Protein 8RDY (pdb70)

Structure (mmCIF, N/CA/C/O backbone):
data_8RDY
#
_entry.id   8RDY
#
_cell.length_a   1.00
_cell.length_b   1.00
_cell.length_c   1.00
_cell.angle_alpha   90.00
_cell.angle_beta   90.00
_cell.angle_gamma   90.00
#
_symmetry.space_group_name_H-M   'P 1'
#
loop_
_entity.id
_entity.type
_entity.pdbx_description
1 polymer 'Pre-mRNA-splicing factor ATP-dependent RNA helicase PRP43'
2 polymer 'Glutathione S-transferase class-mu 26 kDa isozyme,Protein PXR1'
3 non-polymer "ADENOSINE-5'-DIPHOSPHATE"
4 non-polymer 'MAGNESIUM ION'
#
loop_
_atom_site.group_PDB
_atom_site.id
_atom_site.type_symbol
_atom_site.label_atom_id
_atom_site.label_alt_id
_atom_site.label_comp_id
_atom_site.label_asym_id
_atom_site.label_entity_id
_atom_site.label_seq_id
_atom_site.pdbx_PDB_ins_code
_atom_site.Cartn_x
_atom_site.Cartn_y
_atom_site.Cartn_z
_atom_site.occupancy
_atom_site.B_iso_or_equiv
_atom_site.auth_seq_id
_atom_site.auth_comp_id
_atom_site.auth_asym_id
_atom_site.auth_atom_id
_atom_site.pdbx_PDB_model_num
ATOM 1 N N . GLY A 1 89 ? 113.638 84.063 150.560 1.00 132.10 52 GLY A N 1
ATOM 2 C CA . GLY A 1 89 ? 114.390 85.299 150.453 1.00 134.70 52 GLY A CA 1
ATOM 3 C C . GLY A 1 89 ? 113.894 86.186 149.328 1.00 136.60 52 GLY A C 1
ATOM 4 O O . GLY A 1 89 ? 113.009 87.019 149.527 1.00 134.11 52 GLY A O 1
ATOM 7 N N . LEU A 1 90 ? 114.472 86.009 148.142 1.00 134.23 53 LEU A N 1
ATOM 8 C CA . LEU A 1 90 ? 114.096 86.761 146.953 1.00 127.63 53 LEU A CA 1
ATOM 9 C C . LEU A 1 90 ? 113.512 85.804 145.926 1.00 119.40 53 LEU A C 1
ATOM 10 O O . LEU A 1 90 ? 114.153 84.812 145.563 1.00 116.55 53 LEU A O 1
ATOM 26 N N . GLN A 1 91 ? 112.304 86.104 145.459 1.00 116.26 54 GLN A N 1
ATOM 27 C CA . GLN A 1 91 ? 111.581 85.254 144.523 1.00 116.13 54 GLN A CA 1
ATOM 28 C C . GLN A 1 91 ? 111.413 85.986 143.200 1.00 110.10 54 GLN A C 1
ATOM 29 O O . GLN A 1 91 ? 111.025 87.159 143.179 1.00 104.01 54 GLN A O 1
ATOM 43 N N . ARG A 1 92 ? 111.708 85.294 142.104 1.00 105.04 55 ARG A N 1
ATOM 44 C CA . ARG A 1 92 ? 111.560 85.886 140.782 1.00 97.28 55 ARG A CA 1
ATOM 45 C C . ARG A 1 92 ? 110.086 85.984 140.412 1.00 97.94 55 ARG A C 1
ATOM 46 O O . ARG A 1 92 ? 109.324 85.031 140.596 1.00 103.10 55 ARG A O 1
ATOM 67 N N . HIS A 1 93 ? 109.685 87.142 139.890 1.00 97.57 56 HIS A N 1
ATOM 68 C CA . HIS A 1 93 ? 108.310 87.402 139.471 1.00 100.08 56 HIS A CA 1
ATOM 69 C C . HIS A 1 93 ? 107.327 87.333 140.633 1.00 97.02 56 HIS A C 1
ATOM 70 O O . HIS A 1 93 ? 106.114 87.254 140.418 1.00 94.07 56 HIS A O 1
ATOM 84 N N . HIS A 1 94 ? 107.827 87.365 141.871 1.00 97.64 57 HIS A N 1
ATOM 85 C CA . HIS A 1 94 ? 106.959 87.298 143.039 1.00 99.95 57 HIS A CA 1
ATOM 86 C C . HIS A 1 94 ? 107.369 88.281 144.128 1.00 98.49 57 HIS A C 1
ATOM 87 O O . HIS A 1 94 ? 106.887 88.160 145.262 1.00 96.93 57 HIS A O 1
ATOM 101 N N . THR A 1 95 ? 108.229 89.249 143.828 1.00 99.84 58 THR A N 1
ATOM 102 C CA . THR A 1 95 ? 108.620 90.233 144.822 1.00 99.55 58 THR A CA 1
ATOM 103 C C . THR A 1 95 ? 107.453 91.177 145.104 1.00 92.97 58 THR A C 1
ATOM 104 O O . THR A 1 95 ? 106.353 91.037 144.564 1.00 86.27 58 THR A O 1
ATOM 115 N N . SER A 1 96 ? 107.703 92.153 145.972 1.00 92.82 59 SER A N 1
ATOM 116 C CA . SER A 1 96 ? 106.692 93.120 146.363 1.00 91.20 59 SER A CA 1
ATOM 117 C C . SER A 1 96 ? 107.319 94.505 146.400 1.00 92.35 59 SER A C 1
ATOM 118 O O . SER A 1 96 ? 108.542 94.658 146.387 1.00 92.41 59 SER A O 1
ATOM 126 N N . ALA A 1 97 ? 106.457 95.522 146.440 1.00 92.13 60 ALA A N 1
ATOM 127 C CA . ALA A 1 97 ? 106.946 96.894 146.490 1.00 89.95 60 ALA A CA 1
ATOM 128 C C . ALA A 1 97 ? 107.754 97.143 147.757 1.00 97.06 60 ALA A C 1
ATOM 129 O O . ALA A 1 97 ? 108.791 97.815 147.719 1.00 94.78 60 ALA A O 1
ATOM 136 N N . GLU A 1 98 ? 107.292 96.613 148.892 1.00 102.95 61 GLU A N 1
ATOM 137 C CA . GLU A 1 98 ? 107.983 96.850 150.156 1.00 100.09 61 GLU A CA 1
ATOM 138 C C . GLU A 1 98 ? 109.377 96.234 150.153 1.00 98.28 61 GLU A C 1
ATOM 139 O O . GLU A 1 98 ? 110.339 96.859 150.613 1.00 98.65 61 GLU A O 1
ATOM 151 N N . GLU A 1 99 ? 109.506 95.006 149.648 1.00 96.43 62 GLU A N 1
ATOM 152 C CA . GLU A 1 99 ? 110.816 94.363 149.610 1.00 97.61 62 GLU A CA 1
ATOM 153 C C . GLU A 1 99 ? 111.782 95.140 148.727 1.00 97.33 62 GLU A C 1
ATOM 154 O O . GLU A 1 99 ? 112.948 95.337 149.090 1.00 97.08 62 GLU A O 1
ATOM 166 N N . ALA A 1 100 ? 111.317 95.587 147.559 1.00 95.68 63 ALA A N 1
ATOM 167 C CA . ALA A 1 100 ? 112.177 96.360 146.670 1.00 92.02 63 ALA A CA 1
ATOM 168 C C . ALA A 1 100 ? 112.578 97.682 147.308 1.00 93.19 63 ALA A C 1
ATOM 169 O O . ALA A 1 100 ? 113.743 98.090 147.227 1.00 93.65 63 ALA A O 1
ATOM 176 N N . GLN A 1 101 ? 111.629 98.364 147.951 1.00 96.15 64 GLN A N 1
ATOM 177 C CA . GLN A 1 101 ? 111.951 99.621 148.617 1.00 99.04 64 GLN A CA 1
ATOM 178 C C . GLN A 1 101 ? 112.984 99.408 149.715 1.00 102.25 64 GLN A C 1
ATOM 179 O O . GLN A 1 101 ? 113.922 100.201 149.860 1.00 102.69 64 GLN A O 1
ATOM 193 N N . LYS A 1 102 ? 112.828 98.341 150.502 1.00 102.33 65 LYS A N 1
ATOM 194 C CA . LYS A 1 102 ? 113.789 98.057 151.561 1.00 103.16 65 LYS A CA 1
ATOM 195 C C . LYS A 1 102 ? 115.166 97.751 150.987 1.00 101.06 65 LYS A C 1
ATOM 196 O O . LYS A 1 102 ? 116.183 98.222 151.508 1.00 98.70 65 LYS A O 1
ATOM 215 N N . LEU A 1 103 ? 115.220 96.962 149.911 1.00 101.03 66 LEU A N 1
ATOM 216 C CA . LEU A 1 103 ? 116.505 96.628 149.308 1.00 101.45 66 LEU A CA 1
ATOM 217 C C . LEU A 1 103 ? 117.167 97.847 148.680 1.00 100.72 66 LEU A C 1
ATOM 218 O O . LEU A 1 103 ? 118.398 97.904 148.591 1.00 101.72 66 LEU A O 1
ATOM 234 N N . GLU A 1 104 ? 116.375 98.824 148.236 1.00 97.65 67 GLU A N 1
ATOM 235 C CA . GLU A 1 104 ? 116.952 100.020 147.631 1.00 96.87 67 GLU A CA 1
ATOM 236 C C . GLU A 1 104 ? 117.817 100.781 148.628 1.00 103.42 67 GLU A C 1
ATOM 237 O O . GLU A 1 104 ? 118.893 101.277 148.275 1.00 99.78 67 GLU A O 1
ATOM 249 N N . ASP A 1 105 ? 117.364 100.885 149.877 1.00 107.71 68 ASP A N 1
ATOM 250 C CA . ASP A 1 105 ? 118.062 101.673 150.885 1.00 107.57 68 ASP A CA 1
ATOM 251 C C . ASP A 1 105 ? 119.265 100.956 151.485 1.00 110.44 68 ASP A C 1
ATOM 252 O O . ASP A 1 105 ? 119.999 101.569 152.267 1.00 108.26 68 ASP A O 1
ATOM 261 N N . GLY A 1 106 ? 119.487 99.689 151.144 1.00 113.73 69 GLY A N 1
ATOM 262 C CA . GLY A 1 106 ? 120.624 98.978 151.696 1.00 111.67 69 GLY A CA 1
ATOM 263 C C . GLY A 1 106 ? 121.938 99.632 151.314 1.00 114.15 69 GLY A C 1
ATOM 264 O O . GLY A 1 106 ? 122.082 100.221 150.243 1.00 115.12 69 GLY A O 1
ATOM 268 N N . LYS A 1 107 ? 122.915 99.517 152.214 1.00 119.76 70 LYS A N 1
ATOM 269 C CA . LYS A 1 107 ? 124.221 100.130 152.005 1.00 123.01 70 LYS A CA 1
ATOM 270 C C . LYS A 1 107 ? 124.984 99.521 150.835 1.00 120.88 70 LYS A C 1
ATOM 271 O O . LYS A 1 107 ? 125.972 100.115 150.390 1.00 116.82 70 LYS A O 1
ATOM 290 N N . ILE A 1 108 ? 124.556 98.370 150.324 1.00 120.55 71 ILE A N 1
ATOM 291 C CA . ILE A 1 108 ? 125.255 97.661 149.259 1.00 117.84 71 ILE A CA 1
ATOM 292 C C . ILE A 1 108 ? 124.369 97.658 148.022 1.00 110.77 71 ILE A C 1
ATOM 293 O O . ILE A 1 108 ? 123.190 97.294 148.098 1.00 106.82 71 ILE A O 1
ATOM 309 N N . ASN A 1 109 ? 124.936 98.059 146.891 1.00 107.48 72 ASN A N 1
ATOM 310 C CA . ASN A 1 109 ? 124.188 98.080 145.639 1.00 104.24 72 ASN A CA 1
ATOM 311 C C . ASN A 1 109 ? 123.974 96.653 145.151 1.00 103.28 72 ASN A C 1
ATOM 312 O O . ASN A 1 109 ? 124.957 95.952 144.877 1.00 105.79 72 ASN A O 1
ATOM 323 N N . PRO A 1 110 ? 122.732 96.181 145.019 1.00 99.72 73 PRO A N 1
ATOM 324 C CA . PRO A 1 110 ? 122.532 94.767 144.661 1.00 102.78 73 PRO A CA 1
ATOM 325 C C . PRO A 1 110 ? 123.114 94.385 143.314 1.00 100.90 73 PRO A C 1
ATOM 326 O O . PRO A 1 110 ? 123.595 93.256 143.156 1.00 101.24 73 PRO A O 1
ATOM 337 N N . PHE A 1 111 ? 123.089 95.290 142.336 1.00 99.36 74 PHE A N 1
ATOM 338 C CA . PHE A 1 111 ? 123.442 94.918 140.971 1.00 95.77 74 PHE A CA 1
ATOM 339 C C . PHE A 1 111 ? 124.942 94.736 140.783 1.00 98.81 74 PHE A C 1
ATOM 340 O O . PHE A 1 111 ? 125.359 93.972 139.907 1.00 98.22 74 PHE A O 1
ATOM 357 N N . THR A 1 112 ? 125.762 95.413 141.584 1.00 101.63 75 THR A N 1
ATOM 358 C CA . THR A 1 112 ? 127.209 95.367 141.412 1.00 101.87 75 THR A CA 1
ATOM 359 C C . THR A 1 112 ? 127.980 95.017 142.675 1.00 105.14 75 THR A C 1
ATOM 360 O O . THR A 1 112 ? 129.102 94.510 142.561 1.00 106.05 75 THR A O 1
ATOM 371 N N . GLY A 1 113 ? 127.432 95.258 143.861 1.00 106.46 76 GLY A N 1
ATOM 372 C CA . GLY A 1 113 ? 128.122 94.947 145.094 1.00 106.19 76 GLY A CA 1
ATOM 373 C C . GLY A 1 113 ? 129.071 96.012 145.590 1.00 109.05 76 GLY A C 1
ATOM 374 O O . GLY A 1 113 ? 129.836 95.746 146.525 1.00 112.54 76 GLY A O 1
ATOM 378 N N . ARG A 1 114 ? 129.054 97.204 145.001 1.00 108.27 77 ARG A N 1
ATOM 379 C CA . ARG A 1 114 ? 129.888 98.299 145.464 1.00 109.21 77 ARG A CA 1
ATOM 380 C C . ARG A 1 114 ? 129.133 99.121 146.509 1.00 112.64 77 ARG A C 1
ATOM 381 O O . ARG A 1 114 ? 128.030 98.773 146.936 1.00 113.59 77 ARG A O 1
ATOM 402 N N . GLU A 1 115 ? 129.739 100.227 146.931 1.00 115.92 78 GLU A N 1
ATOM 403 C CA . GLU A 1 115 ? 129.152 101.096 147.940 1.00 118.37 78 GLU A CA 1
ATOM 404 C C . GLU A 1 115 ? 128.311 102.180 147.283 1.00 117.93 78 GLU A C 1
ATOM 405 O O . GLU A 1 115 ? 128.679 102.722 146.237 1.00 113.99 78 GLU A O 1
ATOM 417 N N . PHE A 1 116 ? 127.176 102.492 147.904 1.00 117.70 79 PHE A N 1
ATOM 418 C CA . PHE A 1 116 ? 126.328 103.566 147.409 1.00 113.66 79 PHE A CA 1
ATOM 419 C C . PHE A 1 116 ? 126.950 104.920 147.726 1.00 113.35 79 PHE A C 1
ATOM 420 O O . PHE A 1 116 ? 127.545 105.116 148.789 1.00 118.57 79 PHE A O 1
ATOM 437 N N . THR A 1 117 ? 126.811 105.842 146.806 1.00 109.82 80 THR A N 1
ATOM 438 C CA . THR A 1 117 ? 127.298 107.201 146.974 1.00 110.04 80 THR A CA 1
ATOM 439 C C . THR A 1 117 ? 126.202 108.084 147.566 1.00 109.58 80 THR A C 1
ATOM 440 O O . THR A 1 117 ? 125.012 107.819 147.370 1.00 108.32 80 THR A O 1
ATOM 451 N N . PRO A 1 118 ? 126.550 109.140 148.307 1.00 110.09 81 PRO A N 1
ATOM 452 C CA . PRO A 1 118 ? 125.502 110.063 148.771 1.00 107.04 81 PRO A CA 1
ATOM 453 C C . PRO A 1 118 ? 124.704 110.673 147.635 1.00 105.25 81 PRO A C 1
ATOM 454 O O . PRO A 1 118 ? 123.523 111.001 147.817 1.00 104.26 81 PRO A O 1
ATOM 465 N N . LYS A 1 119 ? 125.319 110.836 146.463 1.00 103.18 82 LYS A N 1
ATOM 466 C CA . LYS A 1 119 ? 124.584 111.337 145.309 1.00 102.20 82 LYS A CA 1
ATOM 467 C C . LYS A 1 119 ? 123.379 110.456 145.014 1.00 100.55 82 LYS A C 1
ATOM 468 O O . LYS A 1 119 ? 122.293 110.960 144.705 1.00 99.57 82 LYS A O 1
ATOM 487 N N . TYR A 1 120 ? 123.550 109.135 145.105 1.00 100.68 83 TYR A N 1
ATOM 488 C CA . TYR A 1 120 ? 122.427 108.236 144.868 1.00 99.12 83 TYR A CA 1
ATOM 489 C C . TYR A 1 120 ? 121.327 108.447 145.896 1.00 99.70 83 TYR A C 1
ATOM 490 O O . TYR A 1 120 ? 120.141 108.414 145.557 1.00 97.46 83 TYR A O 1
ATOM 508 N N . VAL A 1 121 ? 121.696 108.644 147.162 1.00 98.01 84 VAL A N 1
ATOM 509 C CA . VAL A 1 121 ? 120.686 108.845 148.198 1.00 94.96 84 VAL A CA 1
ATOM 510 C C . VAL A 1 121 ? 119.894 110.115 147.918 1.00 94.94 84 VAL A C 1
ATOM 511 O O . VAL A 1 121 ? 118.659 110.137 148.008 1.00 98.19 84 VAL A O 1
ATOM 524 N N . ASP A 1 122 ? 120.595 111.196 147.570 1.00 96.06 85 ASP A N 1
ATOM 525 C CA . ASP A 1 122 ? 119.903 112.444 147.267 1.00 99.25 85 ASP A CA 1
ATOM 526 C C . ASP A 1 122 ? 118.992 112.285 146.057 1.00 96.92 85 ASP A C 1
ATOM 527 O O . ASP A 1 122 ? 117.849 112.761 146.061 1.00 97.61 85 ASP A O 1
ATOM 536 N N . ILE A 1 123 ? 119.476 111.614 145.010 1.00 93.19 86 ILE A N 1
ATOM 537 C CA . ILE A 1 123 ? 118.661 111.423 143.815 1.00 89.94 86 ILE A CA 1
ATOM 538 C C . ILE A 1 123 ? 117.434 110.586 144.142 1.00 92.25 86 ILE A C 1
ATOM 539 O O . ILE A 1 123 ? 116.341 110.836 143.624 1.00 90.24 86 ILE A O 1
ATOM 555 N N . LEU A 1 124 ? 117.596 109.570 144.992 1.00 92.50 87 LEU A N 1
ATOM 556 C CA . LEU A 1 124 ? 116.458 108.752 145.396 1.00 91.38 87 LEU A CA 1
ATOM 557 C C . LEU A 1 124 ? 115.429 109.587 146.141 1.00 88.32 87 LEU A C 1
ATOM 558 O O . LEU A 1 124 ? 114.222 109.471 145.892 1.00 89.53 87 LEU A O 1
ATOM 574 N N . LYS A 1 125 ? 115.886 110.444 147.053 1.00 85.53 88 LYS A N 1
ATOM 575 C CA . LYS A 1 125 ? 114.952 111.316 147.754 1.00 86.86 88 LYS A CA 1
ATOM 576 C C . LYS A 1 125 ? 114.204 112.205 146.769 1.00 86.97 88 LYS A C 1
ATOM 577 O O . LYS A 1 125 ? 112.988 112.389 146.886 1.00 87.12 88 LYS A O 1
ATOM 596 N N . ILE A 1 126 ? 114.916 112.763 145.788 1.00 88.98 89 ILE A N 1
ATOM 597 C CA . ILE A 1 126 ? 114.270 113.660 144.831 1.00 90.92 89 ILE A CA 1
ATOM 598 C C . ILE A 1 126 ? 113.250 112.907 143.984 1.00 90.34 89 ILE A C 1
ATOM 599 O O . ILE A 1 126 ? 112.144 113.403 143.738 1.00 87.98 89 ILE A O 1
ATOM 615 N N . ARG A 1 127 ? 113.599 111.709 143.519 1.00 87.93 90 ARG A N 1
ATOM 616 C CA . ARG A 1 127 ? 112.778 110.996 142.548 1.00 83.86 90 ARG A CA 1
ATOM 617 C C . ARG A 1 127 ? 111.683 110.147 143.178 1.00 83.88 90 ARG A C 1
ATOM 618 O O . ARG A 1 127 ? 110.816 109.653 142.451 1.00 80.38 90 ARG A O 1
ATOM 639 N N . ARG A 1 128 ? 111.691 109.960 144.498 1.00 88.92 91 ARG A N 1
ATOM 640 C CA . ARG A 1 128 ? 110.650 109.156 145.125 1.00 84.31 91 ARG A CA 1
ATOM 641 C C . ARG A 1 128 ? 109.287 109.837 145.126 1.00 82.15 91 ARG A C 1
ATOM 642 O O . ARG A 1 128 ? 108.296 109.192 145.484 1.00 80.78 91 ARG A O 1
ATOM 663 N N . GLU A 1 129 ? 109.207 111.109 144.744 1.00 78.85 92 GLU A N 1
ATOM 664 C CA . GLU A 1 129 ? 107.956 111.855 144.775 1.00 79.41 92 GLU A CA 1
ATOM 665 C C . GLU A 1 129 ? 107.155 111.747 143.483 1.00 77.31 92 GLU A C 1
ATOM 666 O O . GLU A 1 129 ? 106.054 112.303 143.410 1.00 73.72 92 GLU A O 1
ATOM 678 N N . LEU A 1 130 ? 107.666 111.054 142.469 1.00 75.78 93 LEU A N 1
ATOM 679 C CA . LEU A 1 130 ? 106.970 110.986 141.195 1.00 67.43 93 LEU A CA 1
ATOM 680 C C . LEU A 1 130 ? 105.685 110.169 141.329 1.00 64.66 93 LEU A C 1
ATOM 681 O O . LEU A 1 130 ? 105.565 109.329 142.224 1.00 71.03 93 LEU A O 1
ATOM 697 N N . PRO A 1 131 ? 104.702 110.404 140.456 1.00 57.84 94 PRO A N 1
ATOM 698 C CA . PRO A 1 131 ? 103.427 109.678 140.592 1.00 59.45 94 PRO A CA 1
ATOM 699 C C . PRO A 1 131 ? 103.563 108.168 140.503 1.00 63.25 94 PRO A C 1
ATOM 700 O O . PRO A 1 131 ? 102.825 107.447 141.184 1.00 67.19 94 PRO A O 1
ATOM 711 N N . VAL A 1 132 ? 104.486 107.664 139.682 1.00 61.42 95 VAL A N 1
ATOM 712 C CA . VAL A 1 132 ? 104.541 106.227 139.420 1.00 56.60 95 VAL A CA 1
ATOM 713 C C . VAL A 1 132 ? 104.890 105.457 140.687 1.00 58.78 95 VAL A C 1
ATOM 714 O O . VAL A 1 132 ? 104.466 104.309 140.867 1.00 60.20 95 VAL A O 1
ATOM 727 N N . HIS A 1 133 ? 105.688 106.057 141.569 1.00 59.70 96 HIS A N 1
ATOM 728 C CA . HIS A 1 133 ? 106.091 105.354 142.781 1.00 63.69 96 HIS A CA 1
ATOM 729 C C . HIS A 1 133 ? 104.891 105.047 143.665 1.00 67.17 96 HIS A C 1
ATOM 730 O O . HIS A 1 133 ? 104.882 104.043 144.385 1.00 73.21 96 HIS A O 1
ATOM 744 N N . ALA A 1 134 ? 103.866 105.900 143.625 1.00 63.50 97 ALA A N 1
ATOM 745 C CA . ALA A 1 134 ? 102.663 105.630 144.403 1.00 64.97 97 ALA A CA 1
ATOM 746 C C . ALA A 1 134 ? 101.977 104.354 143.940 1.00 65.21 97 ALA A C 1
ATOM 747 O O . ALA A 1 134 ? 101.502 103.569 144.769 1.00 63.29 97 ALA A O 1
ATOM 754 N N . GLN A 1 135 ? 101.916 104.125 142.630 1.00 62.84 98 GLN A N 1
ATOM 755 C CA . GLN A 1 135 ? 101.244 102.963 142.065 1.00 65.30 98 GLN A CA 1
ATOM 756 C C . GLN A 1 135 ? 102.173 101.769 141.887 1.00 65.69 98 GLN A C 1
ATOM 757 O O . GLN A 1 135 ? 101.715 100.709 141.454 1.00 66.20 98 GLN A O 1
ATOM 771 N N . ARG A 1 136 ? 103.460 101.919 142.209 1.00 65.28 99 ARG A N 1
ATOM 772 C CA . ARG A 1 136 ? 104.415 100.821 142.097 1.00 64.23 99 ARG A CA 1
ATOM 773 C C . ARG A 1 136 ? 103.823 99.471 142.492 1.00 65.20 99 ARG A C 1
ATOM 774 O O . ARG A 1 136 ? 104.028 98.468 141.804 1.00 67.31 99 ARG A O 1
ATOM 795 N N . ASP A 1 137 ? 103.102 99.421 143.612 1.00 65.87 100 ASP A N 1
ATOM 796 C CA . ASP A 1 137 ? 102.545 98.152 144.074 1.00 68.47 100 ASP A CA 1
ATOM 797 C C . ASP A 1 137 ? 101.500 97.614 143.101 1.00 68.50 100 ASP A C 1
ATOM 798 O O . ASP A 1 137 ? 101.475 96.416 142.796 1.00 70.64 100 ASP A O 1
ATOM 807 N N . GLU A 1 138 ? 100.622 98.488 142.606 1.00 64.06 101 GLU A N 1
ATOM 808 C CA . GLU A 1 138 ? 99.617 98.064 141.636 1.00 64.64 101 GLU A CA 1
ATOM 809 C C . GLU A 1 138 ? 100.276 97.586 140.348 1.00 65.15 101 GLU A C 1
ATOM 810 O O . GLU A 1 138 ? 99.856 96.591 139.744 1.00 67.62 101 GLU A O 1
ATOM 822 N N . PHE A 1 139 ? 101.314 98.297 139.912 1.00 62.42 102 PHE A N 1
ATOM 823 C CA . PHE A 1 139 ? 102.039 97.886 138.716 1.00 60.02 102 PHE A CA 1
ATOM 824 C C . PHE A 1 139 ? 102.683 96.522 138.915 1.00 60.69 102 PHE A C 1
ATOM 825 O O . PHE A 1 139 ? 102.686 95.690 138.004 1.00 61.73 102 PHE A O 1
ATOM 842 N N . LEU A 1 140 ? 103.253 96.280 140.096 1.00 60.91 103 LEU A N 1
ATOM 843 C CA . LEU A 1 140 ? 103.839 94.975 140.380 1.00 60.27 103 LEU A CA 1
ATOM 844 C C . LEU A 1 140 ? 102.776 93.886 140.356 1.00 62.31 103 LEU A C 1
ATOM 845 O O . LEU A 1 140 ? 102.997 92.796 139.817 1.00 64.59 103 LEU A O 1
ATOM 861 N N . LYS A 1 141 ? 101.611 94.163 140.943 1.00 63.52 104 LYS A N 1
ATOM 862 C CA . LYS A 1 141 ? 100.523 93.194 140.908 1.00 67.52 104 LYS A CA 1
ATOM 863 C C . LYS A 1 141 ? 100.082 92.889 139.486 1.00 69.10 104 LYS A C 1
ATOM 864 O O . LYS A 1 141 ? 99.758 91.737 139.182 1.00 70.38 104 LYS A O 1
ATOM 883 N N . LEU A 1 142 ? 100.056 93.894 138.612 1.00 68.03 105 LEU A N 1
ATOM 884 C CA . LEU A 1 142 ? 99.667 93.686 137.222 1.00 65.96 105 LEU A CA 1
ATOM 885 C C . LEU A 1 142 ? 100.727 92.961 136.404 1.00 65.56 105 LEU A C 1
ATOM 886 O O . LEU A 1 142 ? 100.385 92.113 135.573 1.00 60.47 105 LEU A O 1
ATOM 902 N N . TYR A 1 143 ? 102.001 93.279 136.618 1.00 65.03 106 TYR A N 1
ATOM 903 C CA . TYR A 1 143 ? 103.089 92.743 135.815 1.00 60.33 106 TYR A CA 1
ATOM 904 C C . TYR A 1 143 ? 103.359 91.270 136.077 1.00 64.47 106 TYR A C 1
ATOM 905 O O . TYR A 1 143 ? 104.083 90.643 135.298 1.00 63.59 106 TYR A O 1
ATOM 923 N N . GLN A 1 144 ? 102.799 90.700 137.141 1.00 66.84 107 GLN A N 1
ATOM 924 C CA . GLN A 1 144 ? 103.063 89.313 137.495 1.00 68.85 107 GLN A CA 1
ATOM 925 C C . GLN A 1 144 ? 102.002 88.349 136.990 1.00 68.71 107 GLN A C 1
ATOM 926 O O . GLN A 1 144 ? 102.317 87.182 136.737 1.00 72.85 107 GLN A O 1
ATOM 940 N N . ASN A 1 145 ? 100.761 88.800 136.832 1.00 67.01 108 ASN A N 1
ATOM 941 C CA . ASN A 1 145 ? 99.663 87.940 136.414 1.00 71.44 108 ASN A CA 1
ATOM 942 C C . ASN A 1 145 ? 99.290 88.121 134.948 1.00 74.77 108 ASN A C 1
ATOM 943 O O . ASN A 1 145 ? 98.227 87.653 134.531 1.00 77.74 108 ASN A O 1
ATOM 954 N N . ASN A 1 146 ? 100.129 88.789 134.159 1.00 70.80 109 ASN A N 1
ATOM 955 C CA . ASN A 1 146 ? 99.813 89.040 132.762 1.00 63.88 109 ASN A CA 1
ATOM 956 C C . ASN A 1 146 ? 101.101 89.099 131.956 1.00 65.12 109 ASN A C 1
ATOM 957 O O . ASN A 1 146 ? 102.187 89.315 132.498 1.00 66.51 109 ASN A O 1
ATOM 968 N N . GLN A 1 147 ? 100.964 88.903 130.647 1.00 60.37 110 GLN A N 1
ATOM 969 C CA . GLN A 1 147 ? 102.097 88.950 129.733 1.00 57.21 110 GLN A CA 1
ATOM 970 C C . GLN A 1 147 ? 102.231 90.287 129.021 1.00 50.30 110 GLN A C 1
ATOM 971 O O . GLN A 1 147 ? 103.347 90.786 128.864 1.00 52.89 110 GLN A O 1
ATOM 985 N N . ILE A 1 148 ? 101.123 90.878 128.584 1.00 42.79 111 ILE A N 1
ATOM 986 C CA . ILE A 1 148 ? 101.125 92.174 127.919 1.00 42.95 111 ILE A CA 1
ATOM 987 C C . ILE A 1 148 ? 100.213 93.107 128.699 1.00 46.53 111 ILE A C 1
ATOM 988 O O . ILE A 1 148 ? 99.075 92.746 129.015 1.00 59.47 111 ILE A O 1
ATOM 1004 N N . MET A 1 149 ? 100.713 94.300 129.010 1.00 40.58 112 MET A N 1
ATOM 1005 C CA . MET A 1 149 ? 99.929 95.302 129.713 1.00 44.37 112 MET A CA 1
ATOM 1006 C C . MET A 1 149 ? 100.204 96.666 129.103 1.00 41.37 112 MET A C 1
ATOM 1007 O O . MET A 1 149 ? 101.249 96.896 128.494 1.00 45.76 112 MET A O 1
ATOM 1021 N N . VAL A 1 150 ? 99.248 97.572 129.274 1.00 43.12 113 VAL A N 1
ATOM 1022 C CA . VAL A 1 150 ? 99.334 98.929 128.752 1.00 44.13 113 VAL A CA 1
ATOM 1023 C C . VAL A 1 150 ? 99.415 99.886 129.932 1.00 51.42 113 VAL A C 1
ATOM 1024 O O . VAL A 1 150 ? 98.542 99.877 130.807 1.00 55.96 113 VAL A O 1
ATOM 1037 N N . PHE A 1 151 ? 100.460 100.708 129.955 1.00 52.61 114 PHE A N 1
ATOM 1038 C CA . PHE A 1 151 ? 100.702 101.664 131.033 1.00 52.58 114 PHE A CA 1
ATOM 1039 C C . PHE A 1 151 ? 100.646 103.063 130.431 1.00 51.44 114 PHE A C 1
ATOM 1040 O O . PHE A 1 151 ? 101.612 103.518 129.815 1.00 56.40 114 PHE A O 1
ATOM 1057 N N . VAL A 1 152 ? 99.523 103.747 130.613 1.00 47.59 115 VAL A N 1
ATOM 1058 C CA . VAL A 1 152 ? 99.313 105.078 130.055 1.00 48.62 115 VAL A CA 1
ATOM 1059 C C . VAL A 1 152 ? 99.430 106.104 131.168 1.00 52.74 115 VAL A C 1
ATOM 1060 O O . VAL A 1 152 ? 98.879 105.922 132.259 1.00 57.81 115 VAL A O 1
ATOM 1073 N N . GLY A 1 153 ? 100.156 107.183 130.898 1.00 55.58 116 GLY A N 1
ATOM 1074 C CA . GLY A 1 153 ? 100.307 108.247 131.869 1.00 55.72 116 GLY A CA 1
ATOM 1075 C C . GLY A 1 153 ? 100.753 109.523 131.199 1.00 60.23 116 GLY A C 1
ATOM 1076 O O . GLY A 1 153 ? 101.464 109.497 130.190 1.00 63.99 116 GLY A O 1
ATOM 1080 N N . GLU A 1 154 ? 100.339 110.648 131.772 1.00 61.03 117 GLU A N 1
ATOM 1081 C CA . GLU A 1 154 ? 100.700 111.945 131.221 1.00 60.64 117 GLU A CA 1
ATOM 1082 C C . GLU A 1 154 ? 102.213 112.125 131.240 1.00 60.69 117 GLU A C 1
ATOM 1083 O O . GLU A 1 154 ? 102.912 111.595 132.106 1.00 61.68 117 GLU A O 1
ATOM 1095 N N . THR A 1 155 ? 102.719 112.876 130.265 1.00 58.64 118 THR A N 1
ATOM 1096 C CA . THR A 1 155 ? 104.156 113.091 130.166 1.00 57.89 118 THR A CA 1
ATOM 1097 C C . THR A 1 155 ? 104.683 113.741 131.437 1.00 53.64 118 THR A C 1
ATOM 1098 O O . THR A 1 155 ? 104.051 114.632 132.008 1.00 58.54 118 THR A O 1
ATOM 1109 N N . GLY A 1 156 ? 105.852 113.288 131.878 1.00 50.73 119 GLY A N 1
ATOM 1110 C CA . GLY A 1 156 ? 106.437 113.750 133.116 1.00 53.83 119 GLY A CA 1
ATOM 1111 C C . GLY A 1 156 ? 106.137 112.889 134.321 1.00 54.70 119 GLY A C 1
ATOM 1112 O O . GLY A 1 156 ? 106.670 113.164 135.403 1.00 57.99 119 GLY A O 1
ATOM 1116 N N . SER A 1 157 ? 105.306 111.857 134.175 1.00 53.40 120 SER A N 1
ATOM 1117 C CA . SER A 1 157 ? 104.983 110.979 135.291 1.00 52.71 120 SER A CA 1
ATOM 1118 C C . SER A 1 157 ? 106.157 110.116 135.724 1.00 55.29 120 SER A C 1
ATOM 1119 O O . SER A 1 157 ? 106.076 109.479 136.777 1.00 59.59 120 SER A O 1
ATOM 1127 N N . GLY A 1 158 ? 107.232 110.072 134.946 1.00 55.92 121 GLY A N 1
ATOM 1128 C CA . GLY A 1 158 ? 108.358 109.221 135.270 1.00 52.56 121 GLY A CA 1
ATOM 1129 C C . GLY A 1 158 ? 108.121 107.783 134.865 1.00 51.45 121 GLY A C 1
ATOM 1130 O O . GLY A 1 158 ? 108.130 106.885 135.710 1.00 54.71 121 GLY A O 1
ATOM 1134 N N . LYS A 1 159 ? 107.900 107.552 133.572 1.00 46.40 122 LYS A N 1
ATOM 1135 C CA . LYS A 1 159 ? 107.667 106.216 133.040 1.00 45.21 122 LYS A CA 1
ATOM 1136 C C . LYS A 1 159 ? 108.920 105.611 132.421 1.00 46.82 122 LYS A C 1
ATOM 1137 O O . LYS A 1 159 ? 109.243 104.451 132.683 1.00 49.63 122 LYS A O 1
ATOM 1156 N N . THR A 1 160 ? 109.632 106.377 131.595 1.00 45.44 123 THR A N 1
ATOM 1157 C CA . THR A 1 160 ? 110.804 105.840 130.918 1.00 45.02 123 THR A CA 1
ATOM 1158 C C . THR A 1 160 ? 111.961 105.610 131.880 1.00 45.89 123 THR A C 1
ATOM 1159 O O . THR A 1 160 ? 112.729 104.659 131.702 1.00 48.21 123 THR A O 1
ATOM 1169 N N . THR A 1 161 ? 112.111 106.461 132.891 1.00 46.85 124 THR A N 1
ATOM 1170 C CA . THR A 1 161 ? 113.247 106.372 133.798 1.00 49.62 124 THR A CA 1
ATOM 1171 C C . THR A 1 161 ? 112.966 105.554 135.051 1.00 52.22 124 THR A C 1
ATOM 1172 O O . THR A 1 161 ? 113.899 105.296 135.816 1.00 54.99 124 THR A O 1
ATOM 1183 N N . GLN A 1 162 ? 111.723 105.134 135.280 1.00 49.42 125 GLN A N 1
ATOM 1184 C CA . GLN A 1 162 ? 111.367 104.415 136.497 1.00 47.88 125 GLN A CA 1
ATOM 1185 C C . GLN A 1 162 ? 110.912 102.990 136.231 1.00 48.10 125 GLN A C 1
ATOM 1186 O O . GLN A 1 162 ? 111.427 102.057 136.855 1.00 54.24 125 GLN A O 1
ATOM 1200 N N . ILE A 1 163 ? 109.960 102.792 135.326 1.00 44.54 126 ILE A N 1
ATOM 1201 C CA . ILE A 1 163 ? 109.360 101.478 135.105 1.00 47.89 126 ILE A CA 1
ATOM 1202 C C . ILE A 1 163 ? 110.442 100.446 134.803 1.00 51.83 126 ILE A C 1
ATOM 1203 O O . ILE A 1 163 ? 110.362 99.315 135.306 1.00 51.46 126 ILE A O 1
ATOM 1219 N N . PRO A 1 164 ? 111.450 100.761 133.985 1.00 49.98 127 PRO A N 1
ATOM 1220 C CA . PRO A 1 164 ? 112.531 99.784 133.780 1.00 46.57 127 PRO A CA 1
ATOM 1221 C C . PRO A 1 164 ? 113.202 99.353 135.071 1.00 50.00 127 PRO A C 1
ATOM 1222 O O . PRO A 1 164 ? 113.564 98.180 135.210 1.00 55.73 127 PRO A O 1
ATOM 1233 N N . GLN A 1 165 ? 113.374 100.265 136.029 1.00 48.30 128 GLN A N 1
ATOM 1234 C CA . GLN A 1 165 ? 113.953 99.876 137.311 1.00 48.31 128 GLN A CA 1
ATOM 1235 C C . GLN A 1 165 ? 113.027 98.936 138.073 1.00 50.52 128 GLN A C 1
ATOM 1236 O O . GLN A 1 165 ? 113.488 97.972 138.699 1.00 59.55 128 GLN A O 1
ATOM 1250 N N . PHE A 1 166 ? 111.719 99.197 138.037 1.00 45.62 129 PHE A N 1
ATOM 1251 C CA . PHE A 1 166 ? 110.775 98.286 138.675 1.00 45.85 129 PHE A CA 1
ATOM 1252 C C . PHE A 1 166 ? 110.880 96.898 138.063 1.00 51.05 129 PHE A C 1
ATOM 1253 O O . PHE A 1 166 ? 110.895 95.888 138.779 1.00 57.12 129 PHE A O 1
ATOM 1270 N N . VAL A 1 167 ? 110.956 96.832 136.734 1.00 50.27 130 VAL A N 1
ATOM 1271 C CA . VAL A 1 167 ? 111.080 95.544 136.062 1.00 49.47 130 VAL A CA 1
ATOM 1272 C C . VAL A 1 167 ? 112.371 94.855 136.473 1.00 54.22 130 VAL A C 1
ATOM 1273 O O . VAL A 1 167 ? 112.392 93.647 136.723 1.00 58.30 130 VAL A O 1
ATOM 1286 N N . LEU A 1 168 ? 113.470 95.608 136.543 1.00 56.63 131 LEU A N 1
ATOM 1287 C CA . LEU A 1 168 ? 114.742 95.014 136.935 1.00 53.23 131 LEU A CA 1
ATOM 1288 C C . LEU A 1 168 ? 114.657 94.416 138.330 1.00 58.82 131 LEU A C 1
ATOM 1289 O O . LEU A 1 168 ? 115.159 93.314 138.574 1.00 66.97 131 LEU A O 1
ATOM 1305 N N . PHE A 1 169 ? 114.028 95.130 139.261 1.00 62.13 132 PHE A N 1
ATOM 1306 C CA . PHE A 1 169 ? 113.918 94.605 140.617 1.00 63.23 132 PHE A CA 1
ATOM 1307 C C . PHE A 1 169 ? 112.997 93.395 140.679 1.00 64.92 132 PHE A C 1
ATOM 1308 O O . PHE A 1 169 ? 113.226 92.488 141.486 1.00 65.90 132 PHE A O 1
ATOM 1325 N N . ASP A 1 170 ? 111.961 93.354 139.843 1.00 67.27 133 ASP A N 1
ATOM 1326 C CA . ASP A 1 170 ? 111.058 92.210 139.836 1.00 73.46 133 ASP A CA 1
ATOM 1327 C C . ASP A 1 170 ? 111.593 91.024 139.040 1.00 78.35 133 ASP A C 1
ATOM 1328 O O . ASP A 1 170 ? 111.048 89.922 139.164 1.00 82.57 133 ASP A O 1
ATOM 1337 N N . GLU A 1 171 ? 112.641 91.211 138.241 1.00 77.87 134 GLU A N 1
ATOM 1338 C CA . GLU A 1 171 ? 113.139 90.179 137.336 1.00 75.69 134 GLU A CA 1
ATOM 1339 C C . GLU A 1 171 ? 114.476 89.592 137.754 1.00 78.59 134 GLU A C 1
ATOM 1340 O O . GLU A 1 171 ? 114.673 88.383 137.631 1.00 83.43 134 GLU A O 1
ATOM 1352 N N . MET A 1 172 ? 115.401 90.413 138.243 1.00 82.43 135 MET A N 1
ATOM 1353 C CA . MET A 1 172 ? 116.745 89.958 138.579 1.00 84.55 135 MET A CA 1
ATOM 1354 C C . MET A 1 172 ? 117.396 89.330 137.352 1.00 84.24 135 MET A C 1
ATOM 1355 O O . MET A 1 172 ? 117.742 88.143 137.370 1.00 84.47 135 MET A O 1
ATOM 1369 N N . PRO A 1 173 ? 117.579 90.090 136.270 1.00 82.79 136 PRO A N 1
ATOM 1370 C CA . PRO A 1 173 ? 118.114 89.485 135.040 1.00 85.67 136 PRO A CA 1
ATOM 1371 C C . PRO A 1 173 ? 119.515 88.921 135.190 1.00 86.90 136 PRO A C 1
ATOM 1372 O O . PRO A 1 173 ? 119.851 87.947 134.506 1.00 86.40 136 PRO A O 1
ATOM 1383 N N . HIS A 1 174 ? 120.347 89.496 136.059 1.00 88.70 137 HIS A N 1
ATOM 1384 C CA . HIS A 1 174 ? 121.738 89.058 136.139 1.00 86.49 137 HIS A CA 1
ATOM 1385 C C . HIS A 1 174 ? 121.879 87.625 136.632 1.00 89.65 137 HIS A C 1
ATOM 1386 O O . HIS A 1 174 ? 122.968 87.055 136.510 1.00 87.50 137 HIS A O 1
ATOM 1400 N N . LEU A 1 175 ? 120.820 87.032 137.177 1.00 93.54 138 LEU A N 1
ATOM 1401 C CA . LEU A 1 175 ? 120.830 85.631 137.579 1.00 95.35 138 LEU A CA 1
ATOM 1402 C C . LEU A 1 175 ? 120.368 84.691 136.472 1.00 96.67 138 LEU A C 1
ATOM 1403 O O . LEU A 1 175 ? 120.303 83.479 136.700 1.00 96.21 138 LEU A O 1
ATOM 1419 N N . GLU A 1 176 ? 120.043 85.213 135.285 1.00 95.55 139 GLU A N 1
ATOM 1420 C CA . GLU A 1 176 ? 119.628 84.363 134.176 1.00 93.17 139 GLU A CA 1
ATOM 1421 C C . GLU A 1 176 ? 120.236 84.787 132.844 1.00 91.05 139 GLU A C 1
ATOM 1422 O O . GLU A 1 176 ? 119.839 84.247 131.804 1.00 89.62 139 GLU A O 1
ATOM 1434 N N . ASN A 1 177 ? 121.180 85.726 132.836 1.00 89.74 140 ASN A N 1
ATOM 1435 C CA . ASN A 1 177 ? 121.864 86.136 131.612 1.00 88.65 140 ASN A CA 1
ATOM 1436 C C . ASN A 1 177 ? 120.871 86.663 130.576 1.00 90.12 140 ASN A C 1
ATOM 1437 O O . ASN A 1 177 ? 120.881 86.264 129.410 1.00 87.81 140 ASN A O 1
ATOM 1448 N N . THR A 1 178 ? 120.002 87.572 131.015 1.00 85.01 141 THR A N 1
ATOM 1449 C CA . THR A 1 178 ? 119.032 88.211 130.138 1.00 77.66 141 THR A CA 1
ATOM 1450 C C . THR A 1 178 ? 119.003 89.702 130.439 1.00 68.23 141 THR A C 1
ATOM 1451 O O . THR A 1 178 ? 119.377 90.139 131.528 1.00 71.13 141 THR A O 1
ATOM 1462 N N . GLN A 1 179 ? 118.558 90.480 129.459 1.00 60.72 142 GLN A N 1
ATOM 1463 C CA . GLN A 1 179 ? 118.517 91.933 129.556 1.00 57.82 142 GLN A CA 1
ATOM 1464 C C . GLN A 1 179 ? 117.076 92.428 129.501 1.00 51.92 142 GLN A C 1
ATOM 1465 O O . GLN A 1 179 ? 116.128 91.652 129.368 1.00 51.51 142 GLN A O 1
ATOM 1479 N N . VAL A 1 180 ? 116.928 93.745 129.609 1.00 46.23 143 VAL A N 1
ATOM 1480 C CA . VAL A 1 180 ? 115.649 94.431 129.474 1.00 41.12 143 VAL A CA 1
ATOM 1481 C C . VAL A 1 180 ? 115.846 95.557 128.471 1.00 41.18 143 VAL A C 1
ATOM 1482 O O . VAL A 1 180 ? 116.741 96.392 128.645 1.00 49.53 143 VAL A O 1
ATOM 1495 N N . ALA A 1 181 ? 115.021 95.586 127.431 1.00 35.62 144 ALA A N 1
ATOM 1496 C CA . ALA A 1 181 ? 115.170 96.538 126.339 1.00 34.78 144 ALA A CA 1
ATOM 1497 C C . ALA A 1 181 ? 113.996 97.504 126.324 1.00 34.75 144 ALA A C 1
ATOM 1498 O O . ALA A 1 181 ? 112.840 97.078 126.261 1.00 45.20 144 ALA A O 1
ATOM 1505 N N . CYS A 1 182 ? 114.297 98.798 126.372 1.00 32.84 145 CYS A N 1
ATOM 1506 C CA . CYS A 1 182 ? 113.299 99.856 126.272 1.00 33.98 145 CYS A CA 1
ATOM 1507 C C . CYS A 1 182 ? 113.538 100.608 124.972 1.00 36.57 145 CYS A C 1
ATOM 1508 O O . CYS A 1 182 ? 114.642 101.108 124.740 1.00 43.28 145 CYS A O 1
ATOM 1516 N N . THR A 1 183 ? 112.512 100.692 124.131 1.00 39.93 146 THR A N 1
ATOM 1517 C CA . THR A 1 183 ? 112.650 101.239 122.788 1.00 42.95 146 THR A CA 1
ATOM 1518 C C . THR A 1 183 ? 112.177 102.686 122.769 1.00 45.38 146 THR A C 1
ATOM 1519 O O . THR A 1 183 ? 111.015 102.969 123.078 1.00 46.98 146 THR A O 1
ATOM 1530 N N . GLN A 1 184 ? 113.076 103.592 122.390 1.00 45.83 147 GLN A N 1
ATOM 1531 C CA . GLN A 1 184 ? 112.780 105.013 122.296 1.00 47.77 147 GLN A CA 1
ATOM 1532 C C . GLN A 1 184 ? 112.779 105.426 120.833 1.00 53.16 147 GLN A C 1
ATOM 1533 O O . GLN A 1 184 ? 113.786 105.208 120.146 1.00 56.04 147 GLN A O 1
ATOM 1547 N N . PRO A 1 185 ? 111.703 106.011 120.304 1.00 52.51 148 PRO A N 1
ATOM 1548 C CA . PRO A 1 185 ? 111.717 106.397 118.884 1.00 51.42 148 PRO A CA 1
ATOM 1549 C C . PRO A 1 185 ? 112.820 107.373 118.520 1.00 50.20 148 PRO A C 1
ATOM 1550 O O . PRO A 1 185 ? 113.327 107.323 117.393 1.00 53.42 148 PRO A O 1
ATOM 1561 N N . ARG A 1 186 ? 113.208 108.261 119.429 1.00 49.91 149 ARG A N 1
ATOM 1562 C CA . ARG A 1 186 ? 114.138 109.339 119.127 1.00 51.87 149 ARG A CA 1
ATOM 1563 C C . ARG A 1 186 ? 115.499 109.065 119.752 1.00 50.61 149 ARG A C 1
ATOM 1564 O O . ARG A 1 186 ? 115.592 108.677 120.919 1.00 53.69 149 ARG A O 1
ATOM 1585 N N . ARG A 1 187 ? 116.554 109.281 118.964 1.00 47.31 150 ARG A N 1
ATOM 1586 C CA . ARG A 1 187 ? 117.908 109.002 119.431 1.00 48.29 150 ARG A CA 1
ATOM 1587 C C . ARG A 1 187 ? 118.280 109.874 120.625 1.00 52.36 150 ARG A C 1
ATOM 1588 O O . ARG A 1 187 ? 118.860 109.386 121.604 1.00 57.52 150 ARG A O 1
ATOM 1609 N N . VAL A 1 188 ? 117.957 111.166 120.563 1.00 51.81 151 VAL A N 1
ATOM 1610 C CA . VAL A 1 188 ? 118.328 112.077 121.643 1.00 52.03 151 VAL A CA 1
ATOM 1611 C C . VAL A 1 188 ? 117.692 111.628 122.949 1.00 52.75 151 VAL A C 1
ATOM 1612 O O . VAL A 1 188 ? 118.339 111.605 124.004 1.00 54.94 151 VAL A O 1
ATOM 1625 N N . ALA A 1 189 ? 116.407 111.274 122.898 1.00 49.51 152 ALA A N 1
ATOM 1626 C CA . ALA A 1 189 ? 115.729 110.800 124.096 1.00 48.86 152 ALA A CA 1
ATOM 1627 C C . ALA A 1 189 ? 116.390 109.541 124.632 1.00 49.25 152 ALA A C 1
ATOM 1628 O O . ALA A 1 189 ? 116.601 109.410 125.842 1.00 51.30 152 ALA A O 1
ATOM 1635 N N . ALA A 1 190 ? 116.735 108.606 123.746 1.00 48.15 153 ALA A N 1
ATOM 1636 C CA . ALA A 1 190 ? 117.372 107.373 124.190 1.00 43.41 153 ALA A CA 1
ATOM 1637 C C . ALA A 1 190 ? 118.667 107.668 124.931 1.00 43.66 153 ALA A C 1
ATOM 1638 O O . ALA A 1 190 ? 118.880 107.182 126.047 1.00 48.07 153 ALA A O 1
ATOM 1645 N N . MET A 1 191 ? 119.542 108.480 124.334 1.00 46.41 154 MET A N 1
ATOM 1646 C CA . MET A 1 191 ? 120.833 108.749 124.961 1.00 47.62 154 MET A CA 1
ATOM 1647 C C . MET A 1 191 ? 120.662 109.483 126.288 1.00 50.86 154 MET A C 1
ATOM 1648 O O . MET A 1 191 ? 121.279 109.118 127.300 1.00 56.30 154 MET A O 1
ATOM 1662 N N . SER A 1 192 ? 119.827 110.524 126.305 1.00 46.50 155 SER A N 1
ATOM 1663 C CA . SER A 1 192 ? 119.660 111.301 127.528 1.00 48.62 155 SER A CA 1
ATOM 1664 C C . SER A 1 192 ? 119.073 110.450 128.647 1.00 52.58 155 SER A C 1
ATOM 1665 O O . SER A 1 192 ? 119.535 110.511 129.794 1.00 55.31 155 SER A O 1
ATOM 1673 N N . VAL A 1 193 ? 118.061 109.640 128.334 1.00 53.07 156 VAL A N 1
ATOM 1674 C CA . VAL A 1 193 ? 117.432 108.819 129.360 1.00 50.32 156 VAL A CA 1
ATOM 1675 C C . VAL A 1 193 ? 118.392 107.742 129.841 1.00 50.86 156 VAL A C 1
ATOM 1676 O O . VAL A 1 193 ? 118.414 107.401 131.028 1.00 55.31 156 VAL A O 1
ATOM 1689 N N . ALA A 1 194 ? 119.197 107.179 128.937 1.00 47.64 157 ALA A N 1
ATOM 1690 C CA . ALA A 1 194 ? 120.184 106.196 129.363 1.00 44.10 157 ALA A CA 1
ATOM 1691 C C . ALA A 1 194 ? 121.166 106.807 130.347 1.00 50.52 157 ALA A C 1
ATOM 1692 O O . ALA A 1 194 ? 121.483 106.202 131.378 1.00 57.99 157 ALA A O 1
ATOM 1699 N N . GLN A 1 195 ? 121.654 108.013 130.053 1.00 52.14 158 GLN A N 1
ATOM 1700 C CA . GLN A 1 195 ? 122.579 108.665 130.975 1.00 54.12 158 GLN A CA 1
ATOM 1701 C C . GLN A 1 195 ? 121.909 108.947 132.316 1.00 56.23 158 GLN A C 1
ATOM 1702 O O . GLN A 1 195 ? 122.508 108.733 133.379 1.00 58.70 158 GLN A O 1
ATOM 1716 N N . ARG A 1 196 ? 120.662 109.421 132.288 1.00 57.57 159 ARG A N 1
ATOM 1717 C CA . ARG A 1 196 ? 119.958 109.693 133.537 1.00 58.46 159 ARG A CA 1
ATOM 1718 C C . ARG A 1 196 ? 119.798 108.427 134.367 1.00 58.13 159 ARG A C 1
ATOM 1719 O O . ARG A 1 196 ? 120.015 108.444 135.582 1.00 63.74 159 ARG A O 1
ATOM 1740 N N . VAL A 1 197 ? 119.415 107.318 133.733 1.00 55.97 160 VAL A N 1
ATOM 1741 C CA . VAL A 1 197 ? 119.211 106.080 134.478 1.00 53.88 160 VAL A CA 1
ATOM 1742 C C . VAL A 1 197 ? 120.534 105.562 135.020 1.00 57.79 160 VAL A C 1
ATOM 1743 O O . VAL A 1 197 ? 120.592 105.007 136.123 1.00 61.03 160 VAL A O 1
ATOM 1756 N N . ALA A 1 198 ? 121.616 105.724 134.258 1.00 59.03 161 ALA A N 1
ATOM 1757 C CA . ALA A 1 198 ? 122.929 105.359 134.776 1.00 58.33 161 ALA A CA 1
ATOM 1758 C C . ALA A 1 198 ? 123.251 106.153 136.031 1.00 60.90 161 ALA A C 1
ATOM 1759 O O . ALA A 1 198 ? 123.768 105.604 137.009 1.00 6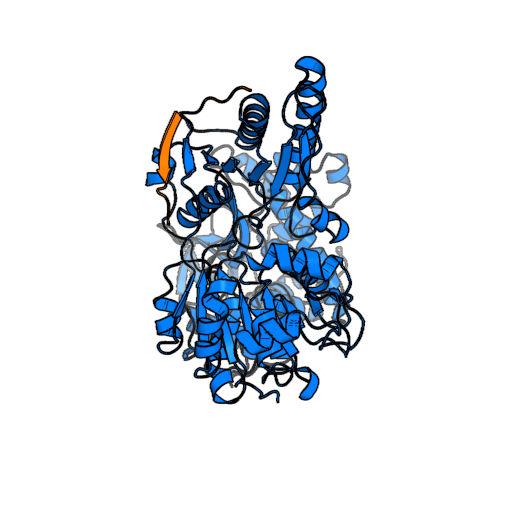3.79 161 ALA A O 1
ATOM 1766 N N . GLU A 1 199 ? 122.953 107.452 136.021 1.00 62.70 162 GLU A N 1
ATOM 1767 C CA . GLU A 1 199 ? 123.173 108.255 137.220 1.00 65.13 162 GLU A CA 1
ATOM 1768 C C . GLU A 1 199 ? 122.299 107.777 138.374 1.00 67.15 162 GLU A C 1
ATOM 1769 O O . GLU A 1 199 ? 122.760 107.691 139.518 1.00 70.64 162 GLU A O 1
ATOM 1781 N N . GLU A 1 200 ? 121.034 107.456 138.093 1.00 68.01 163 GLU A N 1
ATOM 1782 C CA . GLU A 1 200 ? 120.087 107.141 139.160 1.00 67.24 163 GLU A CA 1
ATOM 1783 C C . GLU A 1 200 ? 120.485 105.881 139.916 1.00 69.73 163 GLU A C 1
ATOM 1784 O O . GLU A 1 200 ? 120.407 105.840 141.149 1.00 77.09 163 GLU A O 1
ATOM 1796 N N . MET A 1 201 ? 120.903 104.842 139.202 1.00 67.66 164 MET A N 1
ATOM 1797 C CA . MET A 1 201 ? 121.225 103.569 139.833 1.00 70.37 164 MET A CA 1
ATOM 1798 C C . MET A 1 201 ? 122.636 103.533 140.402 1.00 75.11 164 MET A C 1
ATOM 1799 O O . MET A 1 201 ? 123.030 102.510 140.970 1.00 79.40 164 MET A O 1
A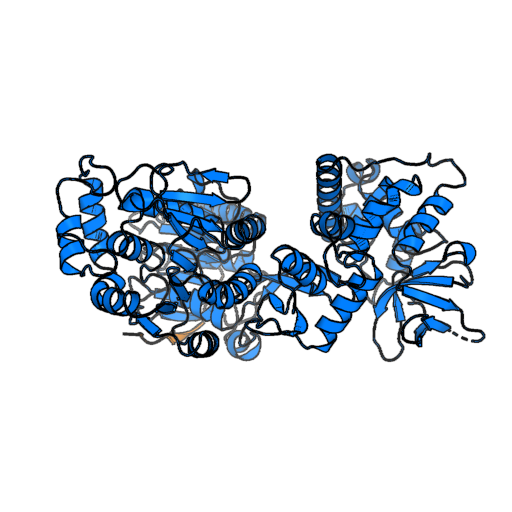TOM 1813 N N . ASP A 1 202 ? 123.401 104.614 140.266 1.00 78.33 165 ASP A N 1
ATOM 1814 C CA . ASP A 1 202 ? 124.763 104.677 140.789 1.00 81.61 165 ASP A CA 1
ATOM 1815 C C . ASP A 1 202 ? 125.632 103.582 140.177 1.00 79.64 165 ASP A C 1
ATOM 1816 O O . ASP A 1 202 ? 126.308 102.825 140.876 1.00 82.60 165 ASP A O 1
ATOM 1825 N N . VAL A 1 203 ? 125.607 103.501 138.851 1.00 74.83 166 VAL A N 1
ATOM 1826 C CA . VAL A 1 203 ? 126.439 102.563 138.111 1.00 76.35 166 VAL A CA 1
ATOM 1827 C C . VAL A 1 203 ? 126.948 103.254 136.854 1.00 77.75 166 VAL A C 1
ATOM 1828 O O . VAL A 1 203 ? 126.204 103.978 136.185 1.00 75.49 166 VAL A O 1
ATOM 1841 N N . LYS A 1 204 ? 128.219 103.025 136.537 1.00 79.93 167 LYS A N 1
ATOM 1842 C CA . LYS A 1 204 ? 128.826 103.645 135.368 1.00 76.22 167 LYS A CA 1
ATOM 1843 C C . LYS A 1 204 ? 128.062 103.267 134.107 1.00 68.71 167 LYS A C 1
ATOM 1844 O O . LYS A 1 204 ? 127.695 102.107 133.907 1.00 65.51 167 LYS A O 1
ATOM 1863 N N . LEU A 1 205 ? 127.818 10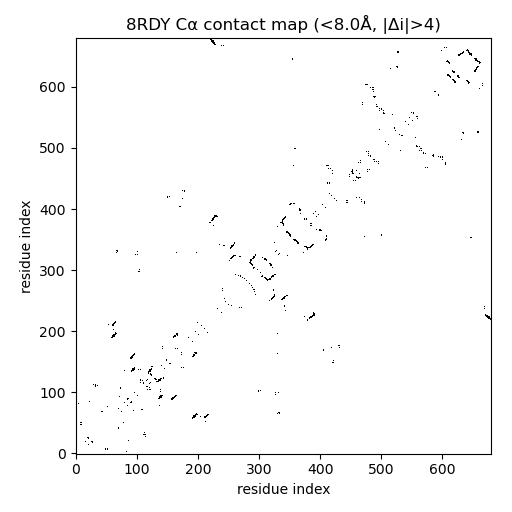4.256 133.252 1.00 65.43 168 LEU A N 1
ATOM 1864 C CA . LEU A 1 205 ? 127.139 103.994 131.993 1.00 63.06 168 LEU A CA 1
ATOM 1865 C C . LEU A 1 205 ? 128.016 103.142 131.087 1.00 63.83 168 LEU A C 1
ATOM 1866 O O . LEU A 1 205 ? 129.231 103.336 131.008 1.00 68.95 168 LEU A O 1
ATOM 1882 N N . GLY A 1 206 ? 127.390 102.196 130.395 1.00 61.81 169 GLY A N 1
ATOM 1883 C CA . GLY A 1 206 ? 128.082 101.267 129.539 1.00 63.55 169 GLY A CA 1
ATOM 1884 C C . GLY A 1 206 ? 128.385 99.932 130.184 1.00 70.38 169 GLY A C 1
ATOM 1885 O O . GLY A 1 206 ? 128.653 98.962 129.468 1.00 70.49 169 GLY A O 1
ATOM 1889 N N . GLU A 1 207 ? 128.347 99.856 131.514 1.00 71.62 170 GLU A N 1
ATOM 1890 C CA . GLU A 1 207 ? 128.586 98.600 132.218 1.00 75.25 170 GLU A CA 1
ATOM 1891 C C . GLU A 1 207 ? 127.276 97.877 132.522 1.00 76.70 170 GLU A C 1
ATOM 1892 O O . GLU A 1 207 ? 127.062 96.750 132.067 1.00 79.71 170 GLU A O 1
ATOM 1904 N N . GLU A 1 208 ? 126.388 98.518 133.283 1.00 73.75 171 GLU A N 1
ATOM 1905 C CA . GLU A 1 208 ? 125.093 97.940 133.625 1.00 65.44 171 GLU A CA 1
ATOM 1906 C C . GLU A 1 208 ? 123.991 98.451 132.705 1.00 60.26 171 GLU A C 1
ATOM 1907 O O . GLU A 1 208 ? 123.297 97.658 132.063 1.00 63.10 171 GLU A O 1
ATOM 1919 N N . VAL A 1 209 ? 123.818 99.767 132.633 1.00 54.59 172 VAL A N 1
ATOM 1920 C CA . VAL A 1 209 ? 122.817 100.391 131.779 1.00 52.99 172 VAL A CA 1
ATOM 1921 C C . VAL A 1 209 ? 123.535 101.087 130.635 1.00 48.83 172 VAL A C 1
ATOM 1922 O O . VAL A 1 209 ? 124.471 101.862 130.859 1.00 62.06 172 VAL A O 1
ATOM 1935 N N . GLY A 1 210 ? 123.108 100.798 129.409 1.00 37.51 173 GLY A N 1
ATOM 1936 C CA . GLY A 1 210 ? 123.704 101.389 128.231 1.00 46.61 173 GLY A CA 1
ATOM 1937 C C . GLY A 1 210 ? 122.640 101.738 127.213 1.00 43.19 173 GLY A C 1
ATOM 1938 O O . GLY A 1 210 ? 121.445 101.583 127.462 1.00 46.21 173 GLY A O 1
ATOM 1942 N N . TYR A 1 211 ? 123.098 102.216 126.060 1.00 44.37 174 TYR A N 1
ATOM 1943 C CA . TYR A 1 211 ? 122.209 102.564 124.965 1.00 41.30 174 TYR A CA 1
ATOM 1944 C C . TYR A 1 211 ? 122.774 102.001 123.671 1.00 47.62 174 TYR A C 1
ATOM 1945 O O . TYR A 1 211 ? 123.961 101.685 123.575 1.00 57.02 174 TYR A O 1
ATOM 1963 N N . SER A 1 212 ? 121.900 101.863 122.676 1.00 48.45 175 SER A N 1
ATOM 1964 C CA . SER A 1 212 ? 122.264 101.261 121.393 1.00 54.19 175 SER A CA 1
ATOM 1965 C C . SER A 1 212 ? 121.612 102.072 120.277 1.00 53.83 175 SER A C 1
ATOM 1966 O O . SER A 1 212 ? 120.417 101.920 120.012 1.00 53.02 175 SER A O 1
ATOM 1974 N N . ILE A 1 213 ? 122.402 102.926 119.628 1.00 58.40 176 ILE A N 1
ATOM 1975 C CA . ILE A 1 213 ? 121.961 103.696 118.475 1.00 56.59 176 ILE A CA 1
ATOM 1976 C C . ILE A 1 213 ? 122.805 103.280 117.279 1.00 59.53 176 ILE A C 1
ATOM 1977 O O . ILE A 1 213 ? 123.883 102.700 117.419 1.00 64.55 176 ILE A O 1
ATOM 1993 N N . ARG A 1 214 ? 122.296 103.580 116.088 1.00 62.72 177 ARG A N 1
ATOM 1994 C CA . ARG A 1 214 ? 123.025 103.268 114.867 1.00 67.33 177 ARG A CA 1
ATOM 1995 C C . ARG A 1 214 ? 124.346 104.024 114.846 1.00 71.06 177 ARG A C 1
ATOM 1996 O O . ARG A 1 214 ? 124.368 105.254 114.941 1.00 73.69 177 ARG A O 1
ATOM 2017 N N . PHE A 1 215 ? 125.446 103.285 114.721 1.00 72.00 178 PHE A N 1
ATOM 2018 C CA . PHE A 1 215 ? 126.823 103.773 114.726 1.00 72.65 178 PHE A CA 1
ATOM 2019 C C . PHE A 1 215 ? 127.304 104.120 116.132 1.00 69.53 178 PHE A C 1
ATOM 2020 O O . PHE A 1 215 ? 128.460 104.528 116.283 1.00 67.29 178 PHE A O 1
ATOM 2037 N N . GLU A 1 216 ? 126.469 103.973 117.162 1.00 71.29 179 GLU A N 1
ATOM 2038 C CA . GLU A 1 216 ? 126.864 104.232 118.551 1.00 69.78 179 GLU A CA 1
ATOM 2039 C C . GLU A 1 216 ? 126.287 103.103 119.401 1.00 69.60 179 GLU A C 1
ATOM 2040 O O . GLU A 1 216 ? 125.088 103.077 119.688 1.00 67.40 179 GLU A O 1
ATOM 2052 N N . ASN A 1 217 ? 127.147 102.172 119.796 1.00 71.71 180 ASN A N 1
ATOM 2053 C CA . ASN A 1 217 ? 126.765 101.025 120.616 1.00 68.77 180 ASN A CA 1
ATOM 2054 C C . ASN A 1 217 ? 127.525 101.134 121.936 1.00 66.10 180 ASN A C 1
ATOM 2055 O O . ASN A 1 217 ? 128.615 100.584 122.091 1.00 66.10 180 ASN A O 1
ATOM 2066 N N . LYS A 1 218 ? 126.938 101.856 122.888 1.00 61.53 181 LYS A N 1
ATOM 2067 C CA . LYS A 1 218 ? 127.547 102.062 124.201 1.00 63.21 181 LYS A CA 1
ATOM 2068 C C . LYS A 1 218 ? 126.967 101.026 125.153 1.00 65.45 181 LYS A C 1
ATOM 2069 O O . LYS A 1 218 ? 125.993 101.274 125.863 1.00 65.19 181 LYS A O 1
ATOM 2088 N N . THR A 1 219 ? 127.575 99.846 125.165 1.00 69.68 182 THR A N 1
ATOM 2089 C CA . THR A 1 219 ? 127.145 98.745 126.020 1.00 71.29 182 THR A CA 1
ATOM 2090 C C . THR A 1 219 ? 128.302 97.758 126.117 1.00 73.26 182 THR A C 1
ATOM 2091 O O . THR A 1 219 ? 129.307 97.879 125.410 1.00 71.76 182 THR A O 1
ATOM 2102 N N . SER A 1 220 ? 128.154 96.778 127.003 1.00 75.65 183 SER A N 1
ATOM 2103 C CA . SER A 1 220 ? 129.194 95.787 127.242 1.00 78.07 183 SER A CA 1
ATOM 2104 C C . SER A 1 220 ? 128.526 94.467 127.611 1.00 76.80 183 SER A C 1
ATOM 2105 O O . SER A 1 220 ? 127.300 94.339 127.567 1.00 75.78 183 SER A O 1
ATOM 2113 N N . ASN A 1 221 ? 129.342 93.476 127.974 1.00 78.26 184 ASN A N 1
ATOM 2114 C CA . ASN A 1 221 ? 128.813 92.163 128.318 1.00 85.26 184 ASN A CA 1
ATOM 2115 C C . ASN A 1 221 ? 128.126 92.140 129.676 1.00 82.80 184 ASN A C 1
ATOM 2116 O O . ASN A 1 221 ? 127.409 91.179 129.969 1.00 85.05 184 ASN A O 1
ATOM 2127 N N . LYS A 1 222 ? 128.321 93.161 130.504 1.00 77.90 185 LYS A N 1
ATOM 2128 C CA . LYS A 1 222 ? 127.673 93.232 131.806 1.00 79.92 185 LYS A CA 1
ATOM 2129 C C . LYS A 1 222 ? 126.351 93.985 131.770 1.00 78.89 185 LYS A C 1
AT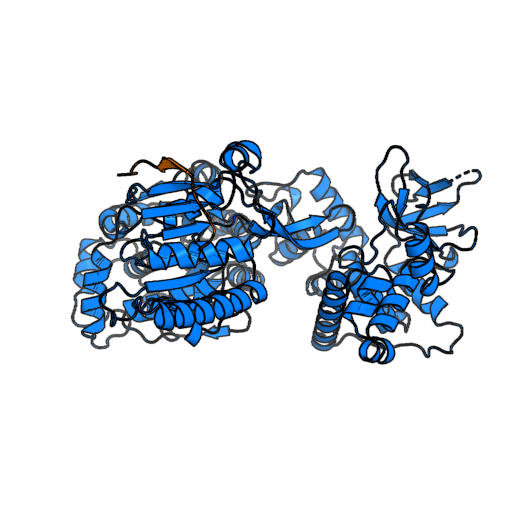OM 2130 O O . LYS A 1 222 ? 125.711 94.126 132.816 1.00 76.98 185 LYS A O 1
ATOM 2149 N N . THR A 1 223 ? 125.928 94.469 130.605 1.00 77.60 186 THR A N 1
ATOM 2150 C CA . THR A 1 223 ? 124.727 95.289 130.532 1.00 69.75 186 THR A CA 1
ATOM 2151 C C . THR A 1 223 ? 123.506 94.490 130.967 1.00 65.71 186 THR A C 1
ATOM 2152 O O . THR A 1 223 ? 123.358 93.312 130.631 1.00 68.03 186 THR A O 1
ATOM 2163 N N . ILE A 1 224 ? 122.629 95.141 131.729 1.00 62.42 187 ILE A N 1
ATOM 2164 C CA . ILE A 1 224 ? 121.435 94.499 132.264 1.00 59.01 187 ILE A CA 1
ATOM 2165 C C . ILE A 1 224 ? 120.199 95.234 131.765 1.00 54.70 187 ILE A C 1
ATOM 2166 O O . ILE A 1 224 ? 119.116 94.649 131.657 1.00 52.71 187 ILE A O 1
ATOM 2182 N N . LEU A 1 225 ? 120.355 96.519 131.455 1.00 50.11 188 LEU A N 1
ATOM 2183 C CA . LEU A 1 225 ? 119.284 97.351 130.926 1.00 40.21 188 LEU A CA 1
ATOM 2184 C C . LEU A 1 225 ? 119.823 98.107 129.724 1.00 43.75 188 LEU A C 1
ATOM 2185 O O . LEU A 1 225 ? 120.946 98.616 129.767 1.00 51.53 188 LEU A O 1
ATOM 2201 N N . LYS A 1 226 ? 119.035 98.174 128.654 1.00 38.95 189 LYS A N 1
ATOM 2202 C CA . LYS A 1 226 ? 119.492 98.758 127.398 1.00 39.12 189 LYS A CA 1
ATOM 2203 C C . LYS A 1 226 ? 118.398 99.641 126.823 1.00 36.90 189 LYS A C 1
ATOM 2204 O O . LYS A 1 226 ? 117.267 99.184 126.639 1.00 43.83 189 LYS A O 1
ATOM 2223 N N . TYR A 1 227 ? 118.735 100.898 126.540 1.00 32.95 190 TYR A N 1
ATOM 2224 C CA . TYR A 1 227 ? 117.832 101.834 125.877 1.00 30.58 190 TYR A CA 1
ATOM 2225 C C . TYR A 1 227 ? 118.248 101.926 124.416 1.00 34.70 190 TYR A C 1
ATOM 2226 O O . TYR A 1 227 ? 119.320 102.447 124.102 1.00 44.27 190 TYR A O 1
ATOM 2244 N N . MET A 1 228 ? 117.394 101.439 123.525 1.00 37.62 191 MET A N 1
ATOM 2245 C CA . MET A 1 228 ? 117.742 101.278 122.125 1.00 41.34 191 MET A CA 1
ATOM 2246 C C . MET A 1 228 ? 116.658 101.875 121.244 1.00 45.53 191 MET A C 1
ATOM 2247 O O . MET A 1 228 ? 115.475 101.841 121.582 1.00 46.63 191 MET A O 1
ATOM 2261 N N . THR A 1 229 ? 117.073 102.427 120.110 1.00 49.09 192 THR A N 1
ATOM 2262 C CA . THR A 1 229 ? 116.118 102.960 119.152 1.00 47.65 192 THR A CA 1
ATOM 2263 C C . THR A 1 229 ? 115.325 101.821 118.528 1.00 53.39 192 THR A C 1
ATOM 2264 O O . THR A 1 229 ? 115.857 100.736 118.282 1.00 59.15 192 THR A O 1
ATOM 2275 N N . ASP A 1 230 ? 114.039 102.070 118.272 1.00 51.45 193 ASP A N 1
ATOM 2276 C CA . ASP A 1 230 ? 113.175 101.014 117.754 1.00 50.66 193 ASP A CA 1
ATOM 2277 C C . ASP A 1 230 ? 113.730 100.427 116.462 1.00 56.58 193 ASP A C 1
ATOM 2278 O O . ASP A 1 230 ? 113.580 99.228 116.204 1.00 60.08 193 ASP A O 1
ATOM 2287 N N . GLY A 1 231 ? 114.373 101.252 115.637 1.00 57.25 194 GLY A N 1
ATOM 2288 C CA . GLY A 1 231 ? 115.015 100.725 114.444 1.00 55.80 194 GLY A CA 1
ATOM 2289 C C . GLY A 1 231 ? 116.096 99.712 114.768 1.00 59.99 194 GLY A C 1
ATOM 2290 O O . GLY A 1 231 ? 116.223 98.685 114.096 1.00 64.07 194 GLY A O 1
ATOM 2294 N N . MET A 1 232 ? 116.892 99.985 115.803 1.00 59.33 195 MET A N 1
ATOM 2295 C CA . MET A 1 232 ? 117.942 99.050 116.191 1.00 58.50 195 MET A CA 1
ATOM 2296 C C . MET A 1 232 ? 117.355 97.733 116.681 1.00 56.24 195 MET A C 1
ATOM 2297 O O . MET A 1 232 ? 117.880 96.659 116.365 1.00 62.03 195 MET A O 1
ATOM 2311 N N . LEU A 1 233 ? 116.274 97.789 117.461 1.00 50.46 196 LEU A N 1
ATOM 2312 C CA . LEU A 1 233 ? 115.650 96.551 117.912 1.00 52.82 196 LEU A CA 1
ATOM 2313 C C . LEU A 1 233 ? 115.044 95.792 116.741 1.00 58.00 196 LEU A C 1
ATOM 2314 O O . LEU A 1 233 ? 115.054 94.557 116.723 1.00 66.90 196 LEU A O 1
ATOM 2330 N N . LEU A 1 234 ? 114.509 96.509 115.754 1.00 55.83 197 LEU A N 1
ATOM 2331 C CA . LEU A 1 234 ? 114.009 95.844 114.557 1.00 56.90 197 LEU A CA 1
ATOM 2332 C C . LEU A 1 234 ? 115.138 95.139 113.812 1.00 60.21 197 LEU A C 1
ATOM 2333 O O . LEU A 1 234 ? 114.974 94.007 113.341 1.00 63.61 197 LEU A O 1
ATOM 2349 N N . ARG A 1 235 ? 116.297 95.789 113.705 1.00 60.51 198 ARG A N 1
ATOM 2350 C CA . ARG A 1 235 ? 117.444 95.141 113.075 1.00 63.43 198 ARG A CA 1
ATOM 2351 C C . ARG A 1 235 ? 117.871 93.902 113.854 1.00 64.84 198 ARG A C 1
ATOM 2352 O O . ARG A 1 235 ? 118.172 92.856 113.264 1.00 68.80 198 ARG A O 1
ATOM 2373 N N . GLU A 1 236 ? 117.904 94.000 115.183 1.00 63.33 199 GLU A N 1
ATOM 2374 C CA . GLU A 1 236 ? 118.260 92.841 115.994 1.00 61.90 199 GLU A CA 1
ATOM 2375 C C . GLU A 1 236 ? 117.273 91.702 115.779 1.00 62.46 199 GLU A C 1
ATOM 2376 O O . GLU A 1 236 ? 117.670 90.535 115.685 1.00 67.07 199 GLU A O 1
ATOM 2388 N N . ALA A 1 237 ? 115.981 92.020 115.699 1.00 61.84 200 ALA A N 1
ATOM 2389 C CA . ALA A 1 237 ? 114.990 90.994 115.395 1.00 63.66 200 ALA A CA 1
ATOM 2390 C C . ALA A 1 237 ? 115.250 90.378 114.028 1.00 68.02 200 ALA A C 1
ATOM 2391 O O . ALA A 1 237 ? 115.061 89.172 113.835 1.00 69.88 200 ALA A O 1
ATOM 2398 N N . MET A 1 238 ? 115.681 91.193 113.063 1.00 70.29 201 MET A N 1
ATOM 2399 C CA . MET A 1 238 ? 116.044 90.650 111.757 1.00 70.02 201 MET A CA 1
ATOM 2400 C C . MET A 1 238 ? 117.180 89.645 111.886 1.00 68.77 201 MET A C 1
ATOM 2401 O O . MET A 1 238 ? 117.161 88.587 111.247 1.00 65.70 201 MET A O 1
ATOM 2415 N N . GLU A 1 239 ? 118.185 89.961 112.704 1.00 74.48 202 GLU A N 1
ATOM 2416 C CA . GLU A 1 239 ? 119.281 89.019 112.913 1.00 72.73 202 GLU A CA 1
ATOM 2417 C C . GLU A 1 239 ? 118.841 87.830 113.760 1.00 69.64 202 GLU A C 1
ATOM 2418 O O . GLU A 1 239 ? 119.161 86.681 113.437 1.00 66.58 202 GLU A O 1
ATOM 2430 N N . ASP A 1 240 ? 118.109 88.084 114.845 1.00 73.09 203 ASP A N 1
ATOM 2431 C CA . ASP A 1 240 ? 117.640 87.047 115.765 1.00 72.44 203 ASP A CA 1
ATOM 2432 C C . ASP A 1 240 ? 116.123 87.164 115.878 1.00 70.38 203 ASP A C 1
ATOM 2433 O O . ASP A 1 240 ? 115.613 88.036 116.587 1.00 71.95 203 ASP A O 1
ATOM 2442 N N . HIS A 1 241 ? 115.404 86.270 115.197 1.00 68.90 204 HIS A N 1
ATOM 2443 C CA . HIS A 1 241 ? 113.955 86.406 115.092 1.00 71.37 204 HIS A CA 1
ATOM 2444 C C . HIS A 1 241 ? 113.277 86.302 116.452 1.00 71.14 204 HIS A C 1
ATOM 2445 O O . HIS A 1 241 ? 112.333 87.045 116.740 1.00 71.34 204 HIS A O 1
ATOM 2459 N N . ASP A 1 242 ? 113.734 85.381 117.298 1.00 71.17 205 ASP A N 1
ATOM 2460 C CA . ASP A 1 242 ? 113.035 85.088 118.542 1.00 72.37 205 ASP A CA 1
ATOM 2461 C C . ASP A 1 242 ? 113.359 86.062 119.665 1.00 73.49 205 ASP A C 1
ATOM 2462 O O . ASP A 1 242 ? 112.703 86.009 120.710 1.00 74.38 205 ASP A O 1
ATOM 2471 N N . LEU A 1 243 ? 114.340 86.943 119.487 1.00 68.10 206 LEU A N 1
ATOM 2472 C CA . LEU A 1 243 ? 114.765 87.848 120.549 1.00 61.55 206 LEU A CA 1
ATOM 2473 C C . LEU A 1 243 ? 115.073 87.063 121.821 1.00 63.99 206 LEU A C 1
ATOM 2474 O O . LEU A 1 243 ? 114.593 87.375 122.911 1.00 65.01 206 LEU A O 1
ATOM 2490 N N . SER A 1 244 ? 115.887 86.018 121.670 1.00 68.27 207 SER A N 1
ATOM 2491 C CA . SER A 1 244 ? 116.168 85.122 122.784 1.00 69.57 207 SER A CA 1
ATOM 2492 C C . SER A 1 244 ? 116.986 85.787 123.882 1.00 66.91 207 SER A C 1
ATOM 2493 O O . SER A 1 244 ? 117.057 85.251 124.992 1.00 66.92 207 SER A O 1
ATOM 2501 N N . ARG A 1 245 ? 117.605 86.931 123.603 1.00 63.91 208 ARG A N 1
ATOM 2502 C CA . ARG A 1 245 ? 118.458 87.594 124.578 1.00 62.36 208 ARG A CA 1
ATOM 2503 C C . ARG A 1 245 ? 117.685 88.518 125.511 1.00 58.02 208 ARG A C 1
ATOM 2504 O O . ARG A 1 245 ? 118.236 88.941 126.531 1.00 60.84 208 ARG A O 1
ATOM 2525 N N . TYR A 1 246 ? 116.424 88.815 125.213 1.00 55.38 209 TYR A N 1
ATOM 2526 C CA . TYR A 1 246 ? 115.628 89.752 125.993 1.00 51.24 209 TYR A CA 1
ATOM 2527 C C . TYR A 1 246 ? 114.552 89.014 126.775 1.00 52.60 209 TYR A C 1
ATOM 2528 O O . TYR A 1 246 ? 113.891 88.117 126.244 1.00 60.17 209 TYR A O 1
ATOM 2546 N N . SER A 1 247 ? 114.379 89.399 128.037 1.00 51.35 210 SER A N 1
ATOM 2547 C CA . SER A 1 247 ? 113.316 88.865 128.879 1.00 50.24 210 SER A CA 1
ATOM 2548 C C . SER A 1 247 ? 112.104 89.781 128.938 1.00 50.50 210 SER A C 1
ATOM 2549 O O . SER A 1 247 ? 110.973 89.295 129.003 1.00 55.05 210 SER A O 1
ATOM 2557 N N . CYS A 1 248 ? 112.314 91.094 128.926 1.00 45.47 211 CYS A N 1
ATOM 2558 C CA . CYS A 1 248 ? 111.236 92.070 128.874 1.00 41.09 211 CYS A CA 1
ATOM 2559 C C . CYS A 1 248 ? 111.545 93.105 127.804 1.00 39.91 211 CYS A C 1
ATOM 2560 O O . CYS A 1 248 ? 112.692 93.535 127.659 1.00 46.97 211 CYS A O 1
ATOM 2568 N N . ILE A 1 249 ? 110.521 93.495 127.051 1.00 39.37 212 ILE A N 1
ATOM 2569 C CA . ILE A 1 249 ? 110.643 94.497 126.000 1.00 38.16 212 ILE A CA 1
ATOM 2570 C C . ILE A 1 249 ? 109.594 95.568 126.245 1.00 36.76 212 ILE A C 1
ATOM 2571 O O . ILE A 1 249 ? 108.395 95.272 126.266 1.00 41.57 212 ILE A O 1
ATOM 2587 N N . ILE A 1 250 ? 110.040 96.808 126.415 1.00 35.41 213 ILE A N 1
ATOM 2588 C CA . ILE A 1 250 ? 109.167 97.930 126.738 1.00 37.62 213 ILE A CA 1
ATOM 2589 C C . ILE A 1 250 ? 109.113 98.842 125.524 1.00 38.84 213 ILE A C 1
ATOM 2590 O O . ILE A 1 250 ? 110.150 99.323 125.054 1.00 41.61 213 ILE A O 1
ATOM 2606 N N . LEU A 1 251 ? 107.909 99.083 125.016 1.00 41.15 214 LEU A N 1
ATOM 2607 C CA . LEU A 1 251 ? 107.699 99.963 123.871 1.00 40.87 214 LEU A CA 1
ATOM 2608 C C . LEU A 1 251 ? 107.246 101.315 124.403 1.00 42.43 214 LEU A C 1
ATOM 2609 O O . LEU A 1 251 ? 106.103 101.471 124.836 1.00 45.09 214 LEU A O 1
ATOM 2625 N N . ASP A 1 252 ? 108.144 102.290 124.370 1.00 45.47 215 ASP A N 1
ATOM 2626 C CA . ASP A 1 252 ? 107.852 103.622 124.869 1.00 48.76 215 ASP A CA 1
ATOM 2627 C C . ASP A 1 252 ? 107.313 104.510 123.753 1.00 49.46 215 ASP A C 1
ATOM 2628 O O . ASP A 1 252 ? 107.559 104.282 122.567 1.00 48.81 215 ASP A O 1
ATOM 2637 N N . GLU A 1 253 ? 106.569 105.536 124.154 1.00 51.30 216 GLU A N 1
ATOM 2638 C CA . GLU A 1 253 ? 106.014 106.513 123.223 1.00 51.12 216 GLU A CA 1
ATOM 2639 C C . GLU A 1 253 ? 105.259 105.818 122.095 1.00 49.47 216 GLU A C 1
ATOM 2640 O O . GLU A 1 253 ? 105.443 106.109 120.912 1.00 54.61 216 GLU A O 1
ATOM 2652 N N . ALA A 1 254 ? 104.393 104.879 122.475 1.00 47.74 217 ALA A N 1
ATOM 2653 C CA . ALA A 1 254 ? 103.589 104.160 121.498 1.00 47.96 217 ALA A CA 1
ATOM 2654 C C . ALA A 1 254 ? 102.573 105.050 120.801 1.00 51.01 217 ALA A C 1
ATOM 2655 O O . ALA A 1 254 ? 102.015 104.636 119.782 1.00 57.65 217 ALA A O 1
ATOM 2662 N N . HIS A 1 255 ? 102.314 106.250 121.321 1.00 55.00 218 HIS A N 1
ATOM 2663 C CA . HIS A 1 255 ? 101.348 107.144 120.696 1.00 56.47 218 HIS A CA 1
ATOM 2664 C C . HIS A 1 255 ? 101.903 107.841 119.462 1.00 56.78 218 HIS A C 1
ATOM 2665 O O . HIS A 1 255 ? 101.122 108.371 118.667 1.00 59.18 218 HIS A O 1
ATOM 2679 N N . GLU A 1 256 ? 103.226 107.858 119.284 1.00 55.83 219 GLU A N 1
ATOM 2680 C CA . GLU A 1 256 ? 103.798 108.487 118.098 1.00 55.03 219 GLU A CA 1
ATOM 2681 C C . GLU A 1 256 ? 103.452 107.713 116.834 1.00 58.78 219 GLU A C 1
ATOM 2682 O O . GLU A 1 256 ? 103.326 108.309 115.759 1.00 65.76 219 GLU A O 1
ATOM 2694 N N . ARG A 1 257 ? 103.303 106.395 116.939 1.00 57.41 220 ARG A N 1
ATOM 2695 C CA . ARG A 1 257 ? 102.851 105.564 115.826 1.00 57.24 220 ARG A CA 1
ATOM 2696 C C . ARG A 1 257 ? 103.802 105.659 114.634 1.00 58.18 220 ARG A C 1
ATOM 2697 O O . ARG A 1 257 ? 103.385 105.835 113.490 1.00 62.73 220 ARG A O 1
ATOM 2718 N N . THR A 1 258 ? 105.097 105.534 114.910 1.00 58.72 221 THR A N 1
ATOM 2719 C CA . THR A 1 258 ? 106.072 105.464 113.835 1.00 57.94 221 THR A CA 1
ATOM 2720 C C . THR A 1 258 ? 105.962 104.121 113.116 1.00 61.22 221 THR A C 1
ATOM 2721 O O . THR A 1 258 ? 105.219 103.225 113.522 1.00 63.80 221 THR A O 1
ATOM 2732 N N . LEU A 1 259 ? 106.710 103.992 112.021 1.00 63.26 222 LEU A N 1
ATOM 2733 C CA . LEU A 1 259 ? 106.672 102.759 111.241 1.00 62.49 222 LEU A CA 1
ATOM 2734 C C . LEU A 1 259 ? 107.331 101.614 112.000 1.00 62.38 222 LEU A C 1
ATOM 2735 O O . LEU A 1 259 ? 106.768 100.515 112.109 1.00 63.29 222 LEU A O 1
ATOM 2751 N N . ALA A 1 260 ? 108.523 101.859 112.546 1.00 59.61 223 ALA A N 1
ATOM 2752 C CA . ALA A 1 260 ? 109.230 100.814 113.274 1.00 57.73 223 ALA A CA 1
ATOM 2753 C C . ALA A 1 260 ? 108.422 100.344 114.473 1.00 56.02 223 ALA A C 1
ATOM 2754 O O . ALA A 1 260 ? 108.371 99.145 114.763 1.00 58.63 223 ALA A O 1
ATOM 2761 N N . THR A 1 261 ? 107.784 101.273 115.184 1.00 55.08 224 THR A N 1
ATOM 2762 C CA . THR A 1 261 ? 106.956 100.888 116.321 1.00 54.85 224 THR A CA 1
ATOM 2763 C C . THR A 1 261 ? 105.801 99.996 115.883 1.00 54.89 224 THR A C 1
ATOM 2764 O O . THR A 1 261 ? 105.484 99.005 116.552 1.00 59.95 224 THR A O 1
ATOM 2775 N N . ASP A 1 262 ? 105.151 100.333 114.768 1.00 55.45 225 ASP A N 1
ATOM 2776 C CA . ASP A 1 262 ? 104.037 99.521 114.289 1.00 55.70 225 ASP A CA 1
ATOM 2777 C C . ASP A 1 262 ? 104.501 98.116 113.930 1.00 52.75 225 ASP A C 1
ATOM 2778 O O . ASP A 1 262 ? 103.860 97.122 114.296 1.00 55.29 225 ASP A O 1
ATOM 2787 N N . ILE A 1 263 ? 105.618 98.013 113.208 1.00 54.22 226 ILE A N 1
ATOM 2788 C CA . ILE A 1 263 ? 106.121 96.692 112.841 1.00 55.96 226 ILE A CA 1
ATOM 2789 C C . ILE A 1 263 ? 106.500 95.910 114.091 1.00 57.89 226 ILE A C 1
ATOM 2790 O O . ILE A 1 263 ? 106.264 94.700 114.178 1.00 59.70 226 ILE A O 1
ATOM 2806 N N . LEU A 1 264 ? 107.095 96.584 115.077 1.00 56.89 227 LEU A N 1
ATOM 2807 C CA . LEU A 1 264 ? 107.481 95.901 116.306 1.00 50.82 227 LEU A CA 1
ATOM 2808 C C . LEU A 1 264 ? 106.264 95.370 117.047 1.00 48.34 227 LEU A C 1
ATOM 2809 O O . LEU A 1 264 ? 106.286 94.246 117.556 1.00 50.79 227 LEU A O 1
ATOM 2825 N N . MET A 1 265 ? 105.197 96.165 117.137 1.00 48.95 228 MET A N 1
ATOM 2826 C CA . MET A 1 265 ? 103.986 95.679 117.791 1.00 47.09 228 MET A CA 1
ATOM 2827 C C . MET A 1 265 ? 103.422 94.477 117.050 1.00 51.48 228 MET A C 1
ATOM 2828 O O . MET A 1 265 ? 103.064 93.461 117.663 1.00 57.15 228 MET A O 1
ATOM 2842 N N . GLY A 1 266 ? 103.334 94.574 115.722 1.00 55.69 229 GLY A N 1
ATOM 2843 C CA . GLY A 1 266 ? 102.796 93.467 114.950 1.00 54.86 229 GLY A CA 1
ATOM 2844 C C . GLY A 1 266 ? 103.617 92.204 115.106 1.00 55.59 229 GLY A C 1
ATOM 2845 O O . GLY A 1 266 ? 103.076 91.096 115.117 1.00 57.94 229 GLY A O 1
ATOM 2849 N N . LEU A 1 267 ? 104.936 92.353 115.225 1.00 54.59 230 LEU A N 1
ATOM 2850 C CA . LEU A 1 267 ? 105.805 91.191 115.372 1.00 53.36 230 LEU A CA 1
ATOM 2851 C C . LEU A 1 267 ? 105.717 90.602 116.775 1.00 55.99 230 LEU A C 1
ATOM 2852 O O . LEU A 1 267 ? 105.697 89.378 116.938 1.00 56.58 230 LEU A O 1
ATOM 2868 N N . LEU A 1 268 ? 105.667 91.454 117.801 1.00 57.57 231 LEU A N 1
ATOM 2869 C CA . LEU A 1 268 ? 105.649 90.958 119.173 1.00 52.45 231 LEU A CA 1
ATOM 2870 C C . LEU A 1 268 ? 104.328 90.281 119.499 1.00 58.67 231 LEU A C 1
ATOM 2871 O O . LEU A 1 268 ? 104.299 89.292 120.243 1.00 62.83 231 LEU A O 1
ATOM 2887 N N . LYS A 1 269 ? 103.220 90.789 118.950 1.00 62.61 232 LYS A N 1
ATOM 2888 C CA . LYS A 1 269 ? 101.936 90.145 119.200 1.00 59.15 232 LYS A CA 1
ATOM 2889 C C . LYS A 1 269 ? 101.974 88.676 118.809 1.00 64.15 232 LYS A C 1
ATOM 2890 O O . LYS A 1 269 ? 101.254 87.860 119.394 1.00 68.15 232 LYS A O 1
ATOM 2909 N N . GLN A 1 270 ? 102.798 88.321 117.824 1.00 64.51 233 GLN A N 1
ATOM 2910 C CA . GLN A 1 270 ? 102.952 86.932 117.413 1.00 66.53 233 GLN A CA 1
ATOM 2911 C C . GLN A 1 270 ? 104.102 86.236 118.126 1.00 66.59 233 GLN A C 1
ATOM 2912 O O . GLN A 1 270 ? 104.011 85.036 118.405 1.00 68.74 233 GLN A O 1
ATOM 2926 N N . VAL A 1 271 ? 105.180 86.961 118.429 1.00 65.61 234 VAL A N 1
ATOM 2927 C CA . VAL A 1 271 ? 106.322 86.350 119.102 1.00 63.37 234 VAL A CA 1
ATOM 2928 C C . VAL A 1 271 ? 105.923 85.859 120.485 1.00 62.72 234 VAL A C 1
ATOM 2929 O O . VAL A 1 271 ? 106.414 84.828 120.958 1.00 64.38 234 VAL A O 1
ATOM 2942 N N . VAL A 1 272 ? 105.033 86.590 121.161 1.00 64.83 235 VAL A N 1
ATOM 2943 C CA . VAL A 1 272 ? 104.652 86.200 122.516 1.00 64.51 235 VAL A CA 1
ATOM 2944 C C . VAL A 1 272 ? 104.094 84.785 122.534 1.00 70.14 235 VAL A C 1
ATOM 2945 O O . VAL A 1 272 ? 104.247 84.063 123.526 1.00 71.10 235 VAL A O 1
ATOM 2958 N N . LYS A 1 273 ? 103.442 84.360 121.449 1.00 70.57 236 LYS A N 1
ATOM 2959 C CA . LYS A 1 273 ? 102.869 83.018 121.416 1.00 73.48 236 LYS A CA 1
ATOM 2960 C C . LYS A 1 273 ? 103.951 81.949 121.526 1.00 73.26 236 LYS A C 1
ATOM 2961 O O . LYS A 1 273 ? 103.784 80.961 122.250 1.00 70.67 236 LYS A O 1
ATOM 2980 N N . ARG A 1 274 ? 105.065 82.124 120.813 1.00 73.01 237 ARG A N 1
ATOM 2981 C CA . ARG A 1 274 ? 106.139 81.138 120.876 1.00 71.20 237 ARG A CA 1
ATOM 2982 C C . ARG A 1 274 ? 106.808 81.131 122.244 1.00 73.34 237 ARG A C 1
ATOM 2983 O O . ARG A 1 274 ? 107.080 80.061 122.802 1.00 80.28 237 ARG A O 1
ATOM 3004 N N . ARG A 1 275 ? 107.083 82.310 122.800 1.00 70.05 238 ARG A N 1
ATOM 3005 C CA . ARG A 1 275 ? 107.836 82.420 124.040 1.00 70.10 238 ARG A CA 1
ATOM 3006 C C . ARG A 1 275 ? 106.882 82.670 125.197 1.00 73.46 238 ARG A C 1
ATOM 3007 O O . ARG A 1 275 ? 106.229 83.724 125.226 1.00 76.85 238 ARG A O 1
ATOM 3028 N N . PRO A 1 276 ? 106.753 81.754 126.161 1.00 76.22 239 PRO A N 1
ATOM 3029 C CA . PRO A 1 276 ? 105.884 82.036 127.314 1.00 76.16 239 PRO A CA 1
ATOM 3030 C C . PRO A 1 276 ? 106.485 83.010 128.311 1.00 74.79 239 PRO A C 1
ATOM 3031 O O . PRO A 1 276 ? 105.729 83.663 129.040 1.00 72.77 239 PRO A O 1
ATOM 3042 N N . ASP A 1 277 ? 107.810 83.132 128.372 1.00 69.42 240 ASP A N 1
ATOM 3043 C CA . ASP A 1 277 ? 108.464 83.939 129.393 1.00 69.48 240 ASP A CA 1
ATOM 3044 C C . ASP A 1 277 ? 108.687 85.388 128.976 1.00 66.09 240 ASP A C 1
ATOM 3045 O O . ASP A 1 277 ? 109.085 86.200 129.818 1.00 66.55 240 ASP A O 1
ATOM 3054 N N . LEU A 1 278 ? 108.450 85.735 127.715 1.00 59.64 241 LEU A N 1
ATOM 3055 C CA . LEU A 1 278 ? 108.599 87.119 127.290 1.00 54.81 241 LEU A CA 1
ATOM 3056 C C . LEU A 1 278 ? 107.458 87.957 127.849 1.00 52.51 241 LEU A C 1
ATOM 3057 O O . LEU A 1 278 ? 106.302 87.530 127.857 1.00 57.51 241 LEU A O 1
ATOM 3073 N N . LYS A 1 279 ? 107.788 89.156 128.325 1.00 48.53 242 LYS A N 1
ATOM 3074 C CA . LYS A 1 279 ? 106.809 90.067 128.906 1.00 46.21 242 LYS A CA 1
ATOM 3075 C C . LYS A 1 279 ? 106.930 91.421 128.227 1.00 39.24 242 LYS A C 1
ATOM 3076 O O . LYS A 1 279 ? 108.016 92.006 128.200 1.00 46.19 242 LYS A O 1
ATOM 3095 N N . ILE A 1 280 ? 105.821 91.918 127.693 1.00 35.88 243 ILE A N 1
ATOM 3096 C CA . ILE A 1 280 ? 105.785 93.193 126.988 1.00 36.73 243 ILE A CA 1
ATOM 3097 C C . ILE A 1 280 ? 105.125 94.229 127.881 1.00 37.16 243 ILE A C 1
ATOM 3098 O O . ILE A 1 280 ? 104.336 93.902 128.773 1.00 43.67 243 ILE A O 1
ATOM 3114 N N . ILE A 1 281 ? 105.460 95.496 127.649 1.00 33.62 244 ILE A N 1
ATOM 3115 C CA . ILE A 1 281 ? 104.840 96.620 128.341 1.00 33.38 244 ILE A CA 1
ATOM 3116 C C . ILE A 1 281 ? 104.737 97.758 127.336 1.00 37.81 244 ILE A C 1
ATOM 3117 O O . ILE A 1 281 ? 105.757 98.333 126.944 1.00 41.96 244 ILE A O 1
ATOM 3133 N N . ILE A 1 282 ? 103.519 98.085 126.919 1.00 40.77 245 ILE A N 1
ATOM 3134 C CA . ILE A 1 282 ? 103.282 99.197 126.006 1.00 37.22 245 ILE A CA 1
ATOM 3135 C C . ILE A 1 282 ? 102.998 100.437 126.840 1.00 40.16 245 ILE A C 1
ATOM 3136 O O . ILE A 1 282 ? 102.052 100.456 127.634 1.00 43.84 245 ILE A O 1
ATOM 3152 N N . MET A 1 283 ? 103.811 101.474 126.662 1.00 39.78 246 MET A N 1
ATOM 3153 C CA . MET A 1 283 ? 103.688 102.710 127.421 1.00 42.47 246 MET A CA 1
ATOM 3154 C C . MET A 1 283 ? 103.312 103.840 126.477 1.00 47.00 246 MET A C 1
ATOM 3155 O O . MET A 1 283 ? 103.970 104.044 125.454 1.00 50.93 246 MET A O 1
ATOM 3169 N N . SER A 1 284 ? 102.260 104.574 126.828 1.00 52.22 247 SER A N 1
ATOM 3170 C CA . SER A 1 284 ? 101.721 105.637 125.994 1.00 55.04 247 SER A CA 1
ATOM 3171 C C . SER A 1 284 ? 101.480 106.878 126.840 1.00 61.34 247 SER A C 1
ATOM 3172 O O . SER A 1 284 ? 101.361 106.807 128.065 1.00 62.67 247 SER A O 1
ATOM 3180 N N . ALA A 1 285 ? 101.413 108.028 126.170 1.00 64.82 248 ALA A N 1
ATOM 3181 C CA . ALA A 1 285 ? 101.197 109.303 126.840 1.00 62.28 248 ALA A CA 1
ATOM 3182 C C . ALA A 1 285 ? 99.762 109.802 126.742 1.00 68.38 248 ALA A C 1
ATOM 3183 O O . ALA A 1 285 ? 99.417 110.772 127.423 1.00 75.60 248 ALA A O 1
ATOM 3190 N N . THR A 1 286 ? 98.927 109.180 125.915 1.00 72.78 249 THR A N 1
ATOM 3191 C CA . THR A 1 286 ? 97.529 109.566 125.795 1.00 79.44 249 THR A CA 1
ATOM 3192 C C . THR A 1 286 ? 96.712 108.829 126.846 1.00 82.82 249 THR A C 1
ATOM 3193 O O . THR A 1 286 ? 96.768 107.599 126.934 1.00 84.15 249 THR A O 1
ATOM 3204 N N . LEU A 1 287 ? 95.948 109.584 127.636 1.00 85.72 250 LEU A N 1
ATOM 3205 C CA . LEU A 1 287 ? 95.200 108.997 128.740 1.00 88.62 250 LEU A CA 1
ATOM 3206 C C . LEU A 1 287 ? 94.061 108.099 128.275 1.00 90.42 250 LEU A C 1
ATOM 3207 O O . LEU A 1 287 ? 93.483 107.387 129.102 1.00 85.95 250 LEU A O 1
ATOM 3223 N N . ASP A 1 288 ? 93.723 108.117 126.988 1.00 94.38 251 ASP A N 1
ATOM 3224 C CA . ASP A 1 288 ? 92.715 107.230 126.416 1.00 93.45 251 ASP A CA 1
ATOM 3225 C C . ASP A 1 288 ? 93.422 106.259 125.477 1.00 86.86 251 ASP A C 1
ATOM 3226 O O . ASP A 1 288 ? 93.952 106.665 124.437 1.00 80.97 251 ASP A O 1
ATOM 3235 N N . ALA A 1 289 ? 93.432 104.979 125.847 1.00 80.25 252 ALA A N 1
ATOM 3236 C CA . ALA A 1 289 ? 94.118 103.948 125.077 1.00 76.18 252 ALA A CA 1
ATOM 3237 C C . ALA A 1 289 ? 93.259 102.696 124.979 1.00 74.38 252 ALA A C 1
ATOM 3238 O O . ALA A 1 289 ? 93.743 101.574 125.156 1.00 73.93 252 ALA A O 1
ATOM 3245 N N . GLU A 1 290 ? 91.967 102.871 124.702 1.00 74.81 253 GLU A N 1
ATOM 3246 C CA . GLU A 1 290 ? 91.082 101.719 124.560 1.00 76.09 253 GLU A CA 1
ATOM 3247 C C . GLU A 1 290 ? 91.481 100.869 123.359 1.00 77.56 253 GLU A C 1
ATOM 3248 O O . GLU A 1 290 ? 91.453 99.633 123.423 1.00 76.48 253 GLU A O 1
ATOM 3260 N N . LYS A 1 291 ? 91.846 101.512 122.250 1.00 76.50 254 LYS A N 1
ATOM 3261 C CA . LYS A 1 291 ? 92.156 100.765 121.037 1.00 75.38 254 LYS A CA 1
ATOM 3262 C C . LYS A 1 291 ? 93.421 99.935 121.208 1.00 71.52 254 LYS A C 1
ATOM 3263 O O . LYS A 1 291 ? 93.535 98.856 120.615 1.00 73.76 254 LYS A O 1
ATOM 3282 N N . PHE A 1 292 ? 94.371 100.407 122.016 1.00 67.92 255 PHE A N 1
ATOM 3283 C CA . PHE A 1 292 ? 95.533 99.585 122.335 1.00 67.83 255 PHE A CA 1
ATOM 3284 C C . PHE A 1 292 ? 95.119 98.317 123.069 1.00 68.14 255 PHE A C 1
ATOM 3285 O O . PHE A 1 292 ? 95.633 97.230 122.783 1.00 67.21 255 PHE A O 1
ATOM 3302 N N . GLN A 1 293 ? 94.194 98.435 124.025 1.00 70.02 256 GLN A N 1
ATOM 3303 C CA . GLN A 1 293 ? 93.702 97.249 124.716 1.00 68.69 256 GLN A CA 1
ATOM 3304 C C . GLN A 1 293 ? 93.009 96.302 123.750 1.00 70.78 256 GLN A C 1
ATOM 3305 O O . GLN A 1 293 ? 93.227 95.087 123.794 1.00 71.98 256 GLN A O 1
ATOM 3319 N N . ARG A 1 294 ? 92.165 96.840 122.869 1.00 69.53 257 ARG A N 1
ATOM 3320 C CA . ARG A 1 294 ? 91.452 95.982 121.928 1.00 71.61 257 ARG A CA 1
ATOM 3321 C C . ARG A 1 294 ? 92.423 95.257 121.006 1.00 69.60 257 ARG A C 1
ATOM 3322 O O . ARG A 1 294 ? 92.223 94.081 120.682 1.00 65.89 257 ARG A O 1
ATOM 3343 N N . TYR A 1 295 ? 93.482 95.942 120.573 1.00 71.07 258 TYR A N 1
ATOM 3344 C CA . TYR A 1 295 ? 94.447 95.319 119.674 1.00 66.42 258 TYR A CA 1
ATOM 3345 C C . TYR A 1 295 ? 95.187 94.172 120.353 1.00 64.96 258 TYR A C 1
ATOM 3346 O O . TYR A 1 295 ? 95.471 93.151 119.717 1.00 64.24 258 TYR A O 1
ATOM 3364 N N . PHE A 1 296 ? 95.516 94.322 121.637 1.00 66.14 259 PHE A N 1
ATOM 3365 C CA . PHE A 1 296 ? 96.324 93.350 122.364 1.00 62.86 259 PHE A CA 1
ATOM 3366 C C . PHE A 1 296 ? 95.476 92.376 123.175 1.00 64.00 259 PHE A C 1
ATOM 3367 O O . PHE A 1 296 ? 95.905 91.914 124.237 1.00 61.72 259 PHE A O 1
ATOM 3384 N N . ASN A 1 297 ? 94.278 92.050 122.694 1.00 68.19 260 ASN A N 1
ATOM 3385 C CA . ASN A 1 297 ? 93.426 91.044 123.327 1.00 69.88 260 ASN A CA 1
ATOM 3386 C C . ASN A 1 297 ? 93.031 91.464 124.742 1.00 73.40 260 ASN A C 1
ATOM 3387 O O . ASN A 1 297 ? 93.171 90.706 125.703 1.00 70.51 260 ASN A O 1
ATOM 3398 N N . ASP A 1 298 ? 92.524 92.690 124.862 1.00 78.12 261 ASP A N 1
ATOM 3399 C CA . ASP A 1 298 ? 92.015 93.209 126.131 1.00 77.29 261 ASP A CA 1
ATOM 3400 C C . ASP A 1 298 ? 93.082 93.147 127.223 1.00 71.79 261 ASP A C 1
ATOM 3401 O O . ASP A 1 298 ? 92.845 92.668 128.333 1.00 69.03 261 ASP A O 1
ATOM 3410 N N . ALA A 1 299 ? 94.272 93.640 126.897 1.00 68.93 262 ALA A N 1
ATOM 3411 C CA . ALA A 1 299 ? 95.340 93.692 127.879 1.00 57.92 262 ALA A CA 1
ATOM 3412 C C . ALA A 1 299 ? 94.986 94.690 128.980 1.00 55.36 262 ALA A C 1
ATOM 3413 O O . ALA A 1 299 ? 94.351 95.713 128.709 1.00 59.60 262 ALA A O 1
ATOM 3420 N N . PRO A 1 300 ? 95.378 94.427 130.224 1.00 52.42 263 PRO A N 1
ATOM 3421 C CA . PRO A 1 300 ? 95.014 95.341 131.312 1.00 56.81 263 PRO A CA 1
ATOM 3422 C C . PRO A 1 300 ? 95.655 96.708 131.141 1.00 52.43 263 PRO A C 1
ATOM 3423 O O . PRO A 1 300 ? 96.766 96.834 130.625 1.00 53.27 263 PRO A O 1
ATOM 3434 N N . LEU A 1 301 ? 94.944 97.736 131.595 1.00 58.04 264 LEU A N 1
ATOM 3435 C CA . LEU A 1 301 ? 95.391 99.116 131.490 1.00 57.21 264 LEU A CA 1
ATOM 3436 C C . LEU A 1 301 ? 95.569 99.714 132.877 1.00 59.19 264 LEU A C 1
ATOM 3437 O O . LEU A 1 301 ? 94.748 99.491 133.771 1.00 62.57 264 LEU A O 1
ATOM 3453 N N . LEU A 1 302 ? 96.645 100.479 133.047 1.00 55.91 265 LEU A N 1
ATOM 3454 C CA . LEU A 1 302 ? 96.906 101.211 134.277 1.00 54.62 265 LEU A CA 1
ATOM 3455 C C . LEU A 1 302 ? 97.134 102.672 133.928 1.00 57.08 265 LEU A C 1
ATOM 3456 O O . LEU A 1 302 ? 97.937 102.980 133.043 1.00 56.59 265 LEU A O 1
ATOM 3472 N N . ALA A 1 303 ? 96.432 103.564 134.618 1.00 58.29 266 ALA A N 1
ATOM 3473 C CA . ALA A 1 303 ? 96.465 104.989 134.327 1.00 55.34 266 ALA A CA 1
ATOM 3474 C C . ALA A 1 303 ? 97.065 105.757 135.495 1.00 53.78 266 ALA A C 1
ATOM 3475 O O . ALA A 1 303 ? 96.714 105.518 136.654 1.00 58.59 266 ALA A O 1
ATOM 3482 N N . VAL A 1 304 ? 97.968 106.681 135.183 1.00 52.22 267 VAL A N 1
ATOM 3483 C CA . VAL A 1 304 ? 98.579 107.550 136.184 1.00 58.66 267 VAL A CA 1
ATOM 3484 C C . VAL A 1 304 ? 97.735 108.816 136.302 1.00 66.08 267 VAL A C 1
ATOM 3485 O O . VAL A 1 304 ? 97.508 109.494 135.290 1.00 65.35 267 VAL A O 1
ATOM 3498 N N . PRO A 1 305 ? 97.252 109.178 137.494 1.00 72.19 268 PRO A N 1
ATOM 3499 C CA . PRO A 1 305 ? 96.374 110.350 137.603 1.00 73.52 268 PRO A CA 1
ATOM 3500 C C . PRO A 1 305 ? 97.048 111.625 137.116 1.00 73.32 268 PRO A C 1
ATOM 3501 O O . PRO A 1 305 ? 98.251 111.827 137.288 1.00 67.76 268 PRO A O 1
ATOM 3512 N N . GLY A 1 306 ? 96.247 112.491 136.501 1.00 76.55 269 GLY A N 1
ATOM 3513 C CA . GLY A 1 306 ? 96.769 113.751 136.000 1.00 72.45 269 GLY A CA 1
ATOM 3514 C C . GLY A 1 306 ? 97.295 114.628 137.124 1.00 68.79 269 GLY A C 1
ATOM 3515 O O . GLY A 1 306 ? 96.687 114.747 138.188 1.00 71.49 269 GLY A O 1
ATOM 3519 N N A ARG A 1 307 ? 98.454 115.237 136.885 0.48 67.02 270 ARG A N 1
ATOM 3520 N N B ARG A 1 307 ? 98.438 115.258 136.868 0.52 66.97 270 ARG A N 1
ATOM 3521 C CA A ARG A 1 307 ? 99.094 116.125 137.854 0.48 66.44 270 ARG A CA 1
ATOM 3522 C CA B ARG A 1 307 ? 99.109 116.114 137.838 0.52 66.45 270 ARG A CA 1
ATOM 3523 C C A ARG A 1 307 ? 99.627 117.373 137.157 0.48 66.91 270 ARG A C 1
ATOM 3524 C C B ARG A 1 307 ? 99.630 117.370 137.153 0.52 66.91 270 ARG A C 1
ATOM 3525 O O A ARG A 1 307 ? 100.761 117.799 137.378 0.48 66.73 270 ARG A O 1
ATOM 3526 O O B ARG A 1 307 ? 100.768 117.795 137.375 0.52 66.74 270 ARG A O 1
ATOM 3567 N N . THR A 1 308 ? 98.807 117.977 136.300 1.00 67.89 271 THR A N 1
ATOM 3568 C CA . THR A 1 308 ? 99.184 119.175 135.558 1.00 65.72 271 THR A CA 1
ATOM 3569 C C . THR A 1 308 ? 98.289 120.335 135.971 1.00 69.91 271 THR A C 1
ATOM 3570 O O . THR A 1 308 ? 97.065 120.188 136.039 1.00 74.99 271 THR A O 1
ATOM 3581 N N . TYR A 1 309 ? 98.906 121.481 136.241 1.00 69.06 272 TYR A N 1
ATOM 3582 C CA . TYR A 1 309 ? 98.196 122.662 136.698 1.00 69.62 272 TYR A CA 1
ATOM 3583 C C . TYR A 1 309 ? 97.449 123.330 135.548 1.00 69.63 272 TYR A C 1
ATOM 3584 O O . TYR A 1 309 ? 97.722 123.062 134.377 1.00 69.72 272 TYR A O 1
ATOM 3602 N N . PRO A 1 310 ? 96.490 124.203 135.856 1.00 67.92 273 PRO A N 1
ATOM 3603 C CA . PRO A 1 310 ? 95.836 124.974 134.794 1.00 66.41 273 PRO A CA 1
ATOM 3604 C C . PRO A 1 310 ? 96.833 125.861 134.066 1.00 68.25 273 PRO A C 1
ATOM 3605 O O . PRO A 1 310 ? 97.774 126.391 134.660 1.00 68.57 273 PRO A O 1
ATOM 3616 N N . VAL A 1 311 ? 96.616 126.022 132.762 1.00 65.89 274 VAL A N 1
ATOM 3617 C CA . VAL A 1 311 ? 97.458 126.867 131.924 1.00 60.54 274 VAL A CA 1
ATOM 3618 C C . VAL A 1 311 ? 96.562 127.777 131.097 1.00 59.36 274 VAL A C 1
ATOM 3619 O O . VAL A 1 311 ? 95.650 127.302 130.412 1.00 57.91 274 VAL A O 1
ATOM 3632 N N . GLU A 1 312 ? 96.821 129.079 131.166 1.00 60.45 275 GLU A N 1
ATOM 3633 C CA . GLU A 1 312 ? 96.107 130.037 130.337 1.00 55.36 275 GLU A CA 1
ATOM 3634 C C . GLU A 1 312 ? 96.609 129.963 128.902 1.00 58.28 275 GLU A C 1
ATOM 3635 O O . GLU A 1 312 ? 97.739 129.546 128.639 1.00 61.14 275 GLU A O 1
ATOM 3647 N N . LEU A 1 313 ? 95.760 130.376 127.967 1.00 54.61 276 LEU A N 1
ATOM 3648 C CA . LEU A 1 313 ? 96.105 130.390 126.555 1.00 55.90 276 LEU A CA 1
ATOM 3649 C C . LEU A 1 313 ? 96.029 131.810 126.015 1.00 54.55 276 LEU A C 1
ATOM 3650 O O . LEU A 1 313 ? 95.173 132.601 126.420 1.00 56.63 276 LEU A O 1
ATOM 3666 N N . TYR A 1 314 ? 96.938 132.125 125.097 1.00 49.84 277 TYR A N 1
AT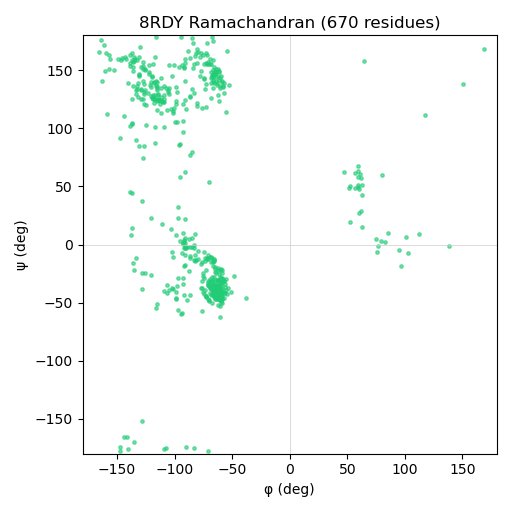OM 3667 C CA . TYR A 1 314 ? 96.965 133.414 124.427 1.00 50.72 277 TYR A CA 1
ATOM 3668 C C . TYR A 1 314 ? 97.087 133.201 122.926 1.00 53.15 277 TYR A C 1
ATOM 3669 O O . TYR A 1 314 ? 97.751 132.269 122.467 1.00 56.56 277 TYR A O 1
ATOM 3687 N N . TYR A 1 315 ? 96.440 134.077 122.165 1.00 55.40 278 TYR A N 1
ATOM 3688 C CA . TYR A 1 315 ? 96.485 134.048 120.712 1.00 56.93 278 TYR A CA 1
ATOM 3689 C C . TYR A 1 315 ? 96.820 135.440 120.197 1.00 65.98 278 TYR A C 1
ATOM 3690 O O . TYR A 1 315 ? 96.825 136.418 120.947 1.00 77.75 278 TYR A O 1
ATOM 3708 N N . THR A 1 316 ? 97.106 135.522 118.902 1.00 65.22 279 THR A N 1
ATOM 3709 C CA . THR A 1 316 ? 97.269 136.819 118.270 1.00 69.25 279 THR A CA 1
ATOM 3710 C C . THR A 1 316 ? 95.969 137.242 117.595 1.00 70.69 279 THR A C 1
ATOM 3711 O O . THR A 1 316 ? 95.164 136.393 117.202 1.00 74.03 279 THR A O 1
ATOM 3722 N N . PRO A 1 317 ? 95.722 138.541 117.445 1.00 70.76 280 PRO A N 1
ATOM 3723 C CA . PRO A 1 317 ? 94.489 139.004 116.793 1.00 76.28 280 PRO A CA 1
ATOM 3724 C C . PRO A 1 317 ? 94.543 139.076 115.273 1.00 80.78 280 PRO A C 1
ATOM 3725 O O . PRO A 1 317 ? 93.580 139.559 114.672 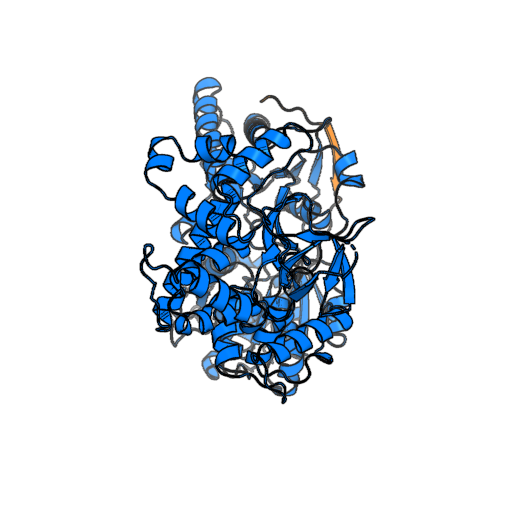1.00 81.07 280 PRO A O 1
ATOM 3736 N N . GLU A 1 318 ? 95.624 138.627 114.638 1.00 85.77 281 GLU A N 1
ATOM 3737 C CA . GLU A 1 318 ? 95.715 138.655 113.184 1.00 84.32 281 GLU A CA 1
ATOM 3738 C C . GLU A 1 318 ? 96.734 137.621 112.730 1.00 84.76 281 GLU A C 1
ATOM 3739 O O . GLU A 1 318 ? 97.557 137.146 113.516 1.00 83.91 281 GLU A O 1
ATOM 3751 N N . PHE A 1 319 ? 96.670 137.287 111.445 1.00 86.61 282 PHE A N 1
ATOM 3752 C CA . PHE A 1 319 ? 97.593 136.319 110.873 1.00 88.28 282 PHE A CA 1
ATOM 3753 C C . PHE A 1 319 ? 99.019 136.857 110.916 1.00 92.89 282 PHE A C 1
ATOM 3754 O O . PHE A 1 319 ? 99.254 138.065 110.829 1.00 95.25 282 PHE A O 1
ATOM 3771 N N . GLN A 1 320 ? 99.975 135.943 111.056 1.00 93.65 283 GLN A N 1
ATOM 3772 C CA . GLN A 1 320 ? 101.390 136.281 111.145 1.00 92.40 283 GLN A CA 1
ATOM 3773 C C . GLN A 1 320 ? 102.083 135.850 109.860 1.00 94.11 283 GLN A C 1
ATOM 3774 O O . GLN A 1 320 ? 102.044 134.670 109.497 1.00 96.30 283 GLN A O 1
ATOM 3788 N N . ARG A 1 321 ? 102.725 136.803 109.184 1.00 96.66 284 ARG A N 1
ATOM 3789 C CA . ARG A 1 321 ? 103.395 136.504 107.922 1.00 101.73 284 ARG A CA 1
ATOM 3790 C C . ARG A 1 321 ? 104.709 135.773 108.172 1.00 97.39 284 ARG A C 1
ATOM 3791 O O . ARG A 1 321 ? 104.926 134.669 107.661 1.00 94.77 284 ARG A O 1
ATOM 3812 N N . ASP A 1 322 ? 105.596 136.377 108.955 1.00 90.44 285 ASP A N 1
ATOM 3813 C CA . ASP A 1 322 ? 106.872 135.778 109.322 1.00 89.30 285 ASP A CA 1
ATOM 3814 C C . ASP A 1 322 ? 106.791 135.343 110.777 1.00 88.65 285 ASP A C 1
ATOM 3815 O O . ASP A 1 322 ? 106.650 136.185 111.671 1.00 87.79 285 ASP A O 1
ATOM 3824 N N . TYR A 1 323 ? 106.876 134.034 111.014 1.00 84.09 286 TYR A N 1
ATOM 3825 C CA . TYR A 1 323 ? 106.698 133.507 112.359 1.00 77.31 286 TYR A CA 1
ATOM 3826 C C . TYR A 1 323 ? 108.000 133.395 113.139 1.00 72.94 286 TYR A C 1
ATOM 3827 O O . TYR A 1 323 ? 107.956 133.300 114.368 1.00 73.37 286 TYR A O 1
ATOM 3845 N N . LEU A 1 324 ? 109.154 133.420 112.471 1.00 69.65 287 LEU A N 1
ATOM 3846 C CA . LEU A 1 324 ? 110.415 133.389 113.204 1.00 71.76 287 LEU A CA 1
ATOM 3847 C C . LEU A 1 324 ? 110.654 134.705 113.936 1.00 73.94 287 LEU A C 1
ATOM 3848 O O . LEU A 1 324 ? 111.014 134.713 115.119 1.00 75.54 287 LEU A O 1
ATOM 3864 N N . ASP A 1 325 ? 110.457 135.831 113.249 1.00 71.92 288 ASP A N 1
ATOM 3865 C CA . ASP A 1 325 ? 110.594 137.124 113.911 1.00 74.95 288 ASP A CA 1
ATOM 3866 C C . ASP A 1 325 ? 109.551 137.286 115.007 1.00 71.36 288 ASP A C 1
ATOM 3867 O O . ASP A 1 325 ? 109.841 137.836 116.077 1.00 73.48 288 ASP A O 1
ATOM 3876 N N . SER A 1 326 ? 108.328 136.819 114.758 1.00 65.51 289 SER A N 1
ATOM 3877 C CA . SER A 1 326 ? 107.303 136.862 115.792 1.00 65.84 289 SER A CA 1
ATOM 3878 C C . SER A 1 326 ? 107.713 136.031 117.000 1.00 63.23 289 SER A C 1
ATOM 3879 O O . SER A 1 326 ? 107.502 136.444 118.144 1.00 60.94 289 SER A O 1
ATOM 3887 N N . ALA A 1 327 ? 108.300 134.856 116.768 1.00 65.15 290 ALA A N 1
ATOM 3888 C CA . ALA A 1 327 ? 108.761 134.031 117.878 1.00 58.84 290 ALA A CA 1
ATOM 3889 C C . ALA A 1 327 ? 109.861 134.729 118.666 1.00 56.67 290 ALA A C 1
ATOM 3890 O O . ALA A 1 327 ? 109.856 134.712 119.903 1.00 59.80 290 ALA A O 1
ATOM 3897 N N . ILE A 1 328 ? 110.815 135.349 117.971 1.00 56.38 291 ILE A N 1
ATOM 3898 C CA . ILE A 1 328 ? 111.888 136.058 118.666 1.00 61.08 291 ILE A CA 1
ATOM 3899 C C . ILE A 1 328 ? 111.311 137.181 119.520 1.00 64.74 291 ILE A C 1
ATOM 3900 O O . ILE A 1 328 ? 111.670 137.345 120.695 1.00 66.53 291 ILE A O 1
ATOM 3916 N N . ARG A 1 329 ? 110.407 137.972 118.941 1.00 66.32 292 ARG A N 1
ATOM 3917 C CA . ARG A 1 329 ? 109.824 139.084 119.683 1.00 64.03 292 ARG A CA 1
ATOM 3918 C C . ARG A 1 329 ? 109.012 138.586 120.871 1.00 63.11 292 ARG A C 1
ATOM 3919 O O . ARG A 1 329 ? 109.040 139.191 121.948 1.00 66.27 292 ARG A O 1
ATOM 3940 N N . THR A 1 330 ? 108.282 137.484 120.698 1.00 61.91 293 THR A N 1
ATOM 3941 C CA . THR A 1 330 ? 107.499 136.939 121.800 1.00 61.55 293 THR A CA 1
ATOM 3942 C C . THR A 1 330 ? 108.401 136.465 122.929 1.00 58.82 293 THR A C 1
ATOM 3943 O O . THR A 1 330 ? 108.107 136.699 124.105 1.00 59.20 293 THR A O 1
ATOM 3954 N N . VAL A 1 331 ? 109.501 135.790 122.594 1.00 59.97 294 VAL A N 1
ATOM 3955 C CA . VAL A 1 331 ? 110.421 135.332 123.630 1.00 58.58 294 VAL A CA 1
ATOM 3956 C C . VAL A 1 331 ? 111.004 136.522 124.377 1.00 60.27 294 VAL A C 1
ATOM 3957 O O . VAL A 1 331 ? 111.102 136.515 125.613 1.00 66.57 294 VAL A O 1
ATOM 3970 N N . LEU A 1 332 ? 111.400 137.564 123.645 1.00 59.02 295 LEU A N 1
ATOM 3971 C CA . LEU A 1 332 ? 111.954 138.741 124.304 1.00 64.05 295 LEU A CA 1
ATOM 3972 C C . LEU A 1 332 ? 110.923 139.398 125.216 1.00 65.15 295 LEU A C 1
ATOM 3973 O O . LEU A 1 332 ? 111.245 139.797 126.341 1.00 69.13 295 LEU A O 1
ATOM 3989 N N . GLN A 1 333 ? 109.676 139.513 124.755 1.00 66.14 296 GLN A N 1
ATOM 3990 C CA . GLN A 1 333 ? 108.633 140.087 125.599 1.00 66.26 296 GLN A CA 1
ATOM 3991 C C . GLN A 1 333 ? 108.435 139.260 126.861 1.00 70.08 296 GLN A C 1
ATOM 3992 O O . GLN A 1 333 ? 108.378 139.807 127.970 1.00 75.36 296 GLN A O 1
ATOM 4006 N N . ILE A 1 334 ? 108.335 137.938 126.711 1.00 67.30 297 ILE A N 1
ATOM 4007 C CA . ILE A 1 334 ? 108.131 137.069 127.866 1.00 63.31 297 ILE A CA 1
ATOM 4008 C C . ILE A 1 334 ? 109.247 137.277 128.876 1.00 67.98 297 ILE A C 1
ATOM 4009 O O . ILE A 1 334 ? 109.003 137.409 130.080 1.00 71.49 297 ILE A O 1
ATOM 4025 N N . HIS A 1 335 ? 110.492 137.314 128.400 1.00 69.72 298 HIS A N 1
ATOM 4026 C CA . HIS A 1 335 ? 111.607 137.524 129.315 1.00 72.60 298 HIS A CA 1
ATOM 4027 C C . HIS A 1 335 ? 111.526 138.891 129.979 1.00 76.15 298 HIS A C 1
ATOM 4028 O O . HIS A 1 335 ? 111.871 139.039 131.157 1.00 75.37 298 HIS A O 1
ATOM 4042 N N . ALA A 1 336 ? 111.082 139.908 129.238 1.00 79.49 299 ALA A N 1
ATOM 4043 C CA . ALA A 1 336 ? 111.118 141.267 129.765 1.00 82.57 299 ALA A CA 1
ATOM 4044 C C . ALA A 1 336 ? 110.063 141.490 130.843 1.00 81.71 299 ALA A C 1
ATOM 4045 O O . ALA A 1 336 ? 110.363 142.071 131.892 1.00 87.75 299 ALA A O 1
ATOM 4052 N N . THR A 1 337 ? 108.827 141.040 130.615 1.00 75.61 300 THR A N 1
ATOM 4053 C CA . THR A 1 337 ? 107.725 141.427 131.494 1.00 76.48 300 THR A CA 1
ATOM 4054 C C . THR A 1 337 ? 107.279 140.315 132.437 1.00 76.95 300 THR A C 1
ATOM 4055 O O . THR A 1 337 ? 106.960 140.585 133.598 1.00 76.42 300 THR A O 1
ATOM 4066 N N . GLU A 1 338 ? 107.243 139.071 131.969 1.00 75.85 301 GLU A N 1
ATOM 4067 C CA . GLU A 1 338 ? 106.651 137.999 132.754 1.00 74.49 301 GLU A CA 1
ATOM 4068 C C . GLU A 1 338 ? 107.477 137.739 134.013 1.00 77.70 301 GLU A C 1
ATOM 4069 O O . GLU A 1 338 ? 108.540 138.325 134.233 1.00 78.24 301 GLU A O 1
ATOM 4081 N N . GLU A 1 339 ? 106.969 136.841 134.853 1.00 83.77 302 GLU A N 1
ATOM 4082 C CA . GLU A 1 339 ? 107.597 136.527 136.129 1.00 82.96 302 GLU A CA 1
ATOM 4083 C C . GLU A 1 339 ? 108.710 135.503 135.916 1.00 79.26 302 GLU A C 1
ATOM 4084 O O . GLU A 1 339 ? 109.033 135.122 134.788 1.00 79.66 302 GLU A O 1
ATOM 4096 N N . ALA A 1 340 ? 109.314 135.044 137.009 1.00 76.27 303 ALA A N 1
ATOM 4097 C CA . ALA A 1 340 ? 110.373 134.050 136.918 1.00 77.24 303 ALA A CA 1
ATOM 4098 C C . ALA A 1 340 ? 109.822 132.730 136.394 1.00 77.34 303 ALA A C 1
ATOM 4099 O O . ALA A 1 340 ? 108.732 132.296 136.777 1.00 73.23 303 ALA A O 1
ATOM 4106 N N . GLY A 1 341 ? 110.589 132.088 135.517 1.00 77.03 304 GLY A N 1
ATOM 4107 C CA . GLY A 1 341 ? 110.175 130.840 134.907 1.00 67.02 304 GLY A CA 1
ATOM 4108 C C . GLY A 1 341 ? 110.771 130.667 133.526 1.00 66.71 304 GLY A C 1
ATOM 4109 O O . GLY A 1 341 ? 110.809 131.617 132.740 1.00 70.42 304 GLY A O 1
ATOM 4113 N N . ASP A 1 342 ? 111.233 129.461 133.213 1.00 61.05 305 ASP A N 1
ATOM 4114 C CA . ASP A 1 342 ? 111.927 129.230 131.958 1.00 57.46 305 ASP A CA 1
ATOM 4115 C C . ASP A 1 342 ? 110.948 129.264 130.788 1.00 54.52 305 ASP A C 1
ATOM 4116 O O . ASP A 1 342 ? 109.729 129.188 130.954 1.00 59.99 305 ASP A O 1
ATOM 4125 N N . ILE A 1 343 ? 111.505 129.381 129.585 1.00 52.05 306 ILE A N 1
ATOM 4126 C CA . ILE A 1 343 ? 110.736 129.484 128.351 1.00 48.68 306 ILE A CA 1
ATOM 4127 C C . ILE A 1 343 ? 111.126 128.328 127.445 1.00 49.96 306 ILE A C 1
ATOM 4128 O O . ILE A 1 343 ? 112.304 127.969 127.356 1.00 58.56 306 ILE A O 1
ATOM 4144 N N . LEU A 1 344 ? 110.136 127.747 126.775 1.00 44.18 307 LEU A N 1
ATOM 4145 C CA . LEU A 1 344 ? 110.357 126.685 125.802 1.00 42.99 307 LEU A CA 1
ATOM 4146 C C . LEU A 1 344 ? 109.847 127.167 124.453 1.00 46.06 307 LEU A C 1
ATOM 4147 O O . LEU A 1 344 ? 108.692 127.585 124.339 1.00 49.78 307 LEU A O 1
ATOM 4163 N N . LEU A 1 345 ? 110.707 127.115 123.439 1.00 49.35 308 LEU A N 1
ATOM 4164 C CA . LEU A 1 345 ? 110.384 127.592 122.099 1.00 49.37 308 LEU A CA 1
ATOM 4165 C C . LEU A 1 345 ? 110.483 126.429 121.125 1.00 48.43 308 LEU A C 1
ATOM 4166 O O . LEU A 1 345 ? 111.524 125.769 121.047 1.00 51.84 308 LEU A O 1
ATOM 4182 N N . PHE A 1 346 ? 109.407 126.184 120.386 1.00 45.24 309 PHE A N 1
ATOM 4183 C CA . PHE A 1 346 ? 109.377 125.130 119.384 1.00 48.00 309 PHE A CA 1
ATOM 4184 C C . PHE A 1 346 ? 109.653 125.729 118.012 1.00 54.78 309 PHE A C 1
ATOM 4185 O O . PHE A 1 346 ? 109.042 126.733 117.636 1.00 61.38 309 PHE A O 1
ATOM 4202 N N . LEU A 1 347 ? 110.565 125.113 117.266 1.00 56.10 310 LEU A N 1
ATOM 4203 C CA . LEU A 1 347 ? 110.884 125.558 115.916 1.00 56.33 310 LEU A CA 1
ATOM 4204 C C . LEU A 1 347 ? 110.966 124.326 115.020 1.00 61.54 310 LEU A C 1
ATOM 4205 O O . LEU A 1 347 ? 110.598 123.218 115.421 1.00 67.93 310 LEU A O 1
ATOM 4221 N N . THR A 1 348 ? 111.451 124.517 113.794 1.00 64.92 311 THR A N 1
ATOM 4222 C CA . THR A 1 348 ? 111.339 123.492 112.760 1.00 67.00 311 THR A CA 1
ATOM 4223 C C . THR A 1 348 ? 112.565 122.584 112.696 1.00 67.06 311 THR A C 1
ATOM 4224 O O . THR A 1 348 ? 112.447 121.364 112.847 1.00 63.40 311 THR A O 1
ATOM 4235 N N . GLY A 1 349 ? 113.744 123.159 112.462 1.00 68.88 312 GLY A N 1
ATOM 4236 C CA . GLY A 1 349 ? 114.924 122.353 112.210 1.00 68.89 312 GLY A CA 1
ATOM 4237 C C . GLY A 1 349 ? 116.215 122.902 112.782 1.00 70.91 312 GLY A C 1
ATOM 4238 O O . GLY A 1 349 ? 116.203 123.797 113.631 1.00 71.67 312 GLY A O 1
ATOM 4242 N N . GLU A 1 350 ? 117.343 122.360 112.319 1.00 73.50 313 GLU A N 1
ATOM 4243 C CA . GLU A 1 350 ? 118.636 122.729 112.884 1.00 73.30 313 GLU A CA 1
ATOM 4244 C C . GLU A 1 350 ? 119.027 124.154 112.510 1.00 77.32 313 GLU A C 1
ATOM 4245 O O . GLU A 1 350 ? 119.440 124.937 113.371 1.00 78.76 313 GLU A O 1
ATOM 4257 N N . ASP A 1 351 ? 118.926 124.504 111.227 1.00 78.75 314 ASP A N 1
ATOM 4258 C CA . ASP A 1 351 ? 119.374 125.823 110.788 1.00 79.61 314 ASP A CA 1
ATOM 4259 C C . ASP A 1 351 ? 118.532 126.924 111.418 1.00 76.99 314 ASP A C 1
ATOM 4260 O O . ASP A 1 351 ? 119.061 127.935 111.899 1.00 78.19 314 ASP A O 1
ATOM 4269 N N . GLU A 1 352 ? 117.211 126.743 111.420 1.00 75.71 315 GLU A N 1
ATOM 4270 C CA . GLU A 1 352 ? 116.339 127.707 112.076 1.00 72.94 315 GLU A CA 1
ATOM 4271 C C . GLU A 1 352 ? 116.677 127.820 113.553 1.00 74.15 315 GLU A C 1
ATOM 4272 O O . GLU A 1 352 ? 116.690 128.921 114.112 1.00 76.97 315 GLU A O 1
ATOM 4284 N N . ILE A 1 353 ? 116.961 126.688 114.200 1.00 75.72 316 ILE A N 1
ATOM 4285 C CA . ILE A 1 353 ? 117.268 126.704 115.626 1.00 72.93 316 ILE A CA 1
ATOM 4286 C C . ILE A 1 353 ? 118.549 127.485 115.887 1.00 74.91 316 ILE A C 1
ATOM 4287 O O . ILE A 1 353 ? 118.625 128.276 116.832 1.00 77.55 316 ILE A O 1
ATOM 4303 N N . GLU A 1 354 ? 119.576 127.274 115.064 1.00 75.41 317 GLU A N 1
ATOM 4304 C CA . GLU A 1 354 ? 120.834 127.988 115.264 1.00 76.87 317 GLU A CA 1
ATOM 4305 C C . GLU A 1 354 ? 120.669 129.484 115.021 1.00 80.30 317 GLU A C 1
ATOM 4306 O O . GLU A 1 354 ? 121.191 130.308 115.787 1.00 79.35 317 GLU A O 1
ATOM 4318 N N . ASP A 1 355 ? 119.954 129.857 113.957 1.00 82.31 318 ASP A N 1
ATOM 4319 C CA . ASP A 1 355 ? 119.718 131.274 113.702 1.00 81.38 318 ASP A CA 1
ATOM 4320 C C . ASP A 1 355 ? 118.943 131.910 114.847 1.00 79.11 318 ASP A C 1
ATOM 4321 O O . ASP A 1 355 ? 119.261 133.025 115.280 1.00 82.62 318 ASP A O 1
ATOM 4330 N N . ALA A 1 356 ? 117.922 131.216 115.352 1.00 77.13 319 ALA A N 1
ATOM 4331 C CA . ALA A 1 356 ? 117.160 131.737 116.478 1.00 73.95 319 ALA A CA 1
ATOM 4332 C C . ALA A 1 356 ? 118.036 131.872 117.714 1.00 74.88 319 ALA A C 1
ATOM 4333 O O . ALA A 1 356 ? 117.921 132.849 118.458 1.00 77.90 319 ALA A O 1
ATOM 4340 N N . VAL A 1 357 ? 118.910 130.896 117.957 1.00 76.32 320 VAL A N 1
ATOM 4341 C CA . VAL A 1 357 ? 119.798 130.966 119.112 1.00 75.07 320 VAL A CA 1
ATOM 4342 C C . VAL A 1 357 ? 120.669 132.210 119.025 1.00 76.73 320 VAL A C 1
ATOM 4343 O O . VAL A 1 357 ? 120.781 132.982 119.984 1.00 78.02 320 VAL A O 1
ATOM 4356 N N . ARG A 1 358 ? 121.296 132.424 117.867 1.00 79.48 321 ARG A N 1
ATOM 4357 C CA . ARG A 1 358 ? 122.164 133.588 117.709 1.00 82.24 321 ARG A CA 1
ATOM 4358 C C . ARG A 1 358 ? 121.379 134.883 117.881 1.00 80.58 321 ARG A C 1
ATOM 4359 O O . ARG A 1 358 ? 121.802 135.793 118.609 1.00 80.98 321 ARG A O 1
ATOM 4380 N N . LYS A 1 359 ? 120.221 134.982 117.223 1.00 78.20 322 LYS A N 1
ATOM 4381 C CA . LYS A 1 359 ? 119.431 136.204 117.304 1.00 76.01 322 LYS A CA 1
ATOM 4382 C C . LYS A 1 359 ? 119.001 136.486 118.735 1.00 76.98 322 LYS A C 1
ATOM 4383 O O . LYS A 1 359 ? 119.092 137.625 119.205 1.00 81.61 322 LYS A O 1
ATOM 4402 N N . ILE A 1 360 ? 118.528 135.461 119.444 1.00 75.86 323 ILE A N 1
ATOM 4403 C CA . ILE A 1 360 ? 118.025 135.664 120.795 1.00 77.38 323 ILE A CA 1
ATOM 4404 C C . ILE A 1 360 ? 119.163 136.019 121.738 1.00 81.92 323 ILE A C 1
ATOM 4405 O O . ILE A 1 360 ? 119.000 136.855 122.629 1.00 85.99 323 ILE A O 1
ATOM 4421 N N . SER A 1 361 ? 120.330 135.396 121.569 1.00 81.28 324 SER A N 1
ATOM 4422 C CA . SER A 1 361 ? 121.466 135.747 122.415 1.00 79.98 324 SER A CA 1
ATOM 4423 C C . SER A 1 361 ? 121.871 137.200 122.198 1.00 87.16 324 SER A C 1
ATOM 4424 O O . SER A 1 361 ? 122.111 137.943 123.160 1.00 91.28 324 SER A O 1
ATOM 4432 N N . LEU A 1 362 ? 121.942 137.627 120.936 1.00 90.60 325 LEU A N 1
ATOM 4433 C CA . LEU A 1 362 ? 122.310 139.011 120.649 1.00 89.06 325 LEU A CA 1
ATOM 4434 C C . LEU A 1 362 ? 121.282 139.978 121.224 1.00 92.14 325 LEU A C 1
ATOM 4435 O O . LEU A 1 362 ? 121.636 140.988 121.848 1.00 98.04 325 LEU A O 1
ATOM 4451 N N . GLU A 1 363 ? 119.996 139.680 121.026 1.00 91.05 326 GLU A N 1
ATOM 4452 C CA . GLU A 1 363 ? 118.948 140.561 121.526 1.00 94.41 326 GLU A CA 1
ATOM 4453 C C . GLU A 1 363 ? 118.945 140.603 123.046 1.00 102.12 326 GLU A C 1
ATOM 4454 O O . GLU A 1 363 ? 118.694 141.655 123.638 1.00 106.79 326 GLU A O 1
ATOM 4466 N N . GLY A 1 364 ? 119.217 139.472 123.697 1.00 100.63 327 GLY A N 1
ATOM 4467 C CA . GLY A 1 364 ? 119.286 139.462 125.148 1.00 102.82 327 GLY A CA 1
ATOM 4468 C C . GLY A 1 364 ? 120.454 140.270 125.676 1.00 106.20 327 GLY A C 1
ATOM 4469 O O . GLY A 1 364 ? 120.325 140.983 126.674 1.00 112.41 327 GLY A O 1
ATOM 4473 N N . ASP A 1 365 ? 121.610 140.171 125.018 1.00 104.65 328 ASP A N 1
ATOM 4474 C CA . ASP A 1 365 ? 122.742 140.998 125.422 1.00 108.50 328 ASP A CA 1
ATOM 4475 C C . ASP A 1 365 ? 122.421 142.478 125.256 1.00 113.06 328 ASP A C 1
ATOM 4476 O O . ASP A 1 365 ? 122.718 143.291 126.141 1.00 114.39 328 ASP A O 1
ATOM 4485 N N . GLN A 1 366 ? 121.798 142.847 124.134 1.00 114.37 329 GLN A N 1
ATOM 4486 C CA . GLN A 1 366 ? 121.417 144.243 123.932 1.00 117.09 329 GLN A CA 1
ATOM 4487 C C . GLN A 1 366 ? 120.404 144.694 124.978 1.00 116.03 329 GLN A C 1
ATOM 4488 O O . GLN A 1 366 ? 120.474 145.822 125.480 1.00 117.08 329 GLN A O 1
ATOM 4502 N N . LEU A 1 367 ? 119.443 143.829 125.304 1.00 113.36 330 LEU A N 1
ATOM 4503 C CA . LEU A 1 367 ? 118.442 144.162 126.309 1.00 115.45 330 LEU A CA 1
ATOM 4504 C C . LEU A 1 367 ? 119.088 144.378 127.669 1.00 120.36 330 LEU A C 1
ATOM 4505 O O . LEU A 1 367 ? 118.740 145.319 128.388 1.00 124.66 330 LEU A O 1
ATOM 4521 N N . VAL A 1 368 ? 120.038 143.519 128.039 1.00 121.29 331 VAL A N 1
ATOM 4522 C CA . VAL A 1 368 ? 120.742 143.702 129.304 1.00 120.37 331 VAL A CA 1
ATOM 4523 C C . VAL A 1 368 ? 121.517 145.011 129.288 1.00 123.82 331 VAL A C 1
ATOM 4524 O O . VAL A 1 368 ? 121.549 145.747 130.282 1.00 123.15 331 VAL A O 1
ATOM 4537 N N . ARG A 1 369 ? 122.154 145.324 128.158 1.00 126.27 332 ARG A N 1
ATOM 4538 C CA . ARG A 1 369 ? 122.929 146.557 128.063 1.00 127.65 332 ARG A CA 1
ATOM 4539 C C . ARG A 1 369 ? 122.046 147.788 128.229 1.00 125.97 332 ARG A C 1
ATOM 4540 O O . ARG A 1 369 ? 122.415 148.734 128.935 1.00 121.54 332 ARG A O 1
ATOM 4561 N N . GLU A 1 370 ? 120.876 147.796 127.590 1.00 126.91 333 GLU A N 1
ATOM 4562 C CA . GLU A 1 370 ? 120.071 149.011 127.511 1.00 127.96 333 GLU A CA 1
ATOM 4563 C C . GLU A 1 370 ? 119.098 149.154 128.679 1.00 130.83 333 GLU A C 1
ATOM 4564 O O . GLU A 1 370 ? 119.012 150.226 129.285 1.00 128.33 333 GLU A O 1
ATOM 4576 N N . GLU A 1 371 ? 118.360 148.094 129.010 1.00 134.14 334 GLU A N 1
ATOM 4577 C CA . GLU A 1 371 ? 117.349 148.142 130.057 1.00 134.18 334 GLU A CA 1
ATOM 4578 C C . GLU A 1 371 ? 117.806 147.501 131.361 1.00 130.65 334 GLU A C 1
ATOM 4579 O O . GLU A 1 371 ? 117.080 147.581 132.358 1.00 129.32 334 GLU A O 1
ATOM 4591 N N . GLY A 1 372 ? 118.976 146.873 131.381 1.00 127.84 335 GLY A N 1
ATOM 4592 C CA . GLY A 1 372 ? 119.460 146.255 132.605 1.00 127.17 335 GLY A CA 1
ATOM 4593 C C . GLY A 1 372 ? 118.584 145.128 133.105 1.00 127.36 335 GLY A C 1
ATOM 4594 O O . GLY A 1 372 ? 118.317 145.040 134.310 1.00 125.98 335 GLY A O 1
ATOM 4598 N N . CYS A 1 373 ? 118.123 144.264 132.206 1.00 123.89 336 CYS A N 1
ATOM 4599 C CA . CYS A 1 373 ? 117.344 143.103 132.603 1.00 120.66 336 CYS A CA 1
ATOM 4600 C C . CYS A 1 373 ? 118.271 141.956 133.000 1.00 117.89 336 CYS A C 1
ATOM 4601 O O . CYS A 1 373 ? 119.493 142.026 132.854 1.00 122.10 336 CYS A O 1
ATOM 4609 N N . GLY A 1 374 ? 117.672 140.887 133.515 1.00 111.43 337 GLY A N 1
ATOM 4610 C CA . GLY A 1 374 ? 118.426 139.747 133.976 1.00 107.31 337 GLY A CA 1
ATOM 4611 C C . GLY A 1 374 ? 119.024 138.947 132.838 1.00 97.56 337 GLY A C 1
ATOM 4612 O O . GLY A 1 374 ? 118.625 139.078 131.677 1.00 92.93 337 GLY A O 1
ATOM 4616 N N . PRO A 1 375 ? 119.998 138.096 133.152 1.00 94.42 338 PRO A N 1
ATOM 4617 C CA . PRO A 1 375 ? 120.622 137.278 132.109 1.00 90.89 338 PRO A CA 1
ATOM 4618 C C . PRO A 1 375 ? 119.645 136.275 131.521 1.00 85.58 338 PRO A C 1
ATOM 4619 O O . PRO A 1 375 ? 118.693 135.841 132.173 1.00 86.37 338 PRO A O 1
ATOM 4630 N N . LEU A 1 376 ? 119.892 135.909 130.265 1.00 79.37 339 LEU A N 1
ATOM 4631 C CA . LEU A 1 376 ? 119.055 134.946 129.554 1.00 76.86 339 LEU A CA 1
ATOM 4632 C C . LEU A 1 376 ? 119.964 133.999 128.785 1.00 69.49 339 LEU A C 1
ATOM 4633 O O . LEU A 1 376 ? 120.516 134.373 127.746 1.00 65.02 339 LEU A O 1
ATOM 4649 N N . SER A 1 377 ? 120.119 132.781 129.293 1.00 67.78 340 SER A N 1
ATOM 4650 C CA . SER A 1 377 ? 120.900 131.765 128.607 1.00 66.08 340 SER A CA 1
ATOM 4651 C C . SER A 1 377 ? 120.073 131.120 127.505 1.00 61.69 340 SER A C 1
ATOM 4652 O O . SER A 1 377 ? 118.840 131.128 127.539 1.00 66.23 340 SER A O 1
ATOM 4660 N N . VAL A 1 378 ? 120.762 130.558 126.517 1.00 58.31 341 VAL A N 1
ATOM 4661 C CA . VAL A 1 378 ? 120.120 129.933 125.368 1.00 61.41 341 VAL A CA 1
ATOM 4662 C C . VAL A 1 378 ? 120.771 128.581 125.122 1.00 65.54 341 VAL A C 1
ATOM 4663 O O . VAL A 1 378 ? 122.002 128.474 125.110 1.00 73.11 341 VAL A O 1
ATOM 4676 N N . TYR A 1 379 ? 119.947 127.553 124.921 1.00 63.63 342 TYR A N 1
ATOM 4677 C CA . TYR A 1 379 ? 120.425 126.207 124.654 1.00 63.24 342 TYR A CA 1
ATOM 4678 C C . TYR A 1 379 ? 119.647 125.632 123.477 1.00 61.61 342 TYR A C 1
ATOM 4679 O O . TYR A 1 379 ? 118.406 125.666 123.485 1.00 63.78 342 TYR A O 1
ATOM 4697 N N . PRO A 1 380 ? 120.313 125.097 122.460 1.00 59.02 343 PRO A N 1
ATOM 4698 C CA . PRO A 1 380 ? 119.599 124.451 121.359 1.00 60.04 343 PRO A CA 1
ATOM 4699 C C . PRO A 1 380 ? 119.353 122.977 121.658 1.00 61.85 343 PRO A C 1
ATOM 4700 O O . PRO A 1 380 ? 119.930 122.396 122.577 1.00 65.21 343 PRO A O 1
ATOM 4711 N N . LEU A 1 381 ? 118.481 122.377 120.851 1.00 58.67 344 LEU A N 1
ATOM 4712 C CA . LEU A 1 381 ? 118.144 120.968 121.032 1.00 60.35 344 LEU A CA 1
ATOM 4713 C C . LEU A 1 381 ? 117.580 120.433 119.724 1.00 61.94 344 LEU A C 1
ATOM 4714 O O . LEU A 1 381 ? 116.486 120.832 119.317 1.00 61.41 344 LEU A O 1
ATOM 4730 N N . TYR A 1 382 ? 118.318 119.535 119.077 1.00 63.05 345 TYR A N 1
ATOM 4731 C CA . TYR A 1 382 ? 117.849 118.864 117.874 1.00 56.57 345 TYR A CA 1
ATOM 4732 C C . TYR A 1 382 ? 118.442 117.460 117.851 1.00 60.10 345 TYR A C 1
ATOM 4733 O O . TYR A 1 382 ? 119.147 117.046 118.775 1.00 59.92 345 TYR A O 1
ATOM 4751 N N . GLY A 1 383 ? 118.152 116.725 116.778 1.00 64.45 346 GLY A N 1
ATOM 4752 C CA . GLY A 1 383 ? 118.463 115.305 116.759 1.00 64.55 346 GLY A CA 1
ATOM 4753 C C . GLY A 1 383 ? 119.949 115.004 116.806 1.00 68.83 346 GLY A C 1
ATOM 4754 O O . GLY A 1 383 ? 120.373 114.028 117.430 1.00 70.25 346 GLY A O 1
ATOM 4758 N N . SER A 1 384 ? 120.760 115.828 116.150 1.00 70.18 347 SER A N 1
ATOM 4759 C CA . SER A 1 384 ? 122.160 115.506 115.905 1.00 70.80 347 SER A CA 1
ATOM 4760 C C . SER A 1 384 ? 123.103 116.000 116.998 1.00 68.85 347 SER A C 1
ATOM 4761 O O . SER A 1 384 ? 124.321 115.878 116.843 1.00 69.19 347 SER A O 1
ATOM 4769 N N . LEU A 1 385 ? 122.582 116.550 118.088 1.00 65.94 348 LEU A N 1
ATOM 4770 C CA . LEU A 1 385 ? 123.453 117.107 119.112 1.00 69.77 348 LEU A CA 1
ATOM 4771 C C . LEU A 1 385 ? 124.299 116.003 119.746 1.00 75.40 348 LEU A C 1
ATOM 4772 O O . LEU A 1 385 ? 123.800 114.895 119.974 1.00 74.79 348 LEU A O 1
ATOM 4788 N N . PRO A 1 386 ? 125.574 116.259 120.036 1.00 77.31 349 PRO A N 1
ATOM 4789 C CA . PRO A 1 386 ? 126.368 115.293 120.810 1.00 75.83 349 PRO A CA 1
ATOM 4790 C C . PRO A 1 386 ? 125.919 115.257 122.259 1.00 77.61 349 PRO A C 1
ATOM 4791 O O . PRO A 1 386 ? 125.356 116.238 122.767 1.00 79.73 349 PRO A O 1
ATOM 4802 N N . PRO A 1 387 ? 126.155 114.147 122.965 1.00 76.93 350 PRO A N 1
ATOM 4803 C CA . PRO A 1 387 ? 125.632 114.038 124.340 1.00 77.40 350 PRO A CA 1
ATOM 4804 C C . PRO A 1 387 ? 126.130 115.126 125.275 1.00 79.57 350 PRO A C 1
ATOM 4805 O O . PRO A 1 387 ? 125.359 115.626 126.110 1.00 79.50 350 PRO A O 1
ATOM 4816 N N . HIS A 1 388 ? 127.402 115.511 125.162 1.00 80.35 351 HIS A N 1
ATOM 4817 C CA . HIS A 1 388 ? 127.934 116.547 126.038 1.00 79.72 351 HIS A CA 1
ATOM 4818 C C . HIS A 1 388 ? 127.222 117.873 125.832 1.00 78.31 351 HIS A C 1
ATOM 4819 O O . HIS A 1 388 ? 127.249 118.724 126.727 1.00 76.31 351 HIS A O 1
ATOM 4833 N N . GLN A 1 389 ? 126.592 118.067 124.675 1.00 77.56 352 GLN A N 1
ATOM 4834 C CA . GLN A 1 389 ? 125.758 119.237 124.450 1.00 75.86 352 GLN A CA 1
ATOM 4835 C C . GLN A 1 389 ? 124.301 118.977 124.798 1.00 74.58 352 GLN A C 1
ATOM 4836 O O . GLN A 1 389 ? 123.588 119.911 125.182 1.00 75.46 352 GLN A O 1
ATOM 4850 N N . GLN A 1 390 ? 123.842 117.729 124.676 1.00 72.89 353 GLN A N 1
ATOM 4851 C CA . GLN A 1 390 ? 122.475 117.408 125.071 1.00 67.53 353 GLN A CA 1
ATOM 4852 C C . GLN A 1 390 ? 122.266 117.644 126.558 1.00 69.86 353 GLN A C 1
ATOM 4853 O O . GLN A 1 390 ? 121.229 118.173 126.971 1.00 74.27 353 GLN A O 1
ATOM 4867 N N . GLN A 1 391 ? 123.243 117.261 127.381 1.00 70.44 354 GLN A N 1
ATOM 4868 C CA . GLN A 1 391 ? 123.082 117.389 128.825 1.00 69.88 354 GLN A CA 1
ATOM 4869 C C . GLN A 1 391 ? 122.992 118.836 129.292 1.00 69.00 354 GLN A C 1
ATOM 4870 O O . GLN A 1 391 ? 122.624 119.067 130.448 1.00 67.73 354 GLN A O 1
ATOM 4884 N N . ARG A 1 392 ? 123.320 119.810 128.442 1.00 70.54 355 ARG A N 1
ATOM 4885 C CA . ARG A 1 392 ? 123.309 121.198 128.889 1.00 69.98 355 ARG A CA 1
ATOM 4886 C C . ARG A 1 392 ? 121.897 121.705 129.149 1.00 68.79 355 ARG A C 1
ATOM 4887 O O . ARG A 1 392 ? 121.705 122.574 130.006 1.00 71.00 355 ARG A O 1
ATOM 4908 N N . ILE A 1 393 ? 120.898 121.179 128.436 1.00 68.30 356 ILE A N 1
ATOM 4909 C CA . ILE A 1 393 ? 119.552 121.733 128.526 1.00 66.41 356 ILE A CA 1
ATOM 4910 C C . ILE A 1 393 ? 118.979 121.607 129.928 1.00 67.80 356 ILE A C 1
ATOM 4911 O O . ILE A 1 393 ? 118.037 122.326 130.275 1.00 72.33 356 ILE A O 1
ATOM 4927 N N . PHE A 1 394 ? 119.518 120.711 130.748 1.00 65.02 357 PHE A N 1
ATOM 4928 C CA . PHE A 1 394 ? 119.013 120.501 132.097 1.00 63.25 357 PHE A CA 1
ATOM 4929 C C . PHE A 1 394 ? 119.689 121.388 133.134 1.00 70.56 357 PHE A C 1
ATOM 4930 O O . PHE A 1 394 ? 119.300 121.350 134.304 1.00 73.09 357 PHE A O 1
ATOM 4947 N N . GLU A 1 395 ? 120.678 122.185 132.741 1.00 75.49 358 GLU A N 1
ATOM 4948 C CA . GLU A 1 395 ? 121.379 123.016 133.704 1.00 80.12 358 GLU A CA 1
ATOM 4949 C C . GLU A 1 395 ? 120.431 124.061 134.292 1.00 80.29 358 GLU A C 1
ATOM 4950 O O . GLU A 1 395 ? 119.500 124.514 133.623 1.00 77.40 358 GLU A O 1
ATOM 4962 N N . PRO A 1 396 ? 120.647 124.461 135.542 1.00 81.60 359 PRO A N 1
ATOM 4963 C CA . PRO A 1 396 ? 119.759 125.448 136.160 1.00 82.08 359 PRO A CA 1
ATOM 4964 C C . PRO A 1 396 ? 119.903 126.816 135.510 1.00 84.55 359 PRO A C 1
ATOM 4965 O O . PRO A 1 396 ? 120.928 127.153 134.914 1.00 81.91 359 PRO A O 1
ATOM 4976 N N . ALA A 1 397 ? 118.843 127.606 135.630 1.00 84.33 360 ALA A N 1
ATOM 4977 C CA . ALA A 1 397 ? 118.863 128.947 135.074 1.00 81.68 360 ALA A CA 1
ATOM 4978 C C . ALA A 1 397 ? 119.918 129.786 135.790 1.00 88.64 360 ALA A C 1
ATOM 4979 O O . ALA A 1 397 ? 120.120 129.628 136.999 1.00 93.95 360 ALA A O 1
ATOM 4986 N N . PRO A 1 398 ? 120.606 130.684 135.086 1.00 92.39 361 PRO A N 1
ATOM 4987 C CA . PRO A 1 398 ? 121.651 131.478 135.741 1.00 97.56 361 PRO A CA 1
ATOM 4988 C C . PRO A 1 398 ? 121.075 132.386 136.816 1.00 103.92 361 PRO A C 1
ATOM 4989 O O . PRO A 1 398 ? 119.940 132.859 136.723 1.00 99.70 361 PRO A O 1
ATOM 5000 N N . GLU A 1 399 ? 121.877 132.622 137.849 1.00 113.63 362 GLU A N 1
ATOM 5001 C CA . GLU A 1 399 ? 121.454 133.476 138.949 1.00 116.81 362 GLU A CA 1
ATOM 5002 C C . GLU A 1 399 ? 121.313 134.921 138.483 1.00 119.64 362 GLU A C 1
ATOM 5003 O O . GLU A 1 399 ? 122.068 135.403 137.636 1.00 122.03 362 GLU A O 1
ATOM 5015 N N . SER A 1 400 ? 120.330 135.612 139.052 1.00 120.92 363 SER A N 1
ATOM 5016 C CA . SER A 1 400 ? 120.090 137.002 138.694 1.00 119.88 363 SER A CA 1
ATOM 5017 C C . SER A 1 400 ? 121.226 137.892 139.183 1.00 127.14 363 SER A C 1
ATOM 5018 O O . SER A 1 400 ? 121.860 137.626 140.208 1.00 128.94 363 SER A O 1
ATOM 5026 N N . HIS A 1 401 ? 121.483 138.962 138.428 1.00 127.63 364 HIS A N 1
ATOM 5027 C CA . HIS A 1 401 ? 122.471 139.962 138.806 1.00 131.58 364 HIS A CA 1
ATOM 5028 C C . HIS A 1 401 ? 121.982 141.394 138.656 1.00 130.39 364 HIS A C 1
ATOM 5029 O O . HIS A 1 401 ? 122.657 142.307 139.145 1.00 128.85 364 HIS A O 1
ATOM 5043 N N . ASN A 1 402 ? 120.841 141.624 138.005 1.00 126.99 365 ASN A N 1
ATOM 5044 C CA . ASN A 1 402 ? 120.333 142.965 137.750 1.00 124.12 365 ASN A CA 1
ATOM 5045 C C . ASN A 1 402 ? 119.069 143.267 138.548 1.00 121.76 365 ASN A C 1
ATOM 5046 O O . ASN A 1 402 ? 118.342 144.209 138.218 1.00 124.29 365 ASN A O 1
ATOM 5057 N N . GLY A 1 403 ? 118.790 142.488 139.590 1.00 117.00 366 GLY A N 1
ATOM 5058 C CA . GLY A 1 403 ? 117.591 142.675 140.376 1.00 119.08 366 GLY A CA 1
ATOM 5059 C C . GLY A 1 403 ? 116.334 142.105 139.760 1.00 120.65 366 GLY A C 1
ATOM 5060 O O . GLY A 1 403 ? 115.252 142.272 140.336 1.00 116.45 366 GLY A O 1
ATOM 5064 N N . ARG A 1 404 ? 116.437 141.441 138.618 1.00 119.26 367 ARG A N 1
ATOM 5065 C CA . ARG A 1 404 ? 115.317 140.820 137.931 1.00 114.44 367 ARG A CA 1
ATOM 5066 C C . ARG A 1 404 ? 115.663 139.367 137.653 1.00 111.86 367 ARG A C 1
ATOM 5067 O O . ARG A 1 404 ? 116.842 139.002 137.593 1.00 113.21 367 ARG A O 1
ATOM 5088 N N . PRO A 1 405 ? 114.660 138.510 137.476 1.00 104.89 368 PRO A N 1
ATOM 5089 C CA . PRO A 1 405 ? 114.933 137.069 137.437 1.00 99.81 368 PRO A CA 1
ATOM 5090 C C . PRO A 1 405 ? 115.713 136.666 136.197 1.00 98.22 368 PRO A C 1
ATOM 5091 O O . PRO A 1 405 ? 115.462 137.156 135.094 1.00 93.91 368 PRO A O 1
ATOM 5102 N N . GLY A 1 406 ? 116.676 135.762 136.394 1.00 96.08 369 GLY A N 1
ATOM 5103 C CA . GLY A 1 406 ? 117.319 135.112 135.276 1.00 89.10 369 GLY A CA 1
ATOM 5104 C C . GLY A 1 406 ? 116.449 134.019 134.690 1.00 83.67 369 GLY A C 1
ATOM 5105 O O . GLY A 1 406 ? 115.522 133.522 135.326 1.00 85.17 369 GLY A O 1
ATOM 5109 N N . ARG A 1 407 ? 116.757 133.632 133.455 1.00 79.07 370 ARG A N 1
ATOM 5110 C CA . ARG A 1 407 ? 115.884 132.727 132.725 1.00 73.73 370 ARG A CA 1
ATOM 5111 C C . ARG A 1 407 ? 116.709 131.827 131.821 1.00 71.58 370 ARG A C 1
ATOM 5112 O O . ARG A 1 407 ? 117.849 132.140 131.470 1.00 76.53 370 ARG A O 1
ATOM 5133 N N . LYS A 1 408 ? 116.112 130.699 131.449 1.00 63.44 371 LYS A N 1
ATOM 5134 C CA . LYS A 1 408 ? 116.713 129.735 130.540 1.00 62.04 371 LYS A CA 1
ATOM 5135 C C . LYS A 1 408 ? 115.735 129.461 129.409 1.00 60.68 371 LYS A C 1
ATOM 5136 O O . LYS A 1 408 ? 114.557 129.190 129.658 1.00 67.72 371 LYS A O 1
ATOM 5155 N N . VAL A 1 409 ? 116.222 129.525 128.174 1.00 56.44 372 VAL A N 1
ATOM 5156 C CA . VAL A 1 409 ? 115.404 129.313 126.986 1.00 51.33 372 VAL A CA 1
ATOM 5157 C C . VAL A 1 409 ? 115.933 128.089 126.257 1.00 54.73 372 VAL A C 1
ATOM 5158 O O . VAL A 1 409 ? 117.134 127.997 125.984 1.00 64.43 372 VAL A O 1
ATOM 5171 N N . VAL A 1 410 ? 115.040 127.157 125.941 1.00 52.48 373 VAL A N 1
ATOM 5172 C CA . VAL A 1 410 ? 115.386 125.935 125.226 1.00 54.76 373 VAL A CA 1
ATOM 5173 C C . VAL A 1 410 ? 114.681 125.986 123.880 1.00 55.56 373 VAL A C 1
ATOM 5174 O O . VAL A 1 410 ? 113.446 125.971 123.819 1.00 58.84 373 VAL A O 1
ATOM 5187 N N . ILE A 1 411 ? 115.457 126.038 122.804 1.00 55.44 374 ILE A N 1
ATOM 5188 C CA . ILE A 1 411 ? 114.918 126.110 121.448 1.00 54.61 374 ILE A CA 1
ATOM 5189 C C . ILE A 1 411 ? 114.880 124.675 120.935 1.00 55.30 374 ILE A C 1
ATOM 5190 O O . ILE A 1 411 ? 115.802 124.204 120.271 1.00 58.51 374 ILE A O 1
ATOM 5206 N N . SER A 1 412 ? 113.791 123.974 121.231 1.00 56.84 375 SER A N 1
ATOM 5207 C CA . SER A 1 412 ? 113.666 122.562 120.913 1.00 60.24 375 SER A CA 1
ATOM 5208 C C . SER A 1 412 ? 112.955 122.383 119.575 1.00 58.56 375 SER A C 1
ATOM 5209 O O . SER A 1 412 ? 112.538 123.344 118.928 1.00 64.99 375 SER A O 1
ATOM 5217 N N . THR A 1 413 ? 112.812 121.124 119.157 1.00 52.75 376 THR A N 1
ATOM 5218 C CA . THR A 1 413 ? 112.156 120.814 117.886 1.00 57.28 376 THR A CA 1
ATOM 5219 C C . THR A 1 413 ? 111.434 119.476 118.052 1.00 59.11 376 THR A C 1
ATOM 5220 O O . THR A 1 413 ? 112.013 118.413 117.822 1.00 61.01 376 THR A O 1
ATOM 5231 N N . ASN A 1 414 ? 110.165 119.547 118.446 1.00 58.54 377 ASN A N 1
ATOM 5232 C CA . ASN A 1 414 ? 109.294 118.374 118.532 1.00 60.59 377 ASN A CA 1
ATOM 5233 C C . ASN A 1 414 ? 109.914 117.249 119.356 1.00 61.53 377 ASN A C 1
ATOM 5234 O O . ASN A 1 414 ? 109.501 116.092 119.241 1.00 62.33 377 ASN A O 1
ATOM 5245 N N . ILE A 1 415 ? 110.902 117.564 120.190 1.00 61.41 378 ILE A N 1
ATOM 5246 C CA . ILE A 1 415 ? 111.485 116.605 121.113 1.00 58.52 378 ILE A CA 1
ATOM 5247 C C . ILE A 1 415 ? 111.047 116.880 122.544 1.00 58.43 378 ILE A C 1
ATOM 5248 O O . ILE A 1 415 ? 110.857 115.949 123.327 1.00 63.00 378 ILE A O 1
ATOM 5264 N N . ALA A 1 416 ? 110.878 118.152 122.899 1.00 54.61 379 ALA A N 1
ATOM 5265 C CA . ALA A 1 416 ? 110.342 118.506 124.204 1.00 52.70 379 ALA A CA 1
ATOM 5266 C C . ALA A 1 416 ? 108.847 118.254 124.301 1.00 57.37 379 ALA A C 1
ATOM 5267 O O . ALA A 1 416 ? 108.280 118.404 125.388 1.00 63.90 379 ALA A O 1
ATOM 5274 N N . GLU A 1 417 ? 108.197 117.887 123.196 1.00 55.08 380 GLU A N 1
ATOM 5275 C CA . GLU A 1 417 ? 106.758 117.654 123.214 1.00 54.98 380 GLU A CA 1
ATOM 5276 C C . GLU A 1 417 ? 106.398 116.528 124.174 1.00 60.41 380 GLU A C 1
ATOM 5277 O O . GLU A 1 417 ? 105.668 116.735 125.148 1.00 63.15 380 GLU A O 1
ATOM 5289 N N . THR A 1 418 ? 106.891 115.317 123.904 1.00 63.38 381 THR A N 1
ATOM 5290 C CA . THR A 1 418 ? 106.633 114.179 124.784 1.00 64.81 381 THR A CA 1
ATOM 5291 C C . THR A 1 418 ? 107.848 113.308 125.064 1.00 64.59 381 THR A C 1
ATOM 5292 O O . THR A 1 418 ? 107.794 112.513 126.008 1.00 73.14 381 THR A O 1
ATOM 5303 N N . SER A 1 419 ? 108.934 113.406 124.297 1.00 58.06 382 SER A N 1
ATOM 5304 C CA . SER A 1 419 ? 110.047 112.481 124.483 1.00 58.93 382 SER A CA 1
ATOM 5305 C C . SER A 1 419 ? 110.735 112.698 125.824 1.00 55.78 382 SER A C 1
ATOM 5306 O O . SER A 1 419 ? 110.944 111.746 126.584 1.00 57.09 382 SER A O 1
ATOM 5314 N N . LEU A 1 420 ? 111.096 113.940 126.133 1.00 55.89 383 LEU A N 1
ATOM 5315 C CA . LEU A 1 420 ? 111.798 114.251 127.369 1.00 60.08 383 LEU A CA 1
ATOM 5316 C C . LEU A 1 420 ? 111.192 115.498 127.992 1.00 60.87 383 LEU A C 1
ATOM 5317 O O . LEU A 1 420 ? 110.645 116.357 127.297 1.00 59.10 383 LEU A O 1
ATOM 5333 N N . THR A 1 421 ? 111.300 115.590 129.314 1.00 64.34 384 THR A N 1
ATOM 5334 C CA . THR A 1 421 ? 110.720 116.682 130.079 1.00 69.37 384 THR A CA 1
ATOM 5335 C C . THR A 1 421 ? 111.821 117.497 130.739 1.00 68.59 384 THR A C 1
ATOM 5336 O O . THR A 1 421 ? 112.774 116.940 131.292 1.00 68.64 384 THR A O 1
ATOM 5347 N N . ILE A 1 422 ? 111.682 118.818 130.677 1.00 64.86 385 ILE A N 1
ATOM 5348 C CA . ILE A 1 422 ? 112.598 119.750 131.322 1.00 65.76 385 ILE A CA 1
ATOM 5349 C C . ILE A 1 422 ? 111.866 120.384 132.494 1.00 68.65 385 ILE A C 1
ATOM 5350 O O . ILE A 1 422 ? 110.779 120.949 132.321 1.00 72.61 385 ILE A O 1
ATOM 5366 N N . ASP A 1 423 ? 112.452 120.287 133.682 1.00 70.87 386 ASP A N 1
ATOM 5367 C CA . ASP A 1 423 ? 111.821 120.829 134.877 1.00 73.94 386 ASP A CA 1
ATOM 5368 C C . ASP A 1 423 ? 112.112 122.319 134.989 1.00 70.74 386 ASP A C 1
ATOM 5369 O O . ASP A 1 423 ? 113.265 122.746 134.884 1.00 67.18 386 ASP A O 1
ATOM 5378 N N . GLY A 1 424 ? 111.062 123.107 135.204 1.00 67.96 387 GLY A N 1
ATOM 5379 C CA . GLY A 1 424 ? 111.180 124.545 135.309 1.00 66.76 387 GLY A CA 1
ATOM 5380 C C . GLY A 1 424 ? 110.551 125.335 134.182 1.00 66.16 387 GLY A C 1
ATOM 5381 O O . GLY A 1 424 ? 110.757 126.552 134.119 1.00 71.25 387 GLY A O 1
ATOM 5385 N N . ILE A 1 425 ? 109.797 124.695 133.294 1.00 62.52 388 ILE A N 1
ATOM 5386 C CA . ILE A 1 425 ? 109.143 125.380 132.185 1.00 57.84 388 ILE A CA 1
ATOM 5387 C C . ILE A 1 425 ? 107.797 125.906 132.663 1.00 54.62 388 ILE A C 1
ATOM 5388 O O . ILE A 1 425 ? 106.991 125.154 133.222 1.00 59.27 388 ILE A O 1
ATOM 5404 N N . VAL A 1 426 ? 107.554 127.199 132.453 1.00 50.55 389 VAL A N 1
ATOM 5405 C CA . VAL A 1 426 ? 106.296 127.816 132.859 1.00 52.30 389 VAL A CA 1
ATOM 5406 C C . VAL A 1 426 ? 105.644 128.520 131.677 1.00 53.79 389 VAL A C 1
ATOM 5407 O O . VAL A 1 426 ? 104.423 128.706 131.654 1.00 59.44 389 VAL A O 1
ATOM 5420 N N . TYR A 1 427 ? 106.444 128.917 130.691 1.00 47.36 390 TYR A N 1
ATOM 5421 C CA . TYR A 1 427 ? 105.955 129.616 129.510 1.00 42.86 390 TYR A CA 1
ATOM 5422 C C . TYR A 1 427 ? 106.322 128.817 128.272 1.00 41.91 390 TYR A C 1
ATOM 5423 O O . TYR A 1 427 ? 107.441 128.308 128.170 1.00 51.57 390 TYR A O 1
ATOM 5441 N N . VAL A 1 428 ? 105.383 128.707 127.339 1.00 38.40 391 VAL A N 1
ATOM 5442 C CA . VAL A 1 428 ? 105.580 127.961 126.105 1.00 36.87 391 VAL A CA 1
ATOM 5443 C C . VAL A 1 428 ? 105.181 128.841 124.932 1.00 39.46 391 VAL A C 1
ATOM 5444 O O . VAL A 1 428 ? 104.118 129.470 124.950 1.00 45.59 391 VAL A O 1
ATOM 5457 N N . VAL A 1 429 ? 106.035 128.882 123.914 1.00 39.94 392 VAL A N 1
ATOM 5458 C CA . VAL A 1 429 ? 105.786 129.627 122.686 1.00 43.69 392 VAL A CA 1
ATOM 5459 C C . VAL A 1 429 ? 105.597 128.618 121.565 1.00 47.09 392 VAL A C 1
ATOM 5460 O O . VAL A 1 429 ? 106.444 127.740 121.365 1.00 46.97 392 VAL A O 1
ATOM 5473 N N . ASP A 1 430 ? 104.491 128.743 120.835 1.00 49.82 393 ASP A N 1
ATOM 5474 C CA . ASP A 1 430 ? 104.033 127.715 119.903 1.00 49.02 393 ASP A CA 1
ATOM 5475 C C . ASP A 1 430 ? 103.803 128.323 118.527 1.00 53.07 393 ASP A C 1
ATOM 5476 O O . ASP A 1 430 ? 102.675 128.697 118.183 1.00 56.85 393 ASP A O 1
ATOM 5485 N N . PRO A 1 431 ? 104.849 128.431 117.706 1.00 50.23 394 PRO A N 1
ATOM 5486 C CA . PRO A 1 431 ? 104.650 128.958 116.347 1.00 50.18 394 PRO A CA 1
ATOM 5487 C C . PRO A 1 431 ? 103.639 128.172 115.536 1.00 53.79 394 PRO A C 1
ATOM 5488 O O . PRO A 1 431 ? 102.961 128.754 114.682 1.00 61.76 394 PRO A O 1
ATOM 5499 N N . GLY A 1 432 ? 103.520 126.867 115.764 1.00 57.23 395 GLY A N 1
ATOM 5500 C CA . GLY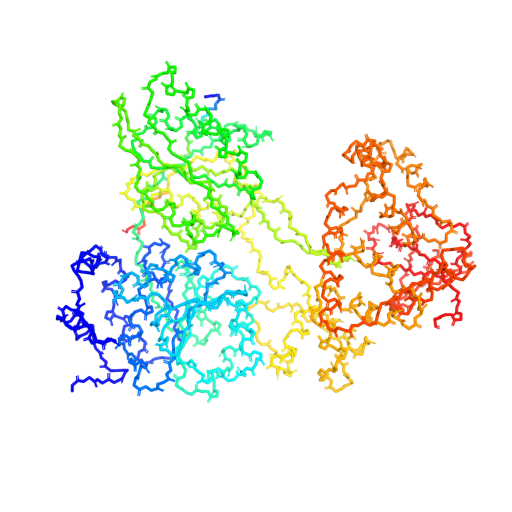 A 1 432 ? 102.494 126.062 115.138 1.00 61.28 395 GLY A CA 1
ATOM 5501 C C . GLY A 1 432 ? 102.957 125.211 113.977 1.00 62.54 395 GLY A C 1
ATOM 5502 O O . GLY A 1 432 ? 102.169 124.398 113.480 1.00 62.72 395 GLY A O 1
ATOM 5506 N N . PHE A 1 433 ? 104.199 125.363 113.530 1.00 60.42 396 PHE A N 1
ATOM 5507 C CA . PHE A 1 433 ? 104.718 124.625 112.389 1.00 62.03 396 PHE A CA 1
ATOM 5508 C C . PHE A 1 433 ? 105.784 123.638 112.844 1.00 64.11 396 PHE A C 1
ATOM 5509 O O . PHE A 1 433 ? 106.665 123.983 113.637 1.00 68.22 396 PHE A O 1
ATOM 5526 N N . SER A 1 434 ? 105.693 122.410 112.340 1.00 62.01 397 SER A N 1
ATOM 5527 C CA . SER A 1 434 ? 106.676 121.377 112.624 1.00 62.34 397 SER A CA 1
ATOM 5528 C C . SER A 1 434 ? 106.968 120.610 111.344 1.00 63.70 397 SER A C 1
ATOM 5529 O O . SER A 1 434 ? 106.132 120.526 110.443 1.00 69.16 397 SER A O 1
ATOM 5537 N N . LYS A 1 435 ? 108.166 120.040 111.278 1.00 64.40 398 LYS A N 1
ATOM 5538 C CA . LYS A 1 435 ? 108.609 119.296 110.106 1.00 65.92 398 LYS A CA 1
ATOM 5539 C C . LYS A 1 435 ? 108.020 117.892 110.151 1.00 65.91 398 LYS A C 1
ATOM 5540 O O . LYS A 1 435 ? 108.254 117.147 111.108 1.00 71.71 398 LYS A O 1
ATOM 5559 N N . GLN A 1 436 ? 107.264 117.532 109.116 1.00 66.66 399 GLN A N 1
ATOM 5560 C CA . GLN A 1 436 ? 106.584 116.248 109.048 1.00 68.48 399 GLN A CA 1
ATOM 5561 C C . GLN A 1 436 ? 106.932 115.553 107.742 1.00 71.77 399 GLN A C 1
ATOM 5562 O O . GLN A 1 436 ? 107.204 116.201 106.729 1.00 78.80 399 GLN A O 1
ATOM 5576 N N . LYS A 1 437 ? 106.918 114.224 107.774 1.00 69.71 400 LYS A N 1
ATOM 5577 C CA . LYS A 1 437 ? 107.182 113.435 106.580 1.00 68.42 400 LYS A CA 1
ATOM 5578 C C . LYS A 1 437 ? 105.898 113.263 105.779 1.00 69.99 400 LYS A C 1
ATOM 5579 O O . LYS A 1 437 ? 104.845 112.945 106.338 1.00 71.87 400 LYS A O 1
ATOM 5598 N N . VAL A 1 438 ? 105.989 113.474 104.468 1.00 70.41 401 VAL A N 1
ATOM 5599 C CA . VAL A 1 438 ? 104.867 113.290 103.559 1.00 68.37 401 VAL A CA 1
ATOM 5600 C C . VAL A 1 438 ? 105.310 112.369 102.434 1.00 66.40 401 VAL A C 1
ATOM 5601 O O . VAL A 1 438 ? 106.497 112.287 102.104 1.00 68.17 401 VAL A O 1
ATOM 5614 N N . TYR A 1 439 ? 104.346 111.671 101.843 1.00 61.69 402 TYR A N 1
ATOM 5615 C CA . TYR A 1 439 ? 104.614 110.702 100.790 1.00 63.49 402 TYR A CA 1
ATOM 5616 C C . TYR A 1 439 ? 103.751 111.035 99.585 1.00 64.82 402 TYR A C 1
ATOM 5617 O O . TYR A 1 439 ? 102.571 111.364 99.736 1.00 65.29 402 TYR A O 1
ATOM 5635 N N . ASN A 1 440 ? 104.342 110.947 98.393 1.00 63.63 403 ASN A N 1
ATOM 5636 C CA . ASN A 1 440 ? 103.672 111.321 97.157 1.00 61.83 403 ASN A CA 1
ATOM 5637 C C . ASN A 1 440 ? 103.373 110.061 96.354 1.00 63.71 403 ASN A C 1
ATOM 5638 O O . ASN A 1 440 ? 104.274 109.531 95.688 1.00 64.08 403 ASN A O 1
ATOM 5649 N N . PRO A 1 441 ? 102.142 109.546 96.371 1.00 65.43 404 PRO A N 1
ATOM 5650 C CA . PRO A 1 441 ? 101.886 108.264 95.694 1.00 63.88 404 PRO A CA 1
ATOM 5651 C C . PRO A 1 441 ? 102.191 108.282 94.209 1.00 68.43 404 PRO A C 1
ATOM 5652 O O . PRO A 1 441 ? 102.627 107.260 93.666 1.00 70.09 404 PRO A O 1
ATOM 5663 N N . ARG A 1 442 ? 101.969 109.407 93.529 1.00 72.06 405 ARG A N 1
ATOM 5664 C CA . ARG A 1 442 ? 102.143 109.435 92.081 1.00 69.50 405 ARG A CA 1
ATOM 5665 C C . ARG A 1 442 ? 103.617 109.397 91.694 1.00 67.47 405 ARG A C 1
ATOM 5666 O O . ARG A 1 442 ? 104.002 108.666 90.775 1.00 67.21 405 ARG A O 1
ATOM 5687 N N . ILE A 1 443 ? 104.456 110.174 92.379 1.00 67.39 406 ILE A N 1
ATOM 5688 C CA . ILE A 1 443 ? 105.884 110.179 92.084 1.00 65.24 406 ILE A CA 1
ATOM 5689 C C . ILE A 1 443 ? 106.655 109.175 92.932 1.00 69.03 406 ILE A C 1
ATOM 5690 O O . ILE A 1 443 ? 107.779 108.805 92.567 1.00 68.28 406 ILE A O 1
ATOM 5706 N N . ARG A 1 444 ? 106.086 108.717 94.045 1.00 71.11 407 ARG A N 1
ATOM 5707 C CA . ARG A 1 444 ? 106.747 107.760 94.927 1.00 67.50 407 ARG A CA 1
ATOM 5708 C C . ARG A 1 444 ? 108.034 108.356 95.502 1.00 63.25 407 ARG A C 1
ATOM 5709 O O . ARG A 1 444 ? 109.129 107.813 95.349 1.00 60.58 407 ARG A O 1
ATOM 5730 N N . VAL A 1 445 ? 107.881 109.496 96.170 1.00 62.28 408 VAL A N 1
ATOM 5731 C CA . VAL A 1 445 ? 108.998 110.198 96.791 1.00 62.83 408 VAL A CA 1
ATOM 5732 C C . VAL A 1 445 ? 108.572 110.664 98.174 1.00 65.40 408 VAL A C 1
ATOM 5733 O O . VAL A 1 445 ? 107.465 111.181 98.354 1.00 66.68 408 VAL A O 1
ATOM 5746 N N . GLU A 1 446 ? 109.457 110.486 99.150 1.00 63.09 409 GLU A N 1
ATOM 5747 C CA . GLU A 1 446 ? 109.219 110.897 100.526 1.00 59.89 409 GLU A CA 1
ATOM 5748 C C . GLU A 1 446 ? 110.027 112.153 100.813 1.00 62.24 409 GLU A C 1
ATOM 5749 O O . GLU A 1 446 ? 111.232 112.193 100.546 1.00 65.91 409 GLU A O 1
ATOM 5761 N N . SER A 1 447 ? 109.365 113.174 101.352 1.00 63.08 410 SER A N 1
ATOM 5762 C CA . SER A 1 447 ? 110.000 114.458 101.604 1.00 68.54 410 SER A CA 1
ATOM 5763 C C . SER A 1 447 ? 109.607 114.970 102.980 1.00 67.99 410 SER A C 1
ATOM 5764 O O . SER A 1 447 ? 108.508 114.691 103.465 1.00 67.79 410 SER A O 1
ATOM 5772 N N . LEU A 1 448 ? 110.513 115.721 103.599 1.00 69.33 411 LEU A N 1
ATOM 5773 C CA . LEU A 1 448 ? 110.264 116.353 104.890 1.00 65.33 411 LEU A CA 1
ATOM 5774 C C . LEU A 1 448 ? 109.855 117.800 104.641 1.00 64.66 411 LEU A C 1
ATOM 5775 O O . LEU A 1 448 ? 110.697 118.644 104.318 1.00 71.31 411 LEU A O 1
ATOM 5791 N N . LEU A 1 449 ? 108.566 118.088 104.796 1.00 66.85 412 LEU A N 1
ATOM 5792 C CA . LEU A 1 449 ? 108.013 119.402 104.512 1.00 69.01 412 LEU A CA 1
ATOM 5793 C C . LEU A 1 449 ? 107.421 120.003 105.779 1.00 68.48 412 LEU A C 1
ATOM 5794 O O . LEU A 1 449 ? 106.784 119.310 106.576 1.00 69.06 412 LEU A O 1
ATOM 5810 N N . VAL A 1 450 ? 107.634 121.303 105.951 1.00 68.44 413 VAL A N 1
ATOM 5811 C CA . VAL A 1 450 ? 107.118 122.023 107.110 1.00 65.62 413 VAL A CA 1
ATOM 5812 C C . VAL A 1 450 ? 105.627 122.263 106.909 1.00 68.35 413 VAL A C 1
ATOM 5813 O O . VAL A 1 450 ? 105.220 122.955 105.971 1.00 73.28 413 VAL A O 1
ATOM 5826 N N . SER A 1 451 ? 104.814 121.699 107.790 1.00 67.75 414 SER A N 1
ATOM 5827 C CA . SER A 1 451 ? 103.366 121.804 107.711 1.00 68.79 414 SER A CA 1
ATOM 5828 C C . SER A 1 451 ? 102.809 122.068 109.100 1.00 70.56 414 SER A C 1
ATOM 5829 O O . SER A 1 451 ? 103.470 121.785 110.104 1.00 74.21 414 SER A O 1
ATOM 5837 N N . PRO A 1 452 ? 101.597 122.611 109.191 1.00 67.50 415 PRO A N 1
ATOM 5838 C CA . PRO A 1 452 ? 101.012 122.882 110.507 1.00 69.70 415 PRO A CA 1
ATOM 5839 C C . PRO A 1 452 ? 100.767 121.608 111.299 1.00 67.34 415 PRO A C 1
ATOM 5840 O O . PRO A 1 452 ? 100.530 120.534 110.741 1.00 67.20 415 PRO A O 1
ATOM 5851 N N . ILE A 1 453 ? 100.822 121.744 112.623 1.00 65.84 416 ILE A N 1
ATOM 5852 C CA . ILE A 1 453 ? 100.627 120.623 113.536 1.00 65.59 416 ILE A CA 1
ATOM 5853 C C . ILE A 1 453 ? 99.140 120.349 113.703 1.00 66.58 416 ILE A C 1
ATOM 5854 O O . ILE A 1 453 ? 98.298 121.152 113.287 1.00 69.91 416 ILE A O 1
ATOM 5870 N N . SER A 1 454 ? 98.808 119.213 114.309 1.00 65.47 417 SER A N 1
ATOM 5871 C CA . SER A 1 454 ? 97.426 118.864 114.590 1.00 65.09 417 SER A CA 1
ATOM 5872 C C . SER A 1 454 ? 96.984 119.487 115.912 1.00 65.96 417 SER A C 1
ATOM 5873 O O . SER A 1 454 ? 97.759 120.140 116.614 1.00 64.93 417 SER A O 1
ATOM 5881 N N . LYS A 1 455 ? 95.712 119.285 116.261 1.00 68.23 418 LYS A N 1
ATOM 5882 C CA . LYS A 1 455 ? 95.199 119.839 117.510 1.00 62.86 418 LYS A CA 1
ATOM 5883 C C . LYS A 1 455 ? 95.774 119.109 118.716 1.00 66.38 418 LYS A C 1
ATOM 5884 O O . LYS A 1 455 ? 96.016 119.722 119.761 1.00 68.42 418 LYS A O 1
ATOM 5903 N N . ALA A 1 456 ? 95.994 117.798 118.595 1.00 64.60 419 ALA A N 1
ATOM 5904 C CA . ALA A 1 456 ? 96.588 117.050 119.698 1.00 64.11 419 ALA A CA 1
ATOM 5905 C C . ALA A 1 456 ? 97.997 117.541 120.000 1.00 63.21 419 ALA A C 1
ATOM 5906 O O . ALA A 1 456 ? 98.378 117.687 121.168 1.00 64.77 419 ALA A O 1
ATOM 5913 N N . SER A 1 457 ? 98.791 117.796 118.959 1.00 58.91 420 SER A N 1
ATOM 5914 C CA . SER A 1 457 ? 100.144 118.290 119.175 1.00 55.06 420 SER A CA 1
ATOM 5915 C C . SER A 1 457 ? 100.128 119.654 119.850 1.00 55.74 420 SER A C 1
ATOM 5916 O O . SER A 1 457 ? 100.922 119.912 120.760 1.00 62.04 420 SER A O 1
ATOM 5924 N N . ALA A 1 458 ? 99.234 120.543 119.416 1.00 55.29 421 ALA A N 1
ATOM 5925 C CA . ALA A 1 458 ? 99.149 121.857 120.044 1.00 56.91 421 ALA A CA 1
ATOM 5926 C C . ALA A 1 458 ? 98.711 121.741 121.496 1.00 56.89 421 ALA A C 1
ATOM 5927 O O . ALA A 1 458 ? 99.214 122.461 122.366 1.00 58.30 421 ALA A O 1
ATOM 5934 N N . GLN A 1 459 ? 97.770 120.840 121.780 1.00 55.73 422 GLN A N 1
ATOM 5935 C CA . GLN A 1 459 ? 97.336 120.643 123.157 1.00 56.27 422 GLN A CA 1
ATOM 5936 C C . GLN A 1 459 ? 98.477 120.131 124.025 1.00 56.66 422 GLN A C 1
ATOM 5937 O O . GLN A 1 459 ? 98.638 120.568 125.168 1.00 57.53 422 GLN A O 1
ATOM 5951 N N . GLN A 1 460 ? 99.280 119.200 123.505 1.00 58.68 423 GLN A N 1
ATOM 5952 C CA . GLN A 1 460 ? 100.424 118.708 124.270 1.00 55.01 423 GLN A CA 1
ATOM 5953 C C . GLN A 1 460 ? 101.457 119.807 124.492 1.00 53.04 423 GLN A C 1
ATOM 5954 O O . GLN A 1 460 ? 102.025 119.926 125.586 1.00 57.09 423 GLN A O 1
ATOM 5968 N N . ARG A 1 461 ? 101.716 120.617 123.467 1.00 50.63 424 ARG A N 1
ATOM 5969 C CA . ARG A 1 461 ? 102.650 121.725 123.626 1.00 46.14 424 ARG A CA 1
ATOM 5970 C C . ARG A 1 461 ? 102.167 122.693 124.696 1.00 48.66 424 ARG A C 1
ATOM 5971 O O . ARG A 1 461 ? 102.960 123.175 125.512 1.00 51.96 424 ARG A O 1
ATOM 5992 N N . ALA A 1 462 ? 100.870 122.999 124.703 1.00 51.05 425 ALA A N 1
ATOM 5993 C CA . ALA A 1 462 ? 100.325 123.862 125.746 1.00 51.17 425 ALA A CA 1
ATOM 5994 C C . ALA A 1 462 ? 100.446 123.209 127.115 1.00 52.15 425 ALA A C 1
ATOM 5995 O O . ALA A 1 462 ? 100.800 123.869 128.097 1.00 56.40 425 ALA A O 1
ATOM 6002 N N . GLY A 1 463 ? 100.155 121.912 127.201 1.00 53.31 426 GLY A N 1
ATOM 6003 C CA . GLY A 1 463 ? 100.244 121.224 128.475 1.00 50.73 426 GLY A CA 1
ATOM 6004 C C . GLY A 1 463 ? 101.645 121.230 129.042 1.00 48.75 426 GLY A C 1
ATOM 6005 O O . GLY A 1 463 ? 101.825 121.234 130.262 1.00 54.28 426 GLY A O 1
ATOM 6009 N N . ARG A 1 464 ? 102.655 121.230 128.174 1.00 50.51 427 ARG A N 1
ATOM 6010 C CA . ARG A 1 464 ? 104.026 121.339 128.661 1.00 51.00 427 ARG A CA 1
ATOM 6011 C C . ARG A 1 464 ? 104.245 122.620 129.450 1.00 47.93 427 ARG A C 1
ATOM 6012 O O . ARG A 1 464 ? 105.183 122.689 130.251 1.00 45.43 427 ARG A O 1
ATOM 6033 N N . ALA A 1 465 ? 103.402 123.634 129.245 1.00 53.92 428 ALA A N 1
ATOM 6034 C CA . ALA A 1 465 ? 103.607 124.919 129.902 1.00 54.34 428 ALA A CA 1
ATOM 6035 C C . ALA A 1 465 ? 103.452 124.823 131.411 1.00 55.74 428 ALA A C 1
ATOM 6036 O O . ALA A 1 465 ? 104.237 125.429 132.146 1.00 59.62 428 ALA A O 1
ATOM 6043 N N . GLY A 1 466 ? 102.460 124.080 131.894 1.00 57.50 429 GLY A N 1
ATOM 6044 C CA . GLY A 1 466 ? 102.223 124.028 133.322 1.00 59.68 429 GLY A CA 1
ATOM 6045 C C . GLY A 1 466 ? 102.457 122.668 133.941 1.00 61.30 429 GLY A C 1
ATOM 6046 O O . GLY A 1 466 ? 101.670 121.737 133.750 1.00 60.44 429 GLY A O 1
ATOM 6050 N N A ARG A 1 467 ? 103.554 122.538 134.677 0.73 62.41 430 ARG A N 1
ATOM 6051 N N B ARG A 1 467 ? 103.546 122.560 134.706 0.27 62.76 430 ARG A N 1
ATOM 6052 C CA A ARG A 1 467 ? 103.803 121.353 135.490 0.73 62.89 430 ARG A CA 1
ATOM 6053 C CA B ARG A 1 467 ? 103.872 121.353 135.456 0.27 63.01 430 ARG A CA 1
ATOM 6054 C C A ARG A 1 467 ? 104.309 121.681 136.879 0.73 65.09 430 ARG A C 1
ATOM 6055 C C B ARG A 1 467 ? 104.289 121.682 136.886 0.27 65.37 430 ARG A C 1
ATOM 6056 O O A ARG A 1 467 ? 104.224 120.821 137.761 0.73 67.22 430 ARG A O 1
ATOM 6057 O O B ARG A 1 467 ? 104.127 120.852 137.786 0.27 67.52 430 ARG A O 1
ATOM 6098 N N . THR A 1 468 ? 104.833 122.879 137.107 1.00 68.41 431 THR A N 1
ATOM 6099 C CA . THR A 1 468 ? 105.285 123.321 138.420 1.00 75.72 431 THR A CA 1
ATOM 6100 C C . THR A 1 468 ? 104.413 124.416 139.008 1.00 72.67 431 THR A C 1
ATOM 6101 O O . THR A 1 468 ? 104.160 124.415 140.214 1.00 69.65 431 THR A O 1
ATOM 6112 N N . ARG A 1 469 ? 103.957 125.354 138.186 1.00 74.03 432 ARG A N 1
ATOM 6113 C CA . ARG A 1 469 ? 103.084 126.432 138.622 1.00 73.82 432 ARG A CA 1
ATOM 6114 C C . ARG A 1 469 ? 102.124 126.749 137.488 1.00 70.83 432 ARG A C 1
ATOM 6115 O O . ARG A 1 469 ? 102.382 126.388 136.335 1.00 73.81 432 ARG A O 1
ATOM 6136 N N . PRO A 1 470 ? 101.002 127.410 137.780 1.00 69.18 433 PRO A N 1
ATOM 6137 C CA . PRO A 1 470 ? 100.097 127.812 136.696 1.00 71.13 433 PRO A CA 1
ATOM 6138 C C . PRO A 1 470 ? 100.823 128.639 135.650 1.00 69.50 433 PRO A C 1
ATOM 6139 O O . PRO A 1 470 ? 101.268 129.756 135.931 1.00 71.31 433 PRO A O 1
ATOM 6150 N N . GLY A 1 471 ? 100.946 128.102 134.437 1.00 59.52 434 GLY A N 1
ATOM 6151 C CA . GLY A 1 471 ? 101.728 128.716 133.393 1.00 57.27 434 GLY A CA 1
ATOM 6152 C C . GLY A 1 471 ? 100.877 129.333 132.301 1.00 55.41 434 GLY A C 1
ATOM 6153 O O . GLY A 1 471 ? 99.647 129.365 132.366 1.00 61.98 434 GLY A O 1
ATOM 6157 N N . LYS A 1 472 ? 101.566 129.825 131.275 1.00 52.25 435 LYS A N 1
ATOM 6158 C CA . LYS A 1 472 ? 100.927 130.451 130.130 1.00 52.00 435 LYS A CA 1
ATOM 6159 C C . LYS A 1 472 ? 101.495 129.848 128.857 1.00 52.45 435 LYS A C 1
ATOM 6160 O O . LYS A 1 472 ? 102.670 129.483 128.800 1.00 57.44 435 LYS A O 1
ATOM 6179 N N . CYS A 1 473 ? 100.651 129.748 127.836 1.00 46.01 436 CYS A N 1
ATOM 6180 C CA . CYS A 1 473 ? 101.056 129.273 126.519 1.00 44.14 436 CYS A CA 1
ATOM 6181 C C . CYS A 1 473 ? 100.685 130.329 125.492 1.00 45.80 436 CYS A C 1
ATOM 6182 O O . CYS A 1 473 ? 99.506 130.667 125.346 1.00 51.16 436 CYS A O 1
ATOM 6190 N N . PHE A 1 474 ? 101.684 130.844 124.784 1.00 41.23 437 PHE A N 1
ATOM 6191 C CA . PHE A 1 474 ? 101.484 131.878 123.777 1.00 41.09 437 PHE A CA 1
ATOM 6192 C C . PHE A 1 474 ? 101.494 131.237 122.397 1.00 41.09 437 PHE A C 1
ATOM 6193 O O . PHE A 1 474 ? 102.508 130.670 121.980 1.00 44.43 437 PHE A O 1
ATOM 6210 N N . ARG A 1 475 ? 100.374 131.334 121.692 1.00 45.12 438 ARG A N 1
ATOM 6211 C CA . ARG A 1 475 ? 100.228 130.758 120.364 1.00 47.48 438 ARG A CA 1
ATOM 6212 C C . ARG A 1 475 ? 100.266 131.866 119.323 1.00 52.59 438 ARG A C 1
ATOM 6213 O O . ARG A 1 475 ? 99.566 132.874 119.457 1.00 57.76 438 ARG A O 1
ATOM 6234 N N . LEU A 1 476 ? 101.083 131.675 118.289 1.00 51.60 439 LEU A N 1
ATOM 6235 C CA . LEU A 1 476 ? 101.256 132.678 117.239 1.00 54.22 439 LEU A CA 1
ATOM 6236 C C . LEU A 1 476 ? 100.336 132.387 116.052 1.00 58.03 439 LEU A C 1
ATOM 6237 O O . LEU A 1 476 ? 100.769 132.205 114.916 1.00 60.90 439 LEU A O 1
ATOM 6253 N N . TYR A 1 477 ? 99.039 132.343 116.338 1.00 57.65 440 TYR A N 1
ATOM 6254 C CA . TYR A 1 477 ? 98.025 132.272 115.294 1.00 59.48 440 TYR A CA 1
ATOM 6255 C C . TYR A 1 477 ? 96.675 132.585 115.922 1.00 61.74 440 TYR A C 1
ATOM 6256 O O . TYR A 1 477 ? 96.522 132.585 117.145 1.00 60.12 440 TYR A O 1
ATOM 6274 N N . THR A 1 478 ? 95.697 132.853 115.064 1.00 69.57 441 THR A N 1
ATOM 6275 C CA . THR A 1 478 ? 94.386 133.289 115.517 1.00 71.22 441 THR A CA 1
ATOM 6276 C C . THR A 1 478 ? 93.574 132.115 116.046 1.00 73.85 441 THR A C 1
ATOM 6277 O O . THR A 1 478 ? 93.717 130.977 115.592 1.00 75.86 441 THR A O 1
ATOM 6288 N N . GLU A 1 479 ? 92.701 132.410 117.011 1.00 75.76 442 GLU A N 1
ATOM 6289 C CA . GLU A 1 479 ? 91.857 131.369 117.589 1.00 74.26 442 GLU A CA 1
ATOM 6290 C C . GLU A 1 479 ? 90.999 130.705 116.522 1.00 75.61 442 GLU A C 1
ATOM 6291 O O . GLU A 1 479 ? 90.758 129.492 116.570 1.00 75.03 442 GLU A O 1
ATOM 6303 N N . GLU A 1 480 ? 90.520 131.486 115.553 1.00 75.68 443 GLU A N 1
ATOM 6304 C CA . GLU A 1 480 ? 89.745 130.908 114.463 1.00 75.57 443 GLU A CA 1
ATOM 6305 C C . GLU A 1 480 ? 90.581 129.904 113.682 1.00 78.23 443 GLU A C 1
ATOM 6306 O O . GLU A 1 480 ? 90.077 128.857 113.262 1.00 81.18 443 GLU A O 1
ATOM 6318 N N . ALA A 1 481 ? 91.866 130.204 113.481 1.00 78.05 444 ALA A N 1
ATOM 6319 C CA . ALA A 1 481 ? 92.749 129.253 112.814 1.00 80.11 444 ALA A CA 1
ATOM 6320 C C . ALA A 1 481 ? 92.874 127.966 113.616 1.00 73.95 444 ALA A C 1
ATOM 6321 O O . ALA A 1 481 ? 92.844 126.867 113.051 1.00 74.11 444 ALA A O 1
ATOM 6328 N N . PHE A 1 482 ? 93.011 128.080 114.937 1.00 72.45 445 PHE A N 1
ATOM 6329 C CA . PHE A 1 482 ? 93.117 126.889 115.772 1.00 71.08 445 PHE A CA 1
ATOM 6330 C C . PHE A 1 482 ? 91.849 126.050 115.696 1.00 74.53 445 PHE A C 1
ATOM 6331 O O . PHE A 1 482 ? 91.914 124.818 115.638 1.00 75.19 445 PHE A O 1
ATOM 6348 N N . GLN A 1 483 ? 90.684 126.698 115.698 1.00 80.25 446 GLN A N 1
ATOM 6349 C CA . GLN A 1 483 ? 89.422 125.969 115.713 1.00 80.89 446 GLN A CA 1
ATOM 6350 C C . GLN A 1 483 ? 88.978 125.493 114.335 1.00 82.67 446 GLN A C 1
ATOM 6351 O O . GLN A 1 483 ? 88.076 124.652 114.257 1.00 81.82 446 GLN A O 1
ATOM 6365 N N . LYS A 1 484 ? 89.567 126.003 113.259 1.00 81.31 447 LYS A N 1
ATOM 6366 C CA . LYS A 1 484 ? 89.154 125.605 111.917 1.00 76.65 447 LYS A CA 1
ATOM 6367 C C . LYS A 1 484 ? 90.307 125.154 111.035 1.00 78.96 447 LYS A C 1
ATOM 6368 O O . LYS A 1 484 ? 90.142 124.211 110.259 1.00 82.71 447 LYS A O 1
ATOM 6387 N N . GLU A 1 485 ? 91.470 125.801 111.131 1.00 81.95 448 GLU A N 1
ATOM 6388 C CA . GLU A 1 485 ? 92.551 125.507 110.196 1.00 84.29 448 GLU A CA 1
ATOM 6389 C C . GLU A 1 485 ? 93.217 124.171 110.505 1.00 84.30 448 GLU A C 1
ATOM 6390 O O . GLU A 1 485 ? 93.517 123.397 109.590 1.00 84.98 448 GLU A O 1
ATOM 6402 N N . LEU A 1 486 ? 93.456 123.882 111.781 1.00 79.81 449 LEU A N 1
ATOM 6403 C CA . LEU A 1 486 ? 94.191 122.681 112.145 1.00 77.16 449 LEU A CA 1
ATOM 6404 C C . LEU A 1 486 ? 93.339 121.434 111.922 1.00 78.61 449 LEU A C 1
ATOM 6405 O O . LEU A 1 486 ? 92.106 121.477 111.919 1.00 79.07 449 LEU A O 1
ATOM 6421 N N . ILE A 1 487 ? 94.023 120.307 111.726 1.00 79.51 450 ILE A N 1
ATOM 6422 C CA . ILE A 1 487 ? 93.373 119.016 111.538 1.00 81.62 450 ILE A CA 1
ATOM 6423 C C . ILE A 1 487 ? 93.228 118.339 112.892 1.00 80.67 450 ILE A C 1
ATOM 6424 O O . ILE A 1 487 ? 94.010 118.576 113.817 1.00 81.83 450 ILE A O 1
ATOM 6440 N N . GLU A 1 488 ? 92.214 117.481 113.010 1.00 86.50 451 GLU A N 1
ATOM 6441 C CA . GLU A 1 488 ? 91.900 116.887 114.305 1.00 85.56 451 GLU A CA 1
ATOM 6442 C C . GLU A 1 488 ? 93.046 116.022 114.815 1.00 85.86 451 GLU A C 1
ATOM 6443 O O . GLU A 1 488 ? 93.409 116.096 115.994 1.00 81.69 451 GLU A O 1
ATOM 6455 N N . GLN A 1 489 ? 93.627 115.196 113.948 1.00 88.61 452 GLN A N 1
ATOM 6456 C CA . GLN A 1 489 ? 94.680 114.286 114.375 1.00 88.69 452 GLN A CA 1
ATOM 6457 C C . GLN A 1 489 ? 95.525 113.899 113.172 1.00 88.04 452 GLN A C 1
ATOM 6458 O O . GLN A 1 489 ? 95.039 113.874 112.038 1.00 91.65 452 GLN A O 1
ATOM 6472 N N . SER A 1 490 ? 96.792 113.598 113.435 1.00 83.33 453 SER A N 1
ATOM 6473 C CA . SER A 1 490 ? 97.712 113.178 112.392 1.00 82.44 453 SER A CA 1
ATOM 6474 C C . SER A 1 490 ? 97.550 111.689 112.102 1.00 84.59 453 SER A C 1
ATOM 6475 O O . SER A 1 490 ? 96.991 110.930 112.898 1.00 86.66 453 SER A O 1
ATOM 6483 N N . TYR A 1 491 ? 98.054 111.273 110.934 1.00 81.29 454 TYR A N 1
ATOM 6484 C CA . TYR A 1 491 ? 97.894 109.893 110.505 1.00 80.62 454 TYR A CA 1
ATOM 6485 C C . TYR A 1 491 ? 99.098 109.051 110.916 1.00 75.30 454 TYR A C 1
ATOM 6486 O O . TYR A 1 491 ? 100.203 109.577 111.083 1.00 74.49 454 TYR A O 1
ATOM 6504 N N . PRO A 1 492 ? 98.925 107.742 111.086 1.00 70.91 455 PRO A N 1
ATOM 6505 C CA . PRO A 1 492 ? 100.075 106.889 111.398 1.00 66.95 455 PRO A CA 1
ATOM 6506 C C . PRO A 1 492 ? 101.048 106.833 110.233 1.00 68.41 455 PRO A C 1
ATOM 6507 O O . PRO A 1 492 ? 100.665 106.946 109.068 1.00 74.90 455 PRO A O 1
ATOM 6518 N N . GLU A 1 493 ? 102.326 106.646 110.563 1.00 66.89 456 GLU A N 1
ATOM 6519 C CA . GLU A 1 493 ? 103.361 106.645 109.537 1.00 65.54 456 GLU A CA 1
ATOM 6520 C C . GLU A 1 493 ? 103.240 105.463 108.585 1.00 66.01 456 GLU A C 1
ATOM 6521 O O . GLU A 1 493 ? 103.823 105.502 107.497 1.00 65.03 456 GLU A O 1
ATOM 6533 N N . ILE A 1 494 ? 102.510 104.412 108.965 1.00 69.30 457 ILE A N 1
ATOM 6534 C CA . ILE A 1 494 ? 102.357 103.271 108.069 1.00 67.25 457 ILE A CA 1
ATOM 6535 C C . ILE A 1 494 ? 101.565 103.667 106.831 1.00 67.84 457 ILE A C 1
ATOM 6536 O O . ILE A 1 494 ? 101.818 103.155 105.734 1.00 67.65 457 ILE A O 1
ATOM 6552 N N . LEU A 1 495 ? 100.596 104.566 106.980 1.00 68.74 458 LEU A N 1
ATOM 6553 C CA . LEU A 1 495 ? 99.800 105.056 105.864 1.00 67.51 458 LEU A CA 1
ATOM 6554 C C . LEU A 1 495 ? 100.433 106.253 105.171 1.00 62.79 458 LEU A C 1
ATOM 6555 O O . LEU A 1 495 ? 99.818 106.824 104.266 1.00 66.89 458 LEU A O 1
ATOM 6571 N N . ARG A 1 496 ? 101.638 106.645 105.569 1.00 61.50 459 ARG A N 1
ATOM 6572 C CA . ARG A 1 496 ? 102.299 107.839 105.063 1.00 61.15 459 ARG A CA 1
ATOM 6573 C C . ARG A 1 496 ? 103.703 107.508 104.582 1.00 64.94 459 ARG A C 1
ATOM 6574 O O . ARG A 1 496 ? 104.641 108.290 104.756 1.00 64.67 459 ARG A O 1
ATOM 6595 N N . SER A 1 497 ? 103.871 106.335 103.977 1.00 63.71 460 SER A N 1
ATOM 6596 C CA . SER A 1 497 ? 105.179 105.916 103.497 1.00 61.60 460 SER A CA 1
ATOM 6597 C C . SER A 1 497 ? 105.001 104.832 102.446 1.00 62.08 460 SER A C 1
ATOM 6598 O O . SER A 1 497 ? 103.930 104.235 102.316 1.00 64.45 460 SER A O 1
ATOM 6606 N N . ASN A 1 498 ? 106.075 104.586 101.700 1.00 63.77 461 ASN A N 1
ATOM 6607 C CA . ASN A 1 498 ? 106.050 103.576 100.652 1.00 61.88 461 ASN A CA 1
ATOM 6608 C C . ASN A 1 498 ? 105.662 102.226 101.234 1.00 60.21 461 ASN A C 1
ATOM 6609 O O . ASN A 1 498 ? 106.228 101.784 102.237 1.00 62.21 461 ASN A O 1
ATOM 6620 N N . LEU A 1 499 ? 104.696 101.569 100.602 1.00 56.81 462 LEU A N 1
ATOM 6621 C CA . LEU A 1 499 ? 104.215 100.2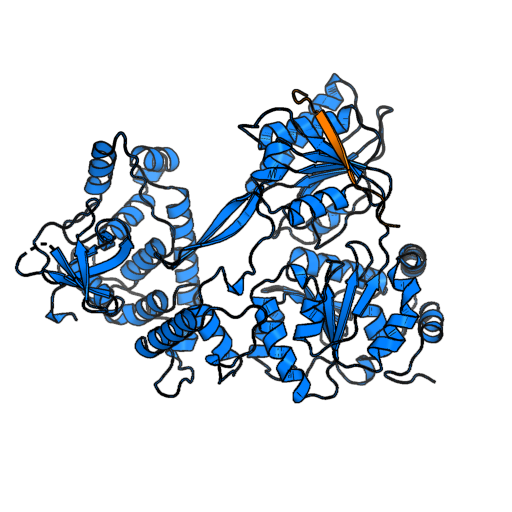78 101.069 1.00 58.75 462 LEU A CA 1
ATOM 6622 C C . LEU A 1 499 ? 104.967 99.115 100.440 1.00 62.86 462 LEU A C 1
ATOM 6623 O O . LEU A 1 499 ? 104.696 97.962 100.783 1.00 66.29 462 LEU A O 1
ATOM 6639 N N . SER A 1 500 ? 105.897 99.386 99.527 1.00 64.38 463 SER A N 1
ATOM 6640 C CA . SER A 1 500 ? 106.713 98.334 98.935 1.00 62.20 463 SER A CA 1
ATOM 6641 C C . SER A 1 500 ? 108.006 98.125 99.711 1.00 63.81 463 SER A C 1
ATOM 6642 O O . SER A 1 500 ? 108.406 96.981 99.956 1.00 68.44 463 SER A O 1
ATOM 6650 N N . SER A 1 501 ? 108.668 99.212 100.110 1.00 64.56 464 SER A N 1
ATOM 6651 C CA . SER A 1 501 ? 109.825 99.084 100.987 1.00 66.24 464 SER A CA 1
ATOM 6652 C C . SER A 1 501 ? 109.431 98.437 102.307 1.00 65.85 464 SER A C 1
ATOM 6653 O O . SER A 1 501 ? 110.190 97.642 102.870 1.00 66.88 464 SER A O 1
ATOM 6661 N N . THR A 1 502 ? 108.244 98.766 102.817 1.00 61.80 465 THR A N 1
ATOM 6662 C CA . THR A 1 502 ? 107.777 98.151 104.053 1.00 59.39 465 THR A CA 1
ATOM 6663 C C . THR A 1 502 ? 107.615 96.646 103.892 1.00 61.48 465 THR A C 1
ATOM 6664 O O . THR A 1 502 ? 107.989 95.877 104.782 1.00 60.67 465 THR A O 1
ATOM 6675 N N . VAL A 1 503 ? 107.053 96.204 102.765 1.00 63.05 466 VAL A N 1
ATOM 6676 C CA . VAL A 1 503 ? 106.902 94.771 102.528 1.00 59.84 466 VAL A CA 1
ATOM 6677 C C . VAL A 1 503 ? 108.266 94.108 102.409 1.00 57.74 466 VAL A C 1
ATOM 6678 O O . VAL A 1 503 ? 108.490 93.010 102.934 1.00 61.48 466 VAL A O 1
ATOM 6691 N N . LEU A 1 504 ? 109.191 94.750 101.696 1.00 63.10 467 LEU A N 1
ATOM 6692 C CA . LEU A 1 504 ? 110.518 94.170 101.523 1.00 63.14 467 LEU A CA 1
ATOM 6693 C C . LEU A 1 504 ? 111.267 94.084 102.845 1.00 67.56 467 LEU A C 1
ATOM 6694 O O . LEU A 1 504 ? 112.099 93.189 103.029 1.00 65.28 467 LEU A O 1
ATOM 6710 N N . GLU A 1 505 ? 110.999 95.010 103.766 1.00 71.26 468 GLU A N 1
ATOM 6711 C CA . GLU A 1 505 ? 111.597 94.944 105.095 1.00 67.36 468 GLU A CA 1
ATOM 6712 C C . GLU A 1 505 ? 110.920 93.891 105.961 1.00 64.81 468 GLU A C 1
ATOM 6713 O O . GLU A 1 505 ? 111.584 93.211 106.749 1.00 66.66 468 GLU A O 1
ATOM 6725 N N . LEU A 1 506 ? 109.600 93.751 105.837 1.00 64.20 469 LEU A N 1
ATOM 6726 C CA . LEU A 1 506 ? 108.889 92.727 106.594 1.00 64.69 469 LEU A CA 1
ATOM 6727 C C . LEU A 1 506 ? 109.344 91.334 106.191 1.00 64.36 469 LEU A C 1
ATOM 6728 O O . LEU A 1 506 ? 109.503 90.453 107.042 1.00 68.04 469 LEU A O 1
ATOM 6744 N N . LYS A 1 507 ? 109.551 91.111 104.894 1.00 63.22 470 LYS A N 1
ATOM 6745 C CA . LYS A 1 507 ? 109.983 89.794 104.444 1.00 61.64 470 LYS A CA 1
ATOM 6746 C C . LYS A 1 507 ? 111.334 89.417 105.036 1.00 60.95 470 LYS A C 1
ATOM 6747 O O . LYS A 1 507 ? 111.641 88.229 105.174 1.00 63.84 470 LYS A O 1
ATOM 6766 N N . LYS A 1 508 ? 112.154 90.408 105.391 1.00 60.89 471 LYS A N 1
ATOM 6767 C CA . LYS A 1 508 ? 113.442 90.110 106.009 1.00 64.10 471 LYS A CA 1
ATOM 6768 C C . LYS A 1 508 ? 113.260 89.439 107.362 1.00 65.95 471 LYS A C 1
ATOM 6769 O O . LYS A 1 508 ? 114.008 88.520 107.715 1.00 71.39 471 LYS A O 1
ATOM 6788 N N . LEU A 1 509 ? 112.271 89.886 108.136 1.00 67.20 472 LEU A N 1
ATOM 6789 C CA . LEU A 1 509 ? 112.040 89.347 109.470 1.00 64.65 472 LEU A CA 1
ATOM 6790 C C . LEU A 1 509 ? 111.564 87.902 109.451 1.00 68.08 472 LEU A C 1
ATOM 6791 O O . LEU A 1 509 ? 111.544 87.264 110.508 1.00 67.75 472 LEU A O 1
ATOM 6807 N N . GLY A 1 510 ? 111.184 87.375 108.293 1.00 73.52 473 GLY A N 1
ATOM 6808 C CA . GLY A 1 510 ? 110.694 86.018 108.189 1.00 74.56 473 GLY A CA 1
ATOM 6809 C C . GLY A 1 510 ? 109.192 85.880 108.100 1.00 73.52 473 GLY A C 1
ATOM 6810 O O . GLY A 1 510 ? 108.692 84.750 108.130 1.00 80.27 473 GLY A O 1
ATOM 6814 N N . ILE A 1 511 ? 108.456 86.985 107.992 1.00 65.26 474 ILE A N 1
ATOM 6815 C CA . ILE A 1 511 ? 107.009 86.903 107.866 1.00 68.21 474 ILE A CA 1
ATOM 6816 C C . ILE A 1 511 ? 106.650 86.267 106.530 1.00 76.21 474 ILE A C 1
ATOM 6817 O O . ILE A 1 511 ? 107.353 86.433 105.525 1.00 81.55 474 ILE A O 1
ATOM 6833 N N . ASP A 1 512 ? 105.545 85.522 106.517 1.00 79.50 475 ASP A N 1
ATOM 6834 C CA . ASP A 1 512 ? 105.074 84.855 105.308 1.00 82.85 475 ASP A CA 1
ATOM 6835 C C . ASP A 1 512 ? 103.723 85.386 104.850 1.00 88.37 475 ASP A C 1
ATOM 6836 O O . ASP A 1 512 ? 103.594 85.813 103.699 1.00 89.34 475 ASP A O 1
ATOM 6845 N N . ASP A 1 513 ? 102.709 85.376 105.715 1.00 88.73 476 ASP A N 1
ATOM 6846 C CA . ASP A 1 513 ? 101.353 85.758 105.324 1.00 94.46 476 ASP A CA 1
ATOM 6847 C C . ASP A 1 513 ? 101.214 87.271 105.462 1.00 90.04 476 ASP A C 1
ATOM 6848 O O . ASP A 1 513 ? 100.626 87.798 106.408 1.00 89.15 476 ASP A O 1
ATOM 6857 N N . LEU A 1 514 ? 101.772 87.981 104.480 1.00 86.46 477 LEU A N 1
ATOM 6858 C CA . LEU A 1 514 ? 101.736 89.440 104.514 1.00 85.64 477 LEU A CA 1
ATOM 6859 C C . LEU A 1 514 ? 100.306 89.960 104.456 1.00 86.07 477 LEU A C 1
ATOM 6860 O O . LEU A 1 514 ? 99.952 90.903 105.171 1.00 87.51 477 LEU A O 1
ATOM 6876 N N . VAL A 1 515 ? 99.470 89.363 103.605 1.00 90.07 478 VAL A N 1
ATOM 6877 C CA . VAL A 1 515 ? 98.100 89.844 103.462 1.00 92.73 478 VAL A CA 1
ATOM 6878 C C . VAL A 1 515 ? 97.322 89.649 104.756 1.00 94.43 478 VAL A C 1
ATOM 6879 O O . VAL A 1 515 ? 96.461 90.466 105.101 1.00 97.73 478 VAL A O 1
ATOM 6892 N N . HIS A 1 516 ? 97.601 88.573 105.486 1.00 91.13 479 HIS A N 1
ATOM 6893 C CA . HIS A 1 516 ? 96.923 88.289 106.744 1.00 94.43 479 HIS A CA 1
ATOM 6894 C C . HIS A 1 516 ? 97.658 88.849 107.955 1.00 92.91 479 HIS A C 1
ATOM 6895 O O . HIS A 1 516 ? 97.199 88.651 109.084 1.00 93.75 479 HIS A O 1
ATOM 6909 N N . PHE A 1 517 ? 98.782 89.532 107.752 1.00 90.08 480 PHE A N 1
ATOM 6910 C CA . PHE A 1 517 ? 99.504 90.136 108.864 1.00 84.69 480 PHE A CA 1
ATOM 6911 C C . PHE A 1 517 ? 98.618 91.149 109.575 1.00 83.34 480 PHE A C 1
ATOM 6912 O O . PHE A 1 517 ? 97.921 91.944 108.939 1.00 86.19 480 PHE A O 1
ATOM 6929 N N . ASP A 1 518 ? 98.646 91.120 110.904 1.00 76.59 481 ASP A N 1
ATOM 6930 C CA . ASP A 1 518 ? 97.767 91.958 111.718 1.00 82.24 481 ASP A CA 1
ATOM 6931 C C . ASP A 1 518 ? 98.492 93.256 112.045 1.00 79.77 481 ASP A C 1
ATOM 6932 O O . ASP A 1 518 ? 99.274 93.324 112.996 1.00 80.66 481 ASP A O 1
ATOM 6941 N N . PHE A 1 519 ? 98.226 94.293 111.259 1.00 79.25 482 PHE A N 1
ATOM 6942 C CA . PHE A 1 519 ? 98.776 95.615 111.507 1.00 78.63 482 PHE A CA 1
ATOM 6943 C C . PHE A 1 519 ? 97.887 96.390 112.472 1.00 78.66 482 PHE A C 1
ATOM 6944 O O . PHE A 1 519 ? 96.711 96.076 112.666 1.00 78.58 482 PHE A O 1
ATOM 6961 N N . MET A 1 520 ? 98.472 97.422 113.081 1.00 79.63 483 MET A N 1
ATOM 6962 C CA . MET A 1 520 ? 97.701 98.290 113.964 1.00 79.26 483 MET A CA 1
ATOM 6963 C C . MET A 1 520 ? 96.632 99.043 113.183 1.00 80.48 483 MET A C 1
ATOM 6964 O O . MET A 1 520 ? 95.468 99.097 113.595 1.00 76.61 483 MET A O 1
ATOM 6978 N N . ASP A 1 521 ? 97.012 99.629 112.049 1.00 82.83 484 ASP A N 1
ATOM 6979 C CA . ASP A 1 521 ? 96.092 100.332 111.156 1.00 87.45 484 ASP A CA 1
ATOM 6980 C C . ASP A 1 521 ? 96.345 99.811 109.748 1.00 86.72 484 ASP A C 1
ATOM 6981 O O . ASP A 1 521 ? 97.109 100.412 108.982 1.00 86.83 484 ASP A O 1
ATOM 6990 N N . PRO A 1 522 ? 95.729 98.693 109.373 1.00 87.53 485 PRO A N 1
ATOM 6991 C CA . PRO A 1 522 ? 96.074 98.046 108.105 1.00 85.51 485 PRO A CA 1
ATOM 6992 C C . PRO A 1 522 ? 95.812 98.967 106.928 1.00 88.10 485 PRO A C 1
ATOM 6993 O O . PRO A 1 522 ? 94.837 99.733 106.938 1.00 91.56 485 PRO A O 1
ATOM 7004 N N . PRO A 1 523 ? 96.654 98.930 105.900 1.00 89.86 486 PRO A N 1
ATOM 7005 C CA . PRO A 1 523 ? 96.335 99.631 104.654 1.00 89.81 486 PRO A CA 1
ATOM 7006 C C . PRO A 1 523 ? 95.309 98.850 103.842 1.00 93.91 486 PRO A C 1
ATOM 7007 O O . PRO A 1 523 ? 95.052 97.669 104.078 1.00 93.52 486 PRO A O 1
ATOM 7018 N N . ALA A 1 524 ? 94.721 99.536 102.870 1.00 93.65 487 ALA A N 1
ATOM 7019 C CA . ALA A 1 524 ? 93.686 98.915 102.060 1.00 96.08 487 ALA A CA 1
ATOM 7020 C C . ALA A 1 524 ? 94.261 97.707 101.323 1.00 97.06 487 ALA A C 1
ATOM 7021 O O . ALA A 1 524 ? 95.407 97.751 100.861 1.00 93.75 487 ALA A O 1
ATOM 7028 N N . PRO A 1 525 ? 93.504 96.614 101.192 1.00 101.63 488 PRO A N 1
ATOM 7029 C CA . PRO A 1 525 ? 94.064 95.428 100.523 1.00 97.18 488 PRO A CA 1
ATOM 7030 C C . PRO A 1 525 ? 94.512 95.691 99.098 1.00 96.27 488 PRO A C 1
ATOM 7031 O O . PRO A 1 525 ? 95.429 95.017 98.613 1.00 96.25 488 PRO A O 1
ATOM 7042 N N . GLU A 1 526 ? 93.890 96.647 98.407 1.00 99.32 489 GLU A N 1
ATOM 7043 C CA . GLU A 1 526 ? 94.252 96.906 97.017 1.00 100.18 489 GLU A CA 1
ATOM 7044 C C . GLU A 1 526 ? 95.712 97.327 96.899 1.00 97.28 489 GLU A C 1
ATOM 7045 O O . GLU A 1 526 ? 96.455 96.805 96.058 1.00 97.70 489 GLU A O 1
ATOM 7057 N N . THR A 1 527 ? 96.144 98.268 97.741 1.00 91.75 490 THR A N 1
ATOM 7058 C CA . THR A 1 527 ? 97.514 98.759 97.642 1.00 92.02 490 THR A CA 1
ATOM 7059 C C . THR A 1 527 ? 98.517 97.686 98.050 1.00 87.54 490 THR A C 1
ATOM 7060 O O . THR A 1 527 ? 99.596 97.583 97.456 1.00 85.09 490 THR A O 1
ATOM 7071 N N . MET A 1 528 ? 98.183 96.874 99.054 1.00 84.14 491 MET A N 1
ATOM 7072 C CA . MET A 1 528 ? 99.072 95.783 99.439 1.00 83.13 491 MET A CA 1
ATOM 7073 C C . MET A 1 528 ? 99.224 94.778 98.304 1.00 84.50 491 MET A C 1
ATOM 7074 O O . MET A 1 528 ? 100.338 94.326 98.006 1.00 84.93 491 MET A O 1
ATOM 7088 N N . MET A 1 529 ? 98.115 94.412 97.659 1.00 87.01 492 MET A N 1
ATOM 7089 C CA . MET A 1 529 ? 98.197 93.482 96.540 1.00 86.66 492 MET A CA 1
ATOM 7090 C C . MET A 1 529 ? 99.015 94.071 95.400 1.00 87.08 492 MET A C 1
ATOM 7091 O O . MET A 1 529 ? 99.826 93.371 94.782 1.00 87.80 492 MET A O 1
ATOM 7105 N N . ARG A 1 530 ? 98.816 95.356 95.103 1.00 86.49 493 ARG A N 1
ATOM 7106 C CA . ARG A 1 530 ? 99.589 95.986 94.039 1.00 84.58 493 ARG A CA 1
ATOM 7107 C C . ARG A 1 530 ? 101.075 95.986 94.370 1.00 81.68 493 ARG A C 1
ATOM 7108 O O . ARG A 1 530 ? 101.913 95.721 93.500 1.00 81.49 493 ARG A O 1
ATOM 7129 N N . ALA A 1 531 ? 101.424 96.289 95.622 1.00 78.09 494 ALA A N 1
ATOM 7130 C CA . ALA A 1 531 ? 102.828 96.287 96.015 1.00 77.54 494 ALA A CA 1
ATOM 7131 C C . ALA A 1 531 ? 103.434 94.898 95.878 1.00 75.65 494 ALA A C 1
ATOM 7132 O O . ALA A 1 531 ? 104.550 94.747 95.368 1.00 76.81 494 ALA A O 1
ATOM 7139 N N . LEU A 1 532 ? 102.715 93.868 96.330 1.00 73.70 495 LEU A N 1
ATOM 7140 C CA . LEU A 1 532 ? 103.234 92.509 96.205 1.00 70.48 495 LEU A CA 1
ATOM 7141 C C . LEU A 1 532 ? 103.418 92.125 94.742 1.00 75.85 495 LEU A C 1
ATOM 7142 O O . LEU A 1 532 ? 104.436 91.526 94.371 1.00 76.32 495 LEU A O 1
ATOM 7158 N N . GLU A 1 533 ? 102.443 92.462 93.896 1.00 81.94 496 GLU A N 1
ATOM 7159 C CA . GLU A 1 533 ? 102.549 92.151 92.474 1.00 79.60 496 GLU A CA 1
ATOM 7160 C C . GLU A 1 533 ? 103.760 92.837 91.855 1.00 78.82 496 GLU A C 1
ATOM 7161 O O . GLU A 1 533 ? 104.545 92.210 91.133 1.00 80.38 496 GLU A O 1
ATOM 7173 N N . GLU A 1 534 ? 103.930 94.130 92.136 1.00 73.54 497 GLU A N 1
ATOM 7174 C CA . GLU A 1 534 ? 105.063 94.860 91.583 1.00 71.13 497 GLU A CA 1
ATOM 7175 C C . GLU A 1 534 ? 106.379 94.264 92.056 1.00 73.65 497 GLU A C 1
ATOM 7176 O O . GLU A 1 534 ? 107.321 94.121 91.270 1.00 78.52 497 GLU A O 1
ATOM 7188 N N . LEU A 1 535 ? 106.465 93.910 93.338 1.00 71.84 498 LEU A N 1
ATOM 7189 C CA . LEU A 1 535 ? 107.697 93.319 93.847 1.00 67.91 498 LEU A CA 1
ATOM 7190 C C . LEU A 1 535 ? 107.993 91.997 93.155 1.00 69.74 498 LEU A C 1
ATOM 7191 O O . LEU A 1 535 ? 109.146 91.710 92.816 1.00 68.20 498 LEU A O 1
ATOM 7207 N N . ASN A 1 536 ? 106.965 91.176 92.936 1.00 73.57 499 ASN A N 1
ATOM 7208 C CA . ASN A 1 536 ? 107.178 89.912 92.239 1.00 75.12 499 ASN A CA 1
ATOM 7209 C C . ASN A 1 536 ? 107.658 90.144 90.813 1.00 75.15 499 ASN A C 1
ATOM 7210 O O . ASN A 1 536 ? 108.529 89.419 90.319 1.00 75.12 499 ASN A O 1
ATOM 7221 N N . TYR A 1 537 ? 107.096 91.143 90.131 1.00 76.68 500 TYR A N 1
ATOM 7222 C CA . TYR A 1 537 ? 107.481 91.392 88.744 1.00 73.29 500 TYR A CA 1
ATOM 7223 C C . TYR A 1 537 ? 108.931 91.845 88.627 1.00 76.36 500 TYR A C 1
ATOM 7224 O O . TYR A 1 537 ? 109.568 91.607 87.595 1.00 75.56 500 TYR A O 1
ATOM 7242 N N . LEU A 1 538 ? 109.469 92.492 89.659 1.00 76.09 501 LEU A N 1
ATOM 7243 C CA . LEU A 1 538 ? 110.828 93.020 89.620 1.00 67.52 501 LEU A CA 1
ATOM 7244 C C . LEU A 1 538 ? 111.886 91.977 89.945 1.00 70.81 501 LEU A C 1
ATOM 7245 O O . LEU A 1 538 ? 113.077 92.297 89.890 1.00 72.31 501 LEU A O 1
ATOM 7261 N N . ALA A 1 539 ? 111.489 90.753 90.286 1.00 75.47 502 ALA A N 1
ATOM 7262 C CA . ALA A 1 539 ? 112.366 89.663 90.700 1.00 72.97 502 ALA A CA 1
ATOM 7263 C C . ALA A 1 539 ? 112.882 89.840 92.120 1.00 73.31 502 ALA A C 1
ATOM 7264 O O . ALA A 1 539 ? 113.715 89.041 92.561 1.00 72.92 502 ALA A O 1
ATOM 7271 N N . CYS A 1 540 ? 112.430 90.861 92.852 1.00 73.42 503 CYS A N 1
ATOM 7272 C CA . CYS A 1 540 ? 112.805 90.978 94.256 1.00 70.66 503 CYS A CA 1
ATOM 7273 C C . CYS A 1 540 ? 112.251 89.814 95.066 1.00 75.27 503 CYS A C 1
ATOM 7274 O O . CYS A 1 540 ? 112.955 89.243 95.907 1.00 78.87 503 CYS A O 1
ATOM 7282 N N . LEU A 1 541 ? 110.995 89.449 94.829 1.00 77.18 504 LEU A N 1
ATOM 7283 C CA . LEU A 1 541 ? 110.371 88.280 95.437 1.00 80.47 504 LEU A CA 1
ATOM 7284 C C . LEU A 1 541 ? 110.093 87.260 94.343 1.00 87.40 504 LEU A C 1
ATOM 7285 O O . LEU A 1 541 ? 109.362 87.553 93.391 1.00 90.32 504 LEU A O 1
ATOM 7301 N N . ASP A 1 542 ? 110.660 86.066 94.481 1.00 90.32 505 ASP A N 1
ATOM 7302 C CA . ASP A 1 542 ? 110.462 85.033 93.478 1.00 95.30 505 ASP A CA 1
ATOM 7303 C C . ASP A 1 542 ? 109.007 84.565 93.489 1.00 97.59 505 ASP A C 1
ATOM 7304 O O . ASP A 1 542 ? 108.181 85.017 94.287 1.00 92.39 505 ASP A O 1
ATOM 7313 N N . ASP A 1 543 ? 108.690 83.638 92.581 1.00 104.91 506 ASP A N 1
ATOM 7314 C CA . ASP A 1 543 ? 107.317 83.167 92.443 1.00 103.39 506 ASP A CA 1
ATOM 7315 C C . ASP A 1 543 ? 106.781 82.560 93.731 1.00 103.27 506 ASP A C 1
ATOM 7316 O O . ASP A 1 543 ? 105.563 82.543 93.935 1.00 101.46 506 ASP A O 1
ATOM 7325 N N . GLU A 1 544 ? 107.656 82.063 94.602 1.00 105.17 507 GLU A N 1
ATOM 7326 C CA . GLU A 1 544 ? 107.231 81.452 95.854 1.00 105.04 507 GLU A CA 1
ATOM 7327 C C . GLU A 1 544 ? 107.016 82.468 96.967 1.00 104.27 507 GLU A C 1
ATOM 7328 O O . GLU A 1 544 ? 106.617 82.077 98.070 1.00 101.77 507 GLU A O 1
ATOM 7340 N N . GLY A 1 545 ? 107.262 83.751 96.712 1.00 103.50 508 GLY A N 1
ATOM 7341 C CA . GLY A 1 545 ? 107.068 84.780 97.709 1.00 95.37 508 GLY A CA 1
ATOM 7342 C C . GLY A 1 545 ? 108.213 84.958 98.679 1.00 91.09 508 GLY A C 1
ATOM 7343 O O . GLY A 1 545 ? 108.104 85.788 99.589 1.00 88.61 508 GLY A O 1
ATOM 7347 N N . ASN A 1 546 ? 109.301 84.214 98.521 1.00 96.74 509 ASN A N 1
ATOM 7348 C CA . ASN A 1 546 ? 110.450 84.331 99.403 1.00 92.91 509 ASN A CA 1
ATOM 7349 C C . ASN A 1 546 ? 111.441 85.352 98.856 1.00 83.13 509 ASN A C 1
ATOM 7350 O O . ASN A 1 546 ? 111.443 85.680 97.669 1.00 83.34 509 ASN A O 1
ATOM 7361 N N . LEU A 1 547 ? 112.289 85.854 99.746 1.00 78.81 510 LEU A N 1
ATOM 7362 C CA . LEU A 1 547 ? 113.278 86.843 99.356 1.00 76.71 510 LEU A CA 1
ATOM 7363 C C . LEU A 1 547 ? 114.390 86.198 98.533 1.00 80.29 510 LEU A C 1
ATOM 7364 O O . LEU A 1 547 ? 114.644 84.994 98.612 1.00 87.63 510 LEU A O 1
ATOM 7380 N N . THR A 1 548 ? 115.054 87.024 97.738 1.00 78.51 511 THR A N 1
ATOM 7381 C CA . THR A 1 548 ? 116.147 86.624 96.867 1.00 74.08 511 THR A CA 1
ATOM 7382 C C . THR A 1 548 ? 117.310 87.576 97.077 1.00 72.89 511 THR A C 1
ATOM 7383 O O . THR A 1 548 ? 117.131 88.678 97.606 1.00 77.11 511 THR A O 1
ATOM 7394 N N . PRO A 1 549 ? 118.523 87.183 96.680 1.00 72.14 512 PRO A N 1
ATOM 7395 C CA . PRO A 1 549 ? 119.672 88.076 96.907 1.00 73.51 512 PRO A CA 1
ATOM 7396 C C . PRO A 1 549 ? 119.475 89.457 96.310 1.00 74.01 512 PRO A C 1
ATOM 7397 O O . PRO A 1 549 ? 119.847 90.461 96.933 1.00 72.57 512 PRO A O 1
ATOM 7408 N N . LEU A 1 550 ? 118.880 89.537 95.118 1.00 74.37 513 LEU A N 1
ATOM 7409 C CA . LEU A 1 550 ? 118.587 90.840 94.532 1.00 71.77 513 LEU A CA 1
ATOM 7410 C C . LEU A 1 550 ? 117.603 91.612 95.398 1.00 70.50 513 LEU A C 1
ATOM 7411 O O . LEU A 1 550 ? 117.733 92.830 95.566 1.00 69.83 513 LEU A O 1
ATOM 7427 N N . GLY A 1 551 ? 116.608 90.922 95.955 1.00 71.06 514 GLY A N 1
ATOM 7428 C CA . GLY A 1 551 ? 115.664 91.594 96.831 1.00 69.32 514 GLY A CA 1
ATOM 7429 C C . GLY A 1 551 ? 116.342 92.220 98.032 1.00 71.12 514 GLY A C 1
ATOM 7430 O O . GLY A 1 551 ? 116.105 93.385 98.359 1.00 74.52 514 GLY A O 1
ATOM 7434 N N . ARG A 1 552 ? 117.211 91.459 98.700 1.00 69.83 515 ARG A N 1
ATOM 7435 C CA . ARG A 1 552 ? 117.923 91.995 99.855 1.00 69.71 515 ARG A CA 1
ATOM 7436 C C . ARG A 1 552 ? 118.804 93.167 99.449 1.00 74.90 515 ARG A C 1
ATOM 7437 O O . ARG A 1 552 ? 118.805 94.221 100.102 1.00 78.33 515 ARG A O 1
ATOM 7458 N N . LEU A 1 553 ? 119.551 93.008 98.356 1.00 71.53 516 LEU A N 1
ATOM 7459 C CA . LEU A 1 553 ? 120.458 94.067 97.935 1.00 70.36 516 LEU A CA 1
ATOM 7460 C C . LEU A 1 553 ? 119.694 95.350 97.642 1.00 70.75 516 LEU A C 1
ATOM 7461 O O . LEU A 1 553 ? 120.114 96.437 98.051 1.00 71.09 516 LEU A O 1
ATOM 7477 N N . ALA A 1 554 ? 118.558 95.243 96.951 1.00 68.62 517 ALA A N 1
ATOM 7478 C CA . ALA A 1 554 ? 117.729 96.420 96.714 1.00 66.22 517 ALA A CA 1
ATOM 7479 C C . ALA A 1 554 ? 117.206 96.990 98.025 1.00 68.86 517 ALA A C 1
ATOM 7480 O O . ALA A 1 554 ? 117.130 98.212 98.192 1.00 70.70 517 ALA A O 1
ATOM 7487 N N . SER A 1 555 ? 116.837 96.118 98.965 1.00 68.07 518 SER A N 1
ATOM 7488 C CA . SER A 1 555 ? 116.344 96.584 100.255 1.00 61.71 518 SER A CA 1
ATOM 7489 C C . SER A 1 555 ? 117.387 97.407 100.992 1.00 67.05 518 SER A C 1
ATOM 7490 O O . SER A 1 555 ? 117.033 98.303 101.766 1.00 68.78 518 SER A O 1
ATOM 7498 N N . GLN A 1 556 ? 118.672 97.115 100.781 1.00 72.22 519 GLN A N 1
ATOM 7499 C CA . GLN A 1 556 ? 119.711 97.857 101.492 1.00 70.88 519 GLN A CA 1
ATOM 7500 C C . GLN A 1 556 ? 119.694 99.343 101.146 1.00 71.09 519 GLN A C 1
ATOM 7501 O O . GLN A 1 556 ? 120.052 100.176 101.986 1.00 66.10 519 GLN A O 1
ATOM 7515 N N . PHE A 1 557 ? 119.292 99.696 99.928 1.00 74.74 520 PHE A N 1
ATOM 7516 C CA . PHE A 1 557 ? 119.350 101.078 99.480 1.00 72.18 520 PHE A CA 1
ATOM 7517 C C . PHE A 1 557 ? 118.136 101.868 99.959 1.00 73.87 520 PHE A C 1
ATOM 7518 O O . PHE A 1 557 ? 117.079 101.297 100.233 1.00 71.88 520 PHE A O 1
ATOM 7535 N N . PRO A 1 558 ? 118.263 103.195 100.075 1.00 76.48 521 PRO A N 1
ATOM 7536 C CA . PRO A 1 558 ? 117.109 104.043 100.420 1.00 71.88 521 PRO A CA 1
ATOM 7537 C C . PRO A 1 558 ? 116.369 104.551 99.183 1.00 72.81 521 PRO A C 1
ATOM 7538 O O . PRO A 1 558 ? 116.287 105.756 98.927 1.00 71.72 521 PRO A O 1
ATOM 7549 N N . LEU A 1 559 ? 115.820 103.622 98.403 1.00 74.65 522 LEU A N 1
ATOM 7550 C CA . LEU A 1 559 ? 115.142 103.961 97.161 1.00 69.71 522 LEU A CA 1
ATOM 7551 C C . LEU A 1 559 ? 113.937 103.054 96.974 1.00 72.02 522 LEU A C 1
ATOM 7552 O O . LEU A 1 559 ? 113.830 101.991 97.588 1.00 77.78 522 LEU A O 1
ATOM 7568 N N . ASP A 1 560 ? 113.026 103.493 96.117 1.00 67.08 523 ASP A N 1
ATOM 7569 C CA . ASP A 1 560 ? 111.927 102.636 95.705 1.00 64.97 523 ASP A CA 1
ATOM 7570 C C . ASP A 1 560 ? 112.501 101.417 94.989 1.00 65.29 523 ASP A C 1
ATOM 7571 O O . ASP A 1 560 ? 113.320 101.576 94.074 1.00 70.15 523 ASP A O 1
ATOM 7580 N N . PRO A 1 561 ? 112.116 100.196 95.370 1.00 62.14 524 PRO A N 1
ATOM 7581 C CA . PRO A 1 561 ? 112.799 99.014 94.817 1.00 64.71 524 PRO A CA 1
ATOM 7582 C C . PRO A 1 561 ? 112.952 99.014 93.307 1.00 67.36 524 PRO A C 1
ATOM 7583 O O . PRO A 1 561 ? 113.891 98.390 92.801 1.00 68.41 524 PRO A O 1
ATOM 7594 N N . MET A 1 562 ? 112.073 99.686 92.564 1.00 67.11 525 MET A N 1
ATOM 7595 C CA . MET A 1 562 ? 112.250 99.763 91.117 1.00 62.33 525 MET A CA 1
ATOM 7596 C C . MET A 1 562 ? 113.552 100.474 90.766 1.00 62.62 525 MET A C 1
ATOM 7597 O O . MET A 1 562 ? 114.377 99.957 90.000 1.00 63.86 525 MET A O 1
ATOM 7611 N N . LEU A 1 563 ? 113.755 101.666 91.330 1.00 63.08 526 LEU A N 1
ATOM 7612 C CA . LEU A 1 563 ? 114.977 102.412 91.061 1.00 59.45 526 LEU A CA 1
ATOM 7613 C C . LEU A 1 563 ? 116.196 101.681 91.605 1.00 59.89 526 LEU A C 1
ATOM 7614 O O . LEU A 1 563 ? 117.263 101.700 90.986 1.00 60.72 526 LEU A O 1
ATOM 7630 N N . ALA A 1 564 ? 116.060 101.033 92.762 1.00 61.32 527 ALA A N 1
ATOM 7631 C CA . ALA A 1 564 ? 117.184 100.285 93.316 1.00 61.44 527 ALA A CA 1
ATOM 7632 C C . ALA A 1 564 ? 117.588 99.138 92.400 1.00 60.14 527 ALA A C 1
ATOM 7633 O O . ALA A 1 564 ? 118.780 98.906 92.173 1.00 64.57 527 ALA A O 1
ATOM 7640 N N . VAL A 1 565 ? 116.609 98.406 91.868 1.00 59.94 528 VAL A N 1
ATOM 7641 C CA . VAL A 1 565 ? 116.914 97.298 90.968 1.00 60.78 528 VAL A CA 1
ATOM 7642 C C . VAL A 1 565 ? 117.562 97.815 89.693 1.00 63.62 528 VAL A C 1
ATOM 7643 O O . VAL A 1 565 ? 118.525 97.226 89.185 1.00 68.67 528 VAL A O 1
ATOM 7656 N N . MET A 1 566 ? 117.041 98.916 89.145 1.00 61.83 529 MET A N 1
ATOM 7657 C CA . MET A 1 566 ? 117.670 99.495 87.962 1.00 61.57 529 MET A CA 1
ATOM 7658 C C . MET A 1 566 ? 119.107 99.903 88.260 1.00 64.74 529 MET A C 1
ATOM 7659 O O . MET A 1 566 ? 120.005 99.693 87.438 1.00 69.23 529 MET A O 1
ATOM 7673 N N . LEU A 1 567 ? 119.341 100.489 89.433 1.00 65.02 530 LEU A N 1
ATOM 7674 C CA . LEU A 1 567 ? 120.688 100.895 89.813 1.00 63.51 530 LEU A CA 1
ATOM 7675 C C . LEU A 1 567 ? 121.622 99.697 89.902 1.00 67.13 530 LEU A C 1
ATOM 7676 O O . LEU A 1 567 ? 122.758 99.747 89.419 1.00 70.29 530 LEU A O 1
ATOM 7692 N N . ILE A 1 568 ? 121.159 98.610 90.519 1.00 69.63 531 ILE A N 1
ATOM 7693 C CA . ILE A 1 568 ? 121.986 97.412 90.630 1.00 69.96 531 ILE A CA 1
ATOM 7694 C C . ILE A 1 568 ? 122.312 96.860 89.250 1.00 72.56 531 ILE A C 1
ATOM 7695 O O . ILE A 1 568 ? 123.459 96.498 88.964 1.00 72.60 531 ILE A O 1
ATOM 7711 N N . GLY A 1 569 ? 121.313 96.787 88.371 1.00 73.48 532 GLY A N 1
ATOM 7712 C CA . GLY A 1 569 ? 121.517 96.184 87.067 1.00 79.96 532 GLY A CA 1
ATOM 7713 C C . GLY A 1 569 ? 122.187 97.065 86.035 1.00 82.99 532 GLY A C 1
ATOM 7714 O O . GLY A 1 569 ? 122.597 96.559 84.987 1.00 83.98 532 GLY A O 1
ATOM 7718 N N . SER A 1 570 ? 122.308 98.368 86.297 1.00 81.11 533 SER A N 1
ATOM 7719 C CA . SER A 1 570 ? 122.848 99.274 85.291 1.00 80.98 533 SER A CA 1
ATOM 7720 C C . SER A 1 570 ? 124.304 98.991 84.948 1.00 87.77 533 SER A C 1
ATOM 7721 O O . SER A 1 570 ? 124.745 99.355 83.853 1.00 89.83 533 SER A O 1
ATOM 7729 N N . PHE A 1 571 ? 125.062 98.356 85.843 1.00 89.24 534 PHE A N 1
ATOM 7730 C CA . PHE A 1 571 ? 126.489 98.180 85.593 1.00 92.97 534 PHE A CA 1
ATOM 7731 C C . PHE A 1 571 ? 126.755 97.374 84.330 1.00 92.70 534 PHE A C 1
ATOM 7732 O O . PHE A 1 571 ? 127.846 97.479 83.760 1.00 92.29 534 PHE A O 1
ATOM 7749 N N . GLU A 1 572 ? 125.789 96.573 83.880 1.00 90.84 535 GLU A N 1
ATOM 7750 C CA . GLU A 1 572 ? 126.000 95.727 82.713 1.00 90.03 535 GLU A CA 1
ATOM 7751 C C . GLU A 1 572 ? 126.031 96.520 81.413 1.00 92.74 535 GLU A C 1
ATOM 7752 O O . GLU A 1 572 ? 126.589 96.035 80.423 1.00 96.98 535 GLU A O 1
ATOM 7764 N N . PHE A 1 573 ? 125.457 97.721 81.391 1.00 91.29 536 PHE A N 1
ATOM 7765 C CA . PHE A 1 573 ? 125.344 98.514 80.174 1.00 90.31 536 PHE A CA 1
ATOM 7766 C C . PHE A 1 573 ? 126.429 99.578 80.058 1.00 94.73 536 PHE A C 1
ATOM 7767 O O . PHE A 1 573 ? 126.365 100.416 79.154 1.00 94.05 536 PHE A O 1
ATOM 7784 N N . GLN A 1 574 ? 127.420 99.564 80.948 1.00 99.94 537 GLN A N 1
ATOM 7785 C CA . GLN A 1 574 ? 128.568 100.468 80.868 1.00 102.22 537 GLN A CA 1
ATOM 7786 C C . GLN A 1 574 ? 128.158 101.935 80.974 1.00 96.36 537 GLN A C 1
ATOM 7787 O O . GLN A 1 574 ? 128.822 102.816 80.422 1.00 94.42 537 GLN A O 1
ATOM 7801 N N . CYS A 1 575 ? 127.064 102.217 81.677 1.00 89.62 538 CYS A N 1
ATOM 7802 C CA . CYS A 1 575 ? 126.614 103.586 81.914 1.00 86.02 538 CYS A CA 1
ATOM 7803 C C . CYS A 1 575 ? 126.124 103.729 83.350 1.00 83.75 538 CYS A C 1
ATOM 7804 O O . CYS A 1 575 ? 125.070 104.305 83.618 1.00 83.61 538 CYS A O 1
ATOM 7812 N N . SER A 1 576 ? 126.892 103.191 84.298 1.00 84.65 539 SER A N 1
ATOM 7813 C CA . SER A 1 576 ? 126.422 103.136 85.679 1.00 83.66 539 SER A CA 1
ATOM 7814 C C . SER A 1 576 ? 126.348 104.522 86.309 1.00 80.95 539 SER A C 1
ATOM 7815 O O . SER A 1 576 ? 125.396 104.824 87.036 1.00 76.84 539 SER A O 1
ATOM 7823 N N . GLN A 1 577 ? 127.343 105.375 86.059 1.00 84.03 540 GLN A N 1
ATOM 7824 C CA . GLN A 1 577 ? 127.362 106.688 86.699 1.00 82.72 540 GLN A CA 1
ATOM 7825 C C . GLN A 1 577 ? 126.180 107.538 86.247 1.00 76.96 540 GLN A C 1
ATOM 7826 O O . GLN A 1 577 ? 125.564 108.247 87.054 1.00 77.72 540 GLN A O 1
ATOM 7840 N N . GLU A 1 578 ? 125.854 107.483 84.955 1.00 77.23 541 GLU A N 1
ATOM 7841 C CA . GLU A 1 578 ? 124.719 108.244 84.446 1.00 75.28 541 GLU A CA 1
ATOM 7842 C C . GLU A 1 578 ? 123.416 107.785 85.087 1.00 75.99 541 GLU A C 1
ATOM 7843 O O . GLU A 1 578 ? 122.571 108.609 85.458 1.00 74.24 541 GLU A O 1
ATOM 7855 N N . ILE A 1 579 ? 123.232 106.471 85.224 1.00 73.54 542 ILE A N 1
ATOM 7856 C CA . ILE A 1 579 ? 122.017 105.959 85.847 1.00 66.01 542 ILE A CA 1
ATOM 7857 C C . ILE A 1 579 ? 121.977 106.333 87.321 1.00 63.96 542 ILE A C 1
ATOM 7858 O O . ILE A 1 579 ? 120.907 106.596 87.876 1.00 66.53 542 ILE A O 1
ATOM 7874 N N . LEU A 1 580 ? 123.134 106.355 87.981 1.00 66.10 543 LEU A N 1
ATOM 7875 C CA . LEU A 1 580 ? 123.186 106.827 89.360 1.00 69.31 543 LEU A CA 1
ATOM 7876 C C . LEU A 1 580 ? 122.689 108.262 89.455 1.00 65.17 543 LEU A C 1
ATOM 7877 O O . LEU A 1 580 ? 121.863 108.598 90.315 1.00 63.31 543 LEU A O 1
ATOM 7893 N N . THR A 1 581 ? 123.177 109.124 88.563 1.00 68.86 544 THR A N 1
ATOM 7894 C CA . THR A 1 581 ? 122.736 110.514 88.568 1.00 64.86 544 THR A CA 1
ATOM 7895 C C . THR A 1 581 ? 121.236 110.613 88.325 1.00 58.94 544 THR A C 1
ATOM 7896 O O . THR A 1 581 ? 120.534 111.371 89.008 1.00 60.70 544 THR A O 1
ATOM 7907 N N . ILE A 1 582 ? 120.724 109.851 87.359 1.00 54.36 545 ILE A N 1
ATOM 7908 C CA . ILE A 1 582 ? 119.309 109.950 87.018 1.00 54.08 545 ILE A CA 1
ATOM 7909 C C . ILE A 1 582 ? 118.442 109.445 88.165 1.00 56.12 545 ILE A C 1
ATOM 7910 O O . ILE A 1 582 ? 117.386 110.015 88.454 1.00 60.96 545 ILE A O 1
ATOM 7926 N N . VAL A 1 583 ? 118.862 108.368 88.830 1.00 56.77 546 VAL A N 1
ATOM 7927 C CA . VAL A 1 583 ? 118.106 107.864 89.974 1.00 53.80 546 VAL A CA 1
ATOM 7928 C C . VAL A 1 583 ? 118.092 108.895 91.092 1.00 54.97 546 VAL A C 1
ATOM 7929 O O . VAL A 1 583 ? 117.049 109.157 91.707 1.00 57.03 546 VAL A O 1
ATOM 7942 N N . ALA A 1 584 ? 119.247 109.498 91.376 1.00 58.88 547 ALA A N 1
ATOM 7943 C CA . ALA A 1 584 ? 119.296 110.524 92.409 1.00 56.97 547 ALA A CA 1
ATOM 7944 C C . ALA A 1 584 ? 118.364 111.679 92.075 1.00 55.13 547 ALA A C 1
ATOM 7945 O O . ALA A 1 584 ? 117.687 112.215 92.958 1.00 56.33 547 ALA A O 1
ATOM 7952 N N . MET A 1 585 ? 118.316 112.077 90.802 1.00 58.05 548 MET A N 1
ATOM 7953 C CA . MET A 1 585 ? 117.444 113.180 90.409 1.00 58.05 548 MET A CA 1
ATOM 7954 C C . MET A 1 585 ? 115.971 112.789 90.455 1.00 59.39 548 MET A C 1
ATOM 7955 O O . MET A 1 585 ? 115.117 113.641 90.720 1.00 62.04 548 MET A O 1
ATOM 7969 N N . LEU A 1 586 ? 115.652 111.523 90.188 1.00 59.47 549 LEU A N 1
ATOM 7970 C CA . LEU A 1 586 ? 114.267 111.069 90.188 1.00 56.56 549 LEU A CA 1
ATOM 7971 C C . LEU A 1 586 ? 113.748 110.725 91.575 1.00 56.54 549 LEU A C 1
ATOM 7972 O O . LEU A 1 586 ? 112.535 110.556 91.735 1.00 53.95 549 LEU A O 1
ATOM 7988 N N . SER A 1 587 ? 114.622 110.603 92.573 1.00 60.19 550 SER A N 1
ATOM 7989 C CA . SER A 1 587 ? 114.202 110.271 93.928 1.00 59.67 550 SER A CA 1
ATOM 7990 C C . SER A 1 587 ? 113.910 111.503 94.779 1.00 59.95 550 SER A C 1
ATOM 7991 O O . SER A 1 587 ? 113.936 111.411 96.011 1.00 62.73 550 SER A O 1
ATOM 7999 N N . VAL A 1 588 ? 113.632 112.645 94.158 1.00 60.54 551 VAL A N 1
ATOM 8000 C CA . VAL A 1 588 ? 113.363 113.887 94.882 1.00 62.59 551 VAL A CA 1
ATOM 8001 C C . VAL A 1 588 ? 112.214 114.618 94.206 1.00 69.35 551 VAL A C 1
ATOM 8002 O O . VAL A 1 588 ? 111.864 114.328 93.054 1.00 74.43 551 VAL A O 1
ATOM 8015 N N . PRO A 1 589 ? 111.598 115.578 94.909 1.00 73.59 552 PRO A N 1
ATOM 8016 C CA . PRO A 1 589 ? 110.512 116.354 94.295 1.00 74.77 552 PRO A CA 1
ATOM 8017 C C . PRO A 1 589 ? 110.924 116.995 92.980 1.00 80.44 552 PRO A C 1
ATOM 8018 O O . PRO A 1 589 ? 112.114 117.048 92.656 1.00 81.17 552 PRO A O 1
ATOM 8029 N N . ASN A 1 590 ? 109.950 117.482 92.215 1.00 82.05 553 ASN A N 1
ATOM 8030 C CA . ASN A 1 590 ? 110.247 118.068 90.915 1.00 85.71 553 ASN A CA 1
ATOM 8031 C C . ASN A 1 590 ? 111.229 119.223 91.057 1.00 85.68 553 ASN A C 1
ATOM 8032 O O . ASN A 1 590 ? 111.108 120.060 91.955 1.00 85.77 553 ASN A O 1
ATOM 8043 N N . VAL A 1 591 ? 112.213 119.263 90.152 1.00 84.12 554 VAL A N 1
ATOM 8044 C CA . VAL A 1 591 ? 113.227 120.311 90.171 1.00 81.42 554 VAL A CA 1
ATOM 8045 C C . VAL A 1 591 ? 112.852 121.504 89.306 1.00 87.43 554 VAL A C 1
ATOM 8046 O O . VAL A 1 591 ? 113.658 122.434 89.169 1.00 88.38 554 VAL A O 1
ATOM 8059 N N . PHE A 1 592 ? 111.663 121.507 88.713 1.00 90.90 555 PHE A N 1
ATOM 8060 C CA . PHE A 1 592 ? 111.209 122.591 87.855 1.00 89.72 555 PHE A CA 1
ATOM 8061 C C . PHE A 1 592 ? 110.007 123.281 88.480 1.00 94.23 555 PHE A C 1
ATOM 8062 O O . PHE A 1 592 ? 109.125 122.626 89.043 1.00 91.81 555 PHE A O 1
ATOM 8079 N N . ILE A 1 593 ? 109.978 124.606 88.377 1.00 102.01 556 ILE A N 1
ATOM 8080 C CA . ILE A 1 593 ? 108.853 125.418 88.827 1.00 103.19 556 ILE A CA 1
ATOM 8081 C C . ILE A 1 593 ? 108.243 126.064 87.593 1.00 106.86 556 ILE A C 1
ATOM 8082 O O . ILE A 1 593 ? 108.940 126.748 86.834 1.00 109.21 556 ILE A O 1
ATOM 8098 N N . ARG A 1 594 ? 106.944 125.854 87.394 1.00 111.06 557 ARG A N 1
ATOM 8099 C CA . ARG A 1 594 ? 106.245 126.281 86.183 1.00 118.71 557 ARG A CA 1
ATOM 8100 C C . ARG A 1 594 ? 105.015 127.093 86.571 1.00 124.11 557 ARG A C 1
ATOM 8101 O O . ARG A 1 594 ? 103.879 126.615 86.471 1.00 121.01 557 ARG A O 1
ATOM 8122 N N . PRO A 1 595 ? 105.207 128.333 87.013 1.00 129.36 558 PRO A N 1
ATOM 8123 C CA . PRO A 1 595 ? 104.059 129.171 87.369 1.00 127.14 558 PRO A CA 1
ATOM 8124 C C . PRO A 1 595 ? 103.254 129.559 86.140 1.00 132.00 558 PRO A C 1
ATOM 8125 O O . PRO A 1 595 ? 103.733 129.520 85.005 1.00 127.81 558 PRO A O 1
ATOM 8136 N N . THR A 1 596 ? 101.997 129.937 86.387 1.00 138.86 559 THR A N 1
ATOM 8137 C CA . THR A 1 596 ? 101.125 130.343 85.290 1.00 138.21 559 THR A CA 1
ATOM 8138 C C . THR A 1 596 ? 101.701 131.542 84.547 1.00 135.77 559 THR A C 1
ATOM 8139 O O . THR A 1 596 ? 101.707 131.571 83.311 1.00 131.78 559 THR A O 1
ATOM 8150 N N . LYS A 1 597 ? 102.190 132.537 85.280 1.00 138.78 560 LYS A N 1
ATOM 8151 C CA . LYS A 1 597 ? 102.834 133.683 84.659 1.00 139.79 560 LYS A CA 1
ATOM 8152 C C . LYS A 1 597 ? 104.296 133.371 84.365 1.00 138.14 560 LYS A C 1
ATOM 8153 O O . LYS A 1 597 ? 104.931 132.558 85.043 1.00 134.61 560 LYS A O 1
ATOM 8172 N N . ASP A 1 598 ? 104.829 134.030 83.336 1.00 139.96 561 ASP A N 1
ATOM 8173 C CA . ASP A 1 598 ? 106.210 133.821 82.907 1.00 139.21 561 ASP A CA 1
ATOM 8174 C C . ASP A 1 598 ? 106.451 132.374 82.489 1.00 138.08 561 ASP A C 1
ATOM 8175 O O . ASP A 1 598 ? 107.573 131.869 82.570 1.00 136.04 561 ASP A O 1
ATOM 8184 N N . LYS A 1 599 ? 105.394 131.698 82.034 1.00 137.21 562 LYS A N 1
ATOM 8185 C CA . LYS A 1 599 ? 105.518 130.294 81.657 1.00 134.64 562 LYS A CA 1
ATOM 8186 C C . LYS A 1 599 ? 106.473 130.119 80.483 1.00 131.59 562 LYS A C 1
ATOM 8187 O O . LYS A 1 599 ? 107.264 129.169 80.454 1.00 129.61 562 LYS A O 1
ATOM 8206 N N . LYS A 1 600 ? 106.410 131.021 79.501 1.00 128.66 563 LYS A N 1
ATOM 8207 C CA . LYS A 1 600 ? 107.283 130.903 78.337 1.00 128.90 563 LYS A CA 1
ATOM 8208 C C . LYS A 1 600 ? 108.748 131.036 78.735 1.00 128.38 563 LYS A C 1
ATOM 8209 O O . LYS A 1 600 ? 109.615 130.339 78.193 1.00 128.36 563 LYS A O 1
ATOM 8228 N N . ARG A 1 601 ? 109.047 131.933 79.676 1.00 126.54 564 ARG A N 1
ATOM 8229 C CA . ARG A 1 601 ? 110.422 132.073 80.144 1.00 129.08 564 ARG A CA 1
ATOM 8230 C C . ARG A 1 601 ? 110.907 130.792 80.811 1.00 128.79 564 ARG A C 1
ATOM 8231 O O . ARG A 1 601 ? 112.049 130.365 80.601 1.00 125.32 564 ARG A O 1
ATOM 8252 N N . ALA A 1 602 ? 110.051 130.161 81.618 1.00 128.95 565 ALA A N 1
ATOM 8253 C CA . ALA A 1 602 ? 110.417 128.889 82.232 1.00 123.34 565 ALA A CA 1
ATOM 8254 C C . ALA A 1 602 ? 110.637 127.816 81.174 1.00 120.55 565 ALA A C 1
ATOM 8255 O O . ALA A 1 602 ? 111.550 126.990 81.295 1.00 115.21 565 ALA A O 1
ATOM 8262 N N . ASP A 1 603 ? 109.805 127.807 80.133 1.00 123.42 566 ASP A N 1
ATOM 8263 C CA . ASP A 1 603 ? 109.988 126.841 79.056 1.00 119.22 566 ASP A CA 1
ATOM 8264 C C . ASP A 1 603 ? 111.327 127.043 78.362 1.00 112.53 566 ASP A C 1
ATOM 8265 O O . ASP A 1 603 ? 112.022 126.073 78.045 1.00 106.44 566 ASP A O 1
ATOM 8274 N N . ASP A 1 604 ? 111.703 128.298 78.108 1.00 115.39 567 ASP A N 1
ATOM 8275 C CA . ASP A 1 604 ? 113.002 128.564 77.494 1.00 114.26 567 ASP A CA 1
ATOM 8276 C C . ASP A 1 604 ? 114.139 128.130 78.410 1.00 111.01 567 ASP A C 1
ATOM 8277 O O . ASP A 1 604 ? 115.139 127.560 77.953 1.00 106.34 567 ASP A O 1
ATOM 8286 N N . ALA A 1 605 ? 114.006 128.396 79.711 1.00 112.50 568 ALA A N 1
ATOM 8287 C CA . ALA A 1 605 ? 115.036 127.972 80.652 1.00 110.48 568 ALA A CA 1
ATOM 8288 C C . ALA A 1 605 ? 115.189 126.457 80.644 1.00 106.15 568 ALA A C 1
ATOM 8289 O O . ALA A 1 605 ? 116.310 125.938 80.690 1.00 104.50 568 ALA A O 1
ATOM 8296 N N . LYS A 1 606 ? 114.073 125.729 80.594 1.00 101.63 569 LYS A N 1
ATOM 8297 C CA . LYS A 1 606 ? 114.155 124.275 80.508 1.00 94.54 569 LYS A CA 1
ATOM 8298 C C . LYS A 1 606 ? 114.798 123.839 79.198 1.00 93.63 569 LYS A C 1
ATOM 8299 O O . LYS A 1 606 ? 115.660 122.953 79.186 1.00 93.44 569 LYS A O 1
ATOM 8318 N N . ASN A 1 607 ? 114.398 124.455 78.084 1.00 95.71 570 ASN A N 1
ATOM 8319 C CA . ASN A 1 607 ? 114.942 124.078 76.786 1.00 93.95 570 ASN A CA 1
ATOM 8320 C C . ASN A 1 607 ? 116.429 124.372 76.683 1.00 92.47 570 ASN A C 1
ATOM 8321 O O . ASN A 1 607 ? 117.107 123.790 75.832 1.00 93.32 570 ASN A O 1
ATOM 8332 N N . ILE A 1 608 ? 116.948 125.271 77.519 1.00 94.66 571 ILE A N 1
ATOM 8333 C CA . ILE A 1 608 ? 118.396 125.460 77.568 1.00 94.25 571 ILE A CA 1
ATOM 8334 C C . ILE A 1 608 ? 119.082 124.140 77.897 1.00 92.19 571 ILE A C 1
ATOM 8335 O O . ILE A 1 608 ? 120.119 123.799 77.314 1.00 89.60 571 ILE A O 1
ATOM 8351 N N . PHE A 1 609 ? 118.516 123.377 78.837 1.00 94.01 572 PHE A N 1
ATOM 8352 C CA . PHE A 1 609 ? 119.054 122.071 79.198 1.00 86.56 572 PHE A CA 1
ATOM 8353 C C . PHE A 1 609 ? 118.507 120.944 78.335 1.00 84.92 572 PHE A C 1
ATOM 8354 O O . PHE A 1 609 ? 119.150 119.894 78.233 1.00 83.22 572 PHE A O 1
ATOM 8371 N N . ALA A 1 610 ? 117.344 121.135 77.717 1.00 86.82 573 ALA A N 1
ATOM 8372 C CA . ALA A 1 610 ? 116.630 120.028 77.100 1.00 82.64 573 ALA A CA 1
ATOM 8373 C C . ALA A 1 610 ? 117.470 119.351 76.027 1.00 85.50 573 ALA A C 1
ATOM 8374 O O . ALA A 1 610 ? 118.186 120.004 75.265 1.00 89.34 573 ALA A O 1
ATOM 8381 N N . HIS A 1 611 ? 117.375 118.024 75.978 1.00 88.01 574 HIS A N 1
ATOM 8382 C CA . HIS A 1 611 ? 118.001 117.221 74.942 1.00 92.21 574 HIS A CA 1
ATOM 8383 C C . HIS A 1 611 ? 116.903 116.559 74.126 1.00 92.80 574 HIS A C 1
ATOM 8384 O O . HIS A 1 611 ? 116.073 115.844 74.706 1.00 90.38 574 HIS A O 1
ATOM 8398 N N . PRO A 1 612 ? 116.838 116.750 72.802 1.00 97.68 575 PRO A N 1
ATOM 8399 C CA . PRO A 1 612 ? 115.657 116.291 72.056 1.00 95.83 575 PRO A CA 1
ATOM 8400 C C . PRO A 1 612 ? 115.553 114.778 71.943 1.00 95.78 575 PRO A C 1
ATOM 8401 O O . PRO A 1 612 ? 115.423 114.234 70.841 1.00 96.82 575 PRO A O 1
ATOM 8412 N N . ASP A 1 613 ? 115.608 114.088 73.081 1.00 93.93 576 ASP A N 1
ATOM 8413 C CA . ASP A 1 613 ? 115.373 112.648 73.127 1.00 93.36 576 ASP A CA 1
ATOM 8414 C C . ASP A 1 613 ? 114.469 112.212 74.267 1.00 85.64 576 ASP A C 1
ATOM 8415 O O . ASP A 1 613 ? 113.883 111.128 74.176 1.00 85.30 576 ASP A O 1
ATOM 8424 N N . GLY A 1 614 ? 114.327 112.997 75.324 1.00 80.28 577 GLY A N 1
ATOM 8425 C CA . GLY A 1 614 ? 113.477 112.632 76.438 1.00 77.36 577 GLY A CA 1
ATOM 8426 C C . GLY A 1 614 ? 113.716 113.550 77.611 1.00 76.43 577 GLY A C 1
ATOM 8427 O O . GLY A 1 614 ? 114.676 114.319 77.650 1.00 77.98 577 GLY A O 1
ATOM 8431 N N . ASP A 1 615 ? 112.815 113.455 78.584 1.00 75.24 578 ASP A N 1
ATOM 8432 C CA . ASP A 1 615 ? 112.883 114.275 79.784 1.00 71.33 578 ASP A CA 1
ATOM 8433 C C . ASP A 1 615 ? 113.765 113.670 80.865 1.00 68.40 578 ASP A C 1
ATOM 8434 O O . ASP A 1 615 ? 113.926 114.283 81.924 1.00 69.34 578 ASP A O 1
ATOM 8443 N N . HIS A 1 616 ? 114.332 112.487 80.631 1.00 67.84 579 HIS A N 1
ATOM 8444 C CA . HIS A 1 616 ? 115.217 111.862 81.605 1.00 65.15 579 HIS A CA 1
ATOM 8445 C C . HIS A 1 616 ? 116.658 112.327 81.445 1.00 71.33 579 HIS A C 1
ATOM 8446 O O . HIS A 1 616 ? 117.329 112.615 82.440 1.00 71.79 579 HIS A O 1
ATOM 8460 N N . ILE A 1 617 ? 117.149 112.409 80.207 1.00 74.37 580 ILE A N 1
ATOM 8461 C CA . ILE A 1 617 ? 118.468 112.979 79.973 1.00 71.80 580 ILE A CA 1
ATOM 8462 C C . ILE A 1 617 ? 118.502 114.450 80.358 1.00 71.84 580 ILE A C 1
ATOM 8463 O O . ILE A 1 617 ? 119.574 114.986 80.665 1.00 74.77 580 ILE A O 1
ATOM 8479 N N . THR A 1 618 ? 117.352 115.124 80.351 1.00 70.70 581 THR A N 1
ATOM 8480 C CA . THR A 1 618 ? 117.311 116.515 80.784 1.00 74.99 581 THR A CA 1
ATOM 8481 C C . THR A 1 618 ? 117.697 116.644 82.252 1.00 76.24 581 THR A C 1
ATOM 8482 O O . THR A 1 618 ? 118.387 117.593 82.637 1.00 82.51 581 THR A O 1
ATOM 8493 N N . LEU A 1 619 ? 117.253 115.706 83.091 1.00 69.62 582 LEU A N 1
ATOM 8494 C CA . LEU A 1 619 ? 117.640 115.737 84.498 1.00 66.28 582 LEU A CA 1
ATOM 8495 C C . LEU A 1 619 ? 119.144 115.550 84.655 1.00 67.64 582 LEU A C 1
ATOM 8496 O O . LEU A 1 619 ? 119.782 116.220 85.478 1.00 68.34 582 LEU A O 1
ATOM 8512 N N . LEU A 1 620 ? 119.728 114.639 83.877 1.00 68.72 583 LEU A N 1
ATOM 8513 C CA . LEU A 1 620 ? 121.173 114.452 83.917 1.00 68.45 583 LEU A CA 1
ATOM 8514 C C . LEU A 1 620 ? 121.897 115.724 83.504 1.00 70.83 583 LEU A C 1
ATOM 8515 O O . LEU A 1 620 ? 122.886 116.119 84.133 1.00 77.72 583 LEU A O 1
ATOM 8531 N N . ASN A 1 621 ? 121.420 116.381 82.445 1.00 70.28 584 ASN A N 1
ATOM 8532 C CA . ASN A 1 621 ? 122.045 117.625 82.008 1.00 72.43 584 ASN A CA 1
ATOM 8533 C C . ASN A 1 621 ? 121.930 118.704 83.078 1.00 72.75 584 ASN A C 1
ATOM 8534 O O . ASN A 1 621 ? 122.884 119.451 83.325 1.00 74.35 584 ASN A O 1
ATOM 8545 N N . VAL A 1 622 ? 120.766 118.801 83.723 1.00 71.08 585 VAL A N 1
ATOM 8546 C CA . VAL A 1 622 ? 120.582 119.794 84.776 1.00 70.99 585 VAL A CA 1
ATOM 8547 C C . VAL A 1 622 ? 121.561 119.540 85.911 1.00 71.27 585 VAL A C 1
ATOM 8548 O O . VAL A 1 622 ? 122.206 120.464 86.417 1.00 75.90 585 VAL A O 1
ATOM 8561 N N . TYR A 1 623 ? 121.691 118.281 86.331 1.00 71.60 586 TYR A N 1
ATOM 8562 C CA . TYR A 1 623 ? 122.627 117.979 87.408 1.00 71.03 586 TYR A CA 1
ATOM 8563 C C . TYR A 1 623 ? 124.052 118.316 86.999 1.00 75.47 586 TYR A C 1
ATOM 8564 O O . TYR A 1 623 ? 124.812 118.888 87.787 1.00 80.24 586 TYR A O 1
ATOM 8582 N N . HIS A 1 624 ? 124.436 117.968 85.771 1.00 79.37 587 HIS A N 1
ATOM 8583 C CA . HIS A 1 624 ? 125.800 118.234 85.332 1.00 78.18 587 HIS A CA 1
ATOM 8584 C C . HIS A 1 624 ? 126.085 119.729 85.318 1.00 78.69 587 HIS A C 1
ATOM 8585 O O . HIS A 1 624 ? 127.185 120.162 85.680 1.00 78.34 587 HIS A O 1
ATOM 8599 N N . ALA A 1 625 ? 125.109 120.535 84.901 1.00 79.87 588 ALA A N 1
ATOM 8600 C CA . ALA A 1 625 ? 125.279 121.982 84.913 1.00 79.44 588 ALA A CA 1
ATOM 8601 C C . ALA A 1 625 ? 125.148 122.583 86.305 1.00 84.28 588 ALA A C 1
ATOM 8602 O O . ALA A 1 625 ? 125.529 123.742 86.497 1.00 90.85 588 ALA A O 1
ATOM 8609 N N . PHE A 1 626 ? 124.613 121.836 87.273 1.00 85.02 589 PHE A N 1
ATOM 8610 C CA . PHE A 1 626 ? 124.474 122.356 88.630 1.00 85.17 589 PHE A CA 1
ATOM 8611 C C . PHE A 1 626 ? 125.801 122.349 89.379 1.00 87.37 589 PHE A C 1
ATOM 8612 O O . PHE A 1 626 ? 126.082 123.270 90.152 1.00 91.83 589 PHE A O 1
ATOM 8629 N N . LYS A 1 627 ? 126.623 121.323 89.171 1.00 85.71 590 LYS A N 1
ATOM 8630 C CA . LYS A 1 627 ? 127.903 121.200 89.853 1.00 84.79 590 LYS A CA 1
ATOM 8631 C C . LYS A 1 627 ? 129.068 121.743 89.036 1.00 92.10 590 LYS A C 1
ATOM 8632 O O . LYS A 1 627 ? 130.215 121.644 89.481 1.00 92.73 590 LYS A O 1
ATOM 8651 N N . SER A 1 628 ? 128.808 122.304 87.859 1.00 95.63 591 SER A N 1
ATOM 8652 C CA . SER A 1 628 ? 129.878 122.881 87.060 1.00 101.24 591 SER A CA 1
ATOM 8653 C C . SER A 1 628 ? 130.458 124.102 87.760 1.00 116.24 591 SER A C 1
ATOM 8654 O O . SER A 1 628 ? 129.734 124.890 88.374 1.00 116.73 591 SER A O 1
ATOM 8662 N N . ASP A 1 629 ? 131.781 124.257 87.664 1.00 122.85 592 ASP A N 1
ATOM 8663 C CA . ASP A 1 629 ? 132.449 125.361 88.345 1.00 121.92 592 ASP A CA 1
ATOM 8664 C C . ASP A 1 629 ? 131.947 126.712 87.853 1.00 123.40 592 ASP A C 1
ATOM 8665 O O . ASP A 1 629 ? 131.984 127.698 88.600 1.00 122.86 592 ASP A O 1
ATOM 8674 N N . GLU A 1 630 ? 131.479 126.779 86.606 1.00 123.19 593 GLU A N 1
ATOM 8675 C CA . GLU A 1 630 ? 130.969 128.039 86.077 1.00 123.60 593 GLU A CA 1
ATOM 8676 C C . GLU A 1 630 ? 129.783 128.525 86.899 1.00 123.75 593 GLU A C 1
ATOM 8677 O O . GLU A 1 630 ? 129.680 129.717 87.213 1.00 124.86 593 GLU A O 1
ATOM 8689 N N . ALA A 1 631 ? 128.874 127.616 87.256 1.00 120.29 594 ALA A N 1
ATOM 8690 C CA . ALA A 1 631 ? 127.737 128.000 88.083 1.00 119.21 594 ALA A CA 1
ATOM 8691 C C . ALA A 1 631 ? 128.196 128.508 89.443 1.00 122.09 594 ALA A C 1
ATOM 8692 O O . ALA A 1 631 ? 127.678 129.511 89.948 1.00 125.83 594 ALA A O 1
ATOM 8699 N N . TYR A 1 632 ? 129.174 127.833 90.050 1.00 119.88 595 TYR A N 1
ATOM 8700 C CA . TYR A 1 632 ? 129.675 128.277 91.347 1.00 124.08 595 TYR A CA 1
ATOM 8701 C C . TYR A 1 632 ? 130.261 129.679 91.253 1.00 127.16 595 TYR A C 1
ATOM 8702 O O . TYR A 1 632 ? 130.018 130.522 92.125 1.00 125.28 595 TYR A O 1
ATOM 8720 N N . GLU A 1 633 ? 131.034 129.950 90.200 1.00 129.05 596 GLU A N 1
ATOM 8721 C CA . GLU A 1 633 ? 131.560 131.297 90.006 1.00 129.20 596 GLU A CA 1
ATOM 8722 C C . GLU A 1 633 ? 130.430 132.303 89.838 1.00 126.97 596 GLU A C 1
ATOM 8723 O O . GLU A 1 633 ? 130.472 133.399 90.409 1.00 123.92 596 GLU A O 1
ATOM 8735 N N . TYR A 1 634 ? 129.410 131.948 89.056 1.00 125.64 597 TYR A N 1
ATOM 8736 C CA . TYR A 1 634 ? 128.277 132.844 88.858 1.00 121.74 597 TYR A CA 1
ATOM 8737 C C . TYR A 1 634 ? 127.511 133.068 90.155 1.00 122.42 597 TYR A C 1
ATOM 8738 O O . TYR A 1 634 ? 127.005 134.170 90.391 1.00 120.37 597 TYR A O 1
ATOM 8756 N N . GLY A 1 635 ? 127.423 132.047 91.005 1.00 121.67 598 GLY A N 1
ATOM 8757 C CA . GLY A 1 635 ? 126.607 132.112 92.202 1.00 117.92 598 GLY A CA 1
ATOM 8758 C C . GLY A 1 635 ? 125.500 131.081 92.158 1.00 117.18 598 GLY A C 1
ATOM 8759 O O . GLY A 1 635 ? 124.575 131.190 91.348 1.00 114.22 598 GLY A O 1
ATOM 8763 N N . ILE A 1 636 ? 125.583 130.070 93.025 1.00 117.84 599 ILE A N 1
ATOM 8764 C CA . ILE A 1 636 ? 124.687 128.921 92.912 1.00 119.26 599 ILE A CA 1
ATOM 8765 C C . ILE A 1 636 ? 123.238 129.348 93.122 1.00 114.05 599 ILE A C 1
ATOM 8766 O O . ILE A 1 636 ? 122.342 128.958 92.364 1.00 114.26 599 ILE A O 1
ATOM 8782 N N . HIS A 1 637 ? 122.986 130.164 94.147 1.00 108.96 600 HIS A N 1
ATOM 8783 C CA . HIS A 1 637 ? 121.614 130.559 94.449 1.00 107.62 600 HIS A CA 1
ATOM 8784 C C . HIS A 1 637 ? 121.027 131.406 93.328 1.00 112.88 600 HIS A C 1
ATOM 8785 O O . HIS A 1 637 ? 119.885 131.188 92.904 1.00 115.03 600 HIS A O 1
ATOM 8799 N N . LYS A 1 638 ? 121.792 132.381 92.836 1.00 115.15 601 LYS A N 1
ATOM 8800 C CA . LYS A 1 638 ? 121.296 133.226 91.756 1.00 119.75 601 LYS A CA 1
ATOM 8801 C C . LYS A 1 638 ? 121.046 132.411 90.495 1.00 117.65 601 LYS A C 1
ATOM 8802 O O . LYS A 1 638 ? 120.028 132.597 89.818 1.00 114.34 601 LYS A O 1
ATOM 8821 N N . TRP A 1 639 ? 121.967 131.505 90.161 1.00 113.23 602 TRP A N 1
ATOM 8822 C CA . TRP A 1 639 ? 121.785 130.683 88.970 1.00 110.09 602 TRP A CA 1
ATOM 8823 C C . TRP A 1 639 ? 120.543 129.813 89.092 1.00 109.14 602 TRP A C 1
ATOM 8824 O O . TRP A 1 639 ? 119.771 129.682 88.135 1.00 106.16 602 TRP A O 1
ATOM 8845 N N . CYS A 1 640 ? 120.332 129.210 90.263 1.00 112.17 603 CYS A N 1
ATOM 8846 C CA . CYS A 1 640 ? 119.144 128.386 90.457 1.00 108.10 603 CYS A CA 1
ATOM 8847 C C . CYS A 1 640 ? 117.873 129.217 90.344 1.00 107.14 603 CYS A C 1
ATOM 8848 O O . CYS A 1 640 ? 116.899 128.792 89.712 1.00 105.30 603 CYS A O 1
ATOM 8856 N N . ARG A 1 641 ? 117.860 130.406 90.950 1.00 111.49 604 ARG A N 1
ATOM 8857 C CA . ARG A 1 641 ? 116.657 131.232 90.911 1.00 111.66 604 ARG A CA 1
ATOM 8858 C C . ARG A 1 641 ? 116.349 131.701 89.494 1.00 111.47 604 ARG A C 1
ATOM 8859 O O . ARG A 1 641 ? 115.185 131.711 89.078 1.00 108.84 604 ARG A O 1
ATOM 8880 N N . ASP A 1 642 ? 117.374 132.104 88.741 1.00 112.93 605 ASP A N 1
ATOM 8881 C CA . ASP A 1 642 ? 117.133 132.680 87.421 1.00 112.38 605 ASP A CA 1
ATOM 8882 C C . ASP A 1 642 ? 116.583 131.645 86.448 1.00 111.68 605 ASP A C 1
ATOM 8883 O O . ASP A 1 642 ? 115.655 131.935 85.685 1.00 111.62 605 ASP A O 1
ATOM 8892 N N . HIS A 1 643 ? 117.139 130.436 86.456 1.00 109.15 606 HIS A N 1
ATOM 8893 C CA . HIS A 1 643 ? 116.767 129.407 85.494 1.00 106.14 606 HIS A CA 1
ATOM 8894 C C . HIS A 1 643 ? 115.499 128.658 85.881 1.00 105.54 606 HIS A C 1
ATOM 8895 O O . HIS A 1 643 ? 115.173 127.653 85.242 1.00 103.83 606 HIS A O 1
ATOM 8909 N N . TYR A 1 644 ? 114.777 129.119 86.901 1.00 106.38 607 TYR A N 1
ATOM 8910 C CA . TYR A 1 644 ? 113.551 128.469 87.355 1.00 104.94 607 TYR A CA 1
ATOM 8911 C C . TYR A 1 644 ? 113.829 127.024 87.772 1.00 99.76 607 TYR A C 1
ATOM 8912 O O . TYR A 1 644 ? 113.254 126.069 87.248 1.00 97.05 607 TYR A O 1
ATOM 8930 N N . LEU A 1 645 ? 114.733 126.885 88.738 1.00 99.34 608 LEU A N 1
ATOM 8931 C CA . LEU A 1 645 ? 115.103 125.594 89.295 1.00 94.91 608 LEU A CA 1
ATOM 8932 C C . LEU A 1 645 ? 114.940 125.637 90.806 1.00 95.15 608 LEU A C 1
ATOM 8933 O O . LEU A 1 645 ? 115.079 126.691 91.431 1.00 102.54 608 LEU A O 1
ATOM 8949 N N . ASN A 1 646 ? 114.643 124.480 91.388 1.00 92.99 609 ASN A N 1
ATOM 8950 C CA . ASN A 1 646 ? 114.460 124.353 92.829 1.00 93.88 609 ASN A CA 1
ATOM 8951 C C . ASN A 1 646 ? 115.795 123.960 93.451 1.00 91.79 609 ASN A C 1
ATOM 8952 O O . ASN A 1 646 ? 116.229 122.810 93.329 1.00 88.39 609 ASN A O 1
ATOM 8963 N N . TYR A 1 647 ? 116.445 124.911 94.124 1.00 90.30 610 TYR A N 1
ATOM 8964 C CA . TYR A 1 647 ? 117.762 124.638 94.690 1.00 94.28 610 TYR A CA 1
ATOM 8965 C C . TYR A 1 647 ? 117.690 123.572 95.775 1.00 94.01 610 TYR A C 1
ATOM 8966 O O . TYR A 1 647 ? 118.599 122.744 95.904 1.00 90.39 610 TYR A O 1
ATOM 8984 N N . ARG A 1 648 ? 116.624 123.583 96.577 1.00 95.09 611 ARG A N 1
ATOM 8985 C CA . ARG A 1 648 ? 116.503 122.596 97.645 1.00 96.75 611 ARG A CA 1
ATOM 8986 C C . ARG A 1 648 ? 116.465 121.184 97.080 1.00 96.39 611 ARG A C 1
ATOM 8987 O O . ARG A 1 648 ? 117.134 120.279 97.596 1.00 95.94 611 ARG A O 1
ATOM 9008 N N . SER A 1 649 ? 115.691 120.978 96.012 1.00 94.07 612 SER A N 1
ATOM 9009 C CA . SER A 1 649 ? 115.593 119.651 95.419 1.00 87.72 612 SER A CA 1
ATOM 9010 C C . SER A 1 649 ? 116.936 119.193 94.868 1.00 86.97 612 SER A C 1
ATOM 9011 O O . SER A 1 649 ? 117.308 118.026 95.019 1.00 82.73 612 SER A O 1
ATOM 9019 N N . LEU A 1 650 ? 117.681 120.094 94.225 1.00 87.55 613 LEU A N 1
ATOM 9020 C CA . LEU A 1 650 ? 118.972 119.704 93.668 1.00 83.67 613 LEU A CA 1
ATOM 9021 C C . LEU A 1 650 ? 119.989 119.414 94.766 1.00 84.22 613 LEU A C 1
ATOM 9022 O O . LEU A 1 650 ? 120.810 118.499 94.632 1.00 87.63 613 LEU A O 1
ATOM 9038 N N . SER A 1 651 ? 119.959 120.179 95.858 1.00 85.63 614 SER A N 1
ATOM 9039 C CA . SER A 1 651 ? 120.838 119.869 96.982 1.00 90.18 614 SER A CA 1
ATOM 9040 C C . SER A 1 651 ? 120.504 118.504 97.570 1.00 86.05 614 SER A C 1
ATOM 9041 O O . SER A 1 651 ? 121.404 117.709 97.879 1.00 82.23 614 SER A O 1
ATOM 9049 N N . ALA A 1 652 ? 119.212 118.210 97.724 1.00 83.93 615 ALA A N 1
ATOM 9050 C CA . ALA A 1 652 ? 118.812 116.891 98.198 1.00 80.65 615 ALA A CA 1
ATOM 9051 C C . ALA A 1 652 ? 119.278 115.807 97.238 1.00 80.11 615 ALA A C 1
ATOM 9052 O O . ALA A 1 652 ? 119.722 114.736 97.664 1.00 80.11 615 ALA A O 1
ATOM 9059 N N . ALA A 1 653 ? 119.176 116.066 95.934 1.00 78.08 616 ALA A N 1
ATOM 9060 C CA . ALA A 1 653 ? 119.615 115.089 94.946 1.00 74.06 616 ALA A CA 1
ATOM 9061 C C . ALA A 1 653 ? 121.108 114.826 95.061 1.00 76.10 616 ALA A C 1
ATOM 9062 O O . ALA A 1 653 ? 121.551 113.679 94.965 1.00 75.96 616 ALA A O 1
ATOM 9069 N N . ASP A 1 654 ? 121.903 115.877 95.258 1.00 79.26 617 ASP A N 1
ATOM 9070 C CA . ASP A 1 654 ? 123.340 115.681 95.421 1.00 76.88 617 ASP A CA 1
ATOM 9071 C C . ASP A 1 654 ? 123.643 114.881 96.681 1.00 80.03 617 ASP A C 1
ATOM 9072 O O . ASP A 1 654 ? 124.515 114.001 96.676 1.00 80.37 617 ASP A O 1
ATOM 9081 N N . ASN A 1 655 ? 122.937 115.173 97.776 1.00 84.88 618 ASN A N 1
ATOM 9082 C CA . ASN A 1 655 ? 123.140 114.406 99.002 1.00 84.20 618 ASN A CA 1
ATOM 9083 C C . ASN A 1 655 ? 122.814 112.933 98.781 1.00 79.60 618 ASN A C 1
ATOM 9084 O O . ASN A 1 655 ? 123.571 112.044 99.194 1.00 75.93 618 ASN A O 1
ATOM 9095 N N . ILE A 1 656 ? 121.689 112.659 98.118 1.00 76.82 619 ILE A N 1
ATOM 9096 C CA . ILE A 1 656 ? 121.290 111.278 97.868 1.00 73.49 619 ILE A CA 1
ATOM 9097 C C . ILE A 1 656 ? 122.297 110.594 96.955 1.00 75.96 619 ILE A C 1
ATOM 9098 O O . ILE A 1 656 ? 122.599 109.411 97.123 1.00 75.94 619 ILE A O 1
ATOM 9114 N N . ARG A 1 657 ? 122.819 111.318 95.964 1.00 78.52 620 ARG A N 1
ATOM 9115 C CA . ARG A 1 657 ? 123.800 110.728 95.061 1.00 75.19 620 ARG A CA 1
ATOM 9116 C C . ARG A 1 657 ? 125.084 110.372 95.798 1.00 78.78 620 ARG A C 1
ATOM 9117 O O . ARG A 1 657 ? 125.663 109.305 95.568 1.00 81.01 620 ARG A O 1
ATOM 9138 N N . SER A 1 658 ? 125.551 111.255 96.682 1.00 81.66 621 SER A N 1
ATOM 9139 C CA . SER A 1 658 ? 126.744 110.940 97.463 1.00 83.81 621 SER A CA 1
ATOM 9140 C C . SER A 1 658 ? 126.503 109.737 98.368 1.00 85.99 621 SER A C 1
ATOM 9141 O O . SER A 1 658 ? 127.358 108.846 98.477 1.00 85.43 621 SER A O 1
ATOM 9149 N N . GLN A 1 659 ? 125.341 109.693 99.023 1.00 85.59 622 GLN A N 1
ATOM 9150 C CA . GLN A 1 659 ? 125.014 108.548 99.867 1.00 83.85 622 GLN A CA 1
ATOM 9151 C C . GLN A 1 659 ? 124.968 107.264 99.052 1.00 82.46 622 GLN A C 1
ATOM 9152 O O . GLN A 1 659 ? 125.454 106.216 99.495 1.00 84.57 622 GLN A O 1
ATOM 9166 N N . LEU A 1 660 ? 124.382 107.326 97.856 1.00 80.31 623 LEU A N 1
ATOM 9167 C CA . LEU A 1 660 ? 124.307 106.152 96.997 1.00 80.80 623 LEU A CA 1
ATOM 9168 C C . LEU A 1 660 ? 125.694 105.697 96.568 1.00 82.24 623 LEU A C 1
ATOM 9169 O O . LEU A 1 660 ? 125.968 104.496 96.515 1.00 82.46 623 LEU A O 1
ATOM 9185 N N . GLU A 1 661 ? 126.577 106.640 96.238 1.00 82.36 624 GLU A N 1
ATOM 9186 C CA . GLU A 1 661 ? 127.940 106.271 95.868 1.00 85.14 624 GLU A CA 1
ATOM 9187 C C . GLU A 1 661 ? 128.646 105.579 97.025 1.00 89.90 624 GLU A C 1
ATOM 9188 O O . GLU A 1 661 ? 129.299 104.543 96.845 1.00 91.76 624 GLU A O 1
ATOM 9200 N N . ARG A 1 662 ? 128.519 106.139 98.230 1.00 90.92 625 ARG A N 1
ATOM 9201 C CA . ARG A 1 662 ? 129.131 105.513 99.397 1.00 89.72 625 ARG A CA 1
ATOM 9202 C C . ARG A 1 662 ? 128.597 104.101 99.596 1.00 87.82 625 ARG A C 1
ATOM 9203 O O . ARG A 1 662 ? 129.363 103.153 99.807 1.00 86.86 625 ARG A O 1
ATOM 9224 N N . LEU A 1 663 ? 127.275 103.942 99.522 1.00 85.21 626 LEU A N 1
ATOM 9225 C CA . LEU A 1 663 ? 126.673 102.637 99.763 1.00 82.57 626 LEU A CA 1
ATOM 9226 C C . LEU A 1 663 ? 127.082 101.637 98.688 1.00 86.02 626 LEU A C 1
ATOM 9227 O O . LEU A 1 663 ? 127.345 100.467 98.988 1.00 90.48 626 LEU A O 1
ATOM 9243 N N . MET A 1 664 ? 127.154 102.079 97.431 1.00 85.73 627 MET A N 1
ATOM 9244 C CA . MET A 1 664 ? 127.619 101.203 96.362 1.00 90.14 627 MET A CA 1
ATOM 9245 C C . MET A 1 664 ? 129.049 100.752 96.613 1.00 93.54 627 MET A C 1
ATOM 9246 O O . MET A 1 664 ? 129.385 99.579 96.411 1.00 93.30 627 MET A O 1
ATOM 9260 N N . ASN A 1 665 ? 129.911 101.671 97.049 1.00 92.65 628 ASN A N 1
ATOM 9261 C CA . ASN A 1 665 ? 131.271 101.281 97.399 1.00 92.61 628 ASN A CA 1
ATOM 9262 C C . ASN A 1 665 ? 131.279 100.289 98.554 1.00 96.07 628 ASN A C 1
ATOM 9263 O O . ASN A 1 665 ? 132.135 99.399 98.603 1.00 100.34 628 ASN A O 1
ATOM 9274 N N . ARG A 1 666 ? 130.332 100.421 99.485 1.00 94.05 629 ARG A N 1
ATOM 9275 C CA . ARG A 1 666 ? 130.312 99.543 100.651 1.00 93.66 629 ARG A CA 1
ATOM 9276 C C . ARG A 1 666 ? 130.104 98.087 100.252 1.00 93.24 629 ARG A C 1
ATOM 9277 O O . ARG A 1 666 ? 130.777 97.193 100.777 1.00 94.90 629 ARG A O 1
ATOM 9298 N N . TYR A 1 667 ? 129.181 97.824 99.329 1.00 90.65 630 TYR A N 1
ATOM 9299 C CA . TYR A 1 667 ? 128.834 96.458 98.955 1.00 92.41 630 TYR A CA 1
ATOM 9300 C C . TYR A 1 667 ? 129.652 95.928 97.786 1.00 98.21 630 TYR A C 1
ATOM 9301 O O . TYR A 1 667 ? 129.409 94.801 97.343 1.00 102.67 630 TYR A O 1
ATOM 9319 N N . ASN A 1 668 ? 130.610 96.701 97.277 1.00 98.61 631 ASN A N 1
ATOM 9320 C CA . ASN A 1 668 ? 131.456 96.270 96.167 1.00 103.40 631 ASN A CA 1
ATOM 9321 C C . ASN A 1 668 ? 130.611 95.942 94.933 1.00 103.37 631 ASN A C 1
ATOM 9322 O O . ASN A 1 668 ? 130.562 94.806 94.457 1.00 101.90 631 ASN A O 1
ATOM 9333 N N . LEU A 1 669 ? 129.936 96.968 94.425 1.00 101.29 632 LEU A N 1
ATOM 9334 C CA . LEU A 1 669 ? 129.152 96.877 93.201 1.00 100.09 632 LEU A CA 1
ATOM 9335 C C . LEU A 1 669 ? 129.896 97.597 92.086 1.00 103.72 632 LEU A C 1
ATOM 9336 O O . LEU A 1 669 ? 130.366 98.724 92.276 1.00 104.37 632 LEU A O 1
ATOM 9352 N N . GLU A 1 670 ? 130.001 96.947 90.930 1.00 106.38 633 GLU A N 1
ATOM 9353 C CA . GLU A 1 670 ? 130.801 97.487 89.839 1.00 110.43 633 GLU A CA 1
ATOM 9354 C C . GLU A 1 670 ? 130.273 98.847 89.401 1.00 108.22 633 GLU A C 1
ATOM 9355 O O . GLU A 1 670 ? 129.064 99.037 89.240 1.00 105.64 633 GLU A O 1
ATOM 9367 N N . LEU A 1 671 ? 131.189 99.795 89.214 1.00 107.01 634 LEU A N 1
ATOM 9368 C CA . LEU A 1 671 ? 130.873 101.120 88.701 1.00 103.04 634 LEU A CA 1
ATOM 9369 C C . LEU A 1 671 ? 131.780 101.421 87.519 1.00 101.33 634 LEU A C 1
ATOM 9370 O O . LEU A 1 671 ? 132.964 101.072 87.531 1.00 105.04 634 LEU A O 1
ATOM 9386 N N . ASN A 1 672 ? 131.222 102.064 86.499 1.00 96.85 635 ASN A N 1
ATOM 9387 C CA . ASN A 1 672 ? 131.975 102.393 85.295 1.00 101.81 635 ASN A CA 1
ATOM 9388 C C . ASN A 1 672 ? 131.202 103.447 84.514 1.00 102.15 635 ASN A C 1
ATOM 9389 O O . ASN A 1 672 ? 130.088 103.828 84.882 1.00 99.71 635 ASN A O 1
ATOM 9400 N N . THR A 1 673 ? 131.803 103.912 83.422 1.00 105.46 636 THR A N 1
ATOM 9401 C CA . THR A 1 673 ? 131.155 104.892 82.564 1.00 105.03 636 THR A CA 1
ATOM 9402 C C . THR A 1 673 ? 131.755 104.804 81.170 1.00 104.22 636 THR A C 1
ATOM 9403 O O . THR A 1 673 ? 132.859 104.288 80.979 1.00 102.07 636 THR A O 1
ATOM 9414 N N . THR A 1 674 ? 131.007 105.316 80.199 1.00 104.81 637 THR A N 1
ATOM 9415 C CA . THR A 1 674 ? 131.443 105.373 78.813 1.00 109.37 637 THR A CA 1
ATOM 9416 C C . THR A 1 674 ? 131.901 106.786 78.474 1.00 110.75 637 THR A C 1
ATOM 9417 O O . THR A 1 674 ? 131.359 107.772 78.978 1.00 109.12 637 THR A O 1
ATOM 9428 N N . ASP A 1 675 ? 132.915 106.872 77.617 1.00 116.22 638 ASP A N 1
ATOM 9429 C CA . ASP A 1 675 ? 133.440 108.170 77.216 1.00 118.12 638 ASP A CA 1
ATOM 9430 C C . ASP A 1 675 ? 132.334 109.018 76.603 1.00 118.41 638 ASP A C 1
ATOM 9431 O O . ASP A 1 675 ? 131.508 108.529 75.828 1.00 118.95 638 ASP A O 1
ATOM 9440 N N . TYR A 1 676 ? 132.326 110.305 76.955 1.00 115.04 639 TYR A N 1
ATOM 9441 C CA . TYR A 1 676 ? 131.274 111.196 76.476 1.00 113.73 639 TYR A CA 1
ATOM 9442 C C . TYR A 1 676 ? 131.248 111.251 74.954 1.00 118.76 639 TYR A C 1
ATOM 9443 O O . TYR A 1 676 ? 130.178 111.178 74.340 1.00 116.26 639 TYR A O 1
ATOM 9461 N N . GLU A 1 677 ? 132.418 111.368 74.325 1.00 123.64 640 GLU A N 1
ATOM 9462 C CA . GLU A 1 677 ? 132.476 111.525 72.877 1.00 123.01 640 GLU A CA 1
ATOM 9463 C C . GLU A 1 677 ? 132.007 110.287 72.123 1.00 120.75 640 GLU A C 1
ATOM 9464 O O . GLU A 1 677 ? 131.747 110.383 70.919 1.00 118.66 640 GLU A O 1
ATOM 9476 N N . SER A 1 678 ? 131.892 109.142 72.787 1.00 121.20 641 SER A N 1
ATOM 9477 C CA . SER A 1 678 ? 131.470 107.935 72.095 1.00 123.05 641 SER A CA 1
ATOM 9478 C C . SER A 1 678 ? 130.047 108.110 71.564 1.00 121.41 641 SER A C 1
ATOM 9479 O O . SER A 1 678 ? 129.186 108.652 72.267 1.00 118.88 641 SER A O 1
ATOM 9487 N N . PRO A 1 679 ? 129.762 107.675 70.333 1.00 120.55 642 PRO A N 1
ATOM 9488 C CA . PRO A 1 679 ? 128.395 107.827 69.809 1.00 117.61 642 PRO A CA 1
ATOM 9489 C C . PRO A 1 679 ? 127.352 107.025 70.567 1.00 110.83 642 PRO A C 1
ATOM 9490 O O . PRO A 1 679 ? 126.160 107.340 70.464 1.00 105.54 642 PRO A O 1
ATOM 9501 N N . LYS A 1 680 ? 127.752 106.004 71.320 1.00 109.99 643 LYS A N 1
ATOM 9502 C CA . LYS A 1 680 ? 126.814 105.114 71.991 1.00 107.19 643 LYS A CA 1
ATOM 9503 C C . LYS A 1 680 ? 126.497 105.549 73.417 1.00 102.85 643 LYS A C 1
ATOM 9504 O O . LYS A 1 680 ? 125.862 104.791 74.156 1.00 101.23 643 LYS A O 1
ATOM 9523 N N . TYR A 1 681 ? 126.925 106.746 73.819 1.00 98.18 644 TYR A N 1
ATOM 9524 C CA . TYR A 1 681 ? 126.692 107.202 75.185 1.00 93.37 644 TYR A CA 1
ATOM 9525 C C . TYR A 1 681 ? 125.199 107.279 75.490 1.00 92.18 644 TYR A C 1
ATOM 9526 O O . TYR A 1 681 ? 124.715 106.679 76.460 1.00 95.06 644 TYR A O 1
ATOM 9544 N N . PHE A 1 682 ? 124.445 107.987 74.648 1.00 90.32 645 PHE A N 1
ATOM 9545 C CA . PHE A 1 682 ? 123.006 108.086 74.862 1.00 88.75 645 PHE A CA 1
ATOM 9546 C C . PHE A 1 682 ? 122.309 106.764 74.576 1.00 84.32 645 PHE A C 1
ATOM 9547 O O . PHE A 1 682 ? 121.313 106.437 75.227 1.00 80.40 645 PHE A O 1
ATOM 9564 N N . ASP A 1 683 ? 122.809 105.989 73.615 1.00 90.12 646 ASP A N 1
ATOM 9565 C CA . ASP A 1 683 ? 122.252 104.659 73.404 1.00 90.17 646 ASP A CA 1
ATOM 9566 C C . ASP A 1 683 ? 122.416 103.807 74.653 1.00 85.94 646 ASP A C 1
ATOM 9567 O O . ASP A 1 683 ? 121.485 103.105 75.060 1.00 85.40 646 ASP A O 1
ATOM 9576 N N . ASN A 1 684 ? 123.588 103.867 75.285 1.00 87.60 647 ASN A N 1
ATOM 9577 C CA . ASN A 1 684 ? 123.802 103.115 76.516 1.00 86.00 647 ASN A CA 1
ATOM 9578 C C . ASN A 1 684 ? 122.864 103.591 77.618 1.00 80.58 647 ASN A C 1
ATOM 9579 O O . ASN A 1 684 ? 122.261 102.778 78.331 1.00 80.92 647 ASN A O 1
ATOM 9590 N N . ILE A 1 685 ? 122.727 104.910 77.776 1.00 78.09 648 ILE A N 1
ATOM 9591 C CA . ILE A 1 685 ? 121.892 105.421 78.859 1.00 72.13 648 ILE A CA 1
ATOM 9592 C C . ILE A 1 685 ? 120.440 105.006 78.648 1.00 71.30 648 ILE A C 1
ATOM 9593 O O . ILE A 1 685 ? 119.760 104.583 79.588 1.00 71.07 648 ILE A O 1
ATOM 9609 N N . ARG A 1 686 ? 119.949 105.092 77.410 1.00 75.41 649 ARG A N 1
ATOM 9610 C CA . ARG A 1 686 ? 118.565 104.713 77.141 1.00 72.41 649 ARG A CA 1
ATOM 9611 C C . ARG A 1 686 ? 118.365 103.209 77.280 1.00 73.82 649 ARG A C 1
ATOM 9612 O O . ARG A 1 686 ? 117.310 102.761 77.740 1.00 69.95 649 ARG A O 1
ATOM 9633 N N . LYS A 1 687 ? 119.357 102.412 76.879 1.00 81.70 650 LYS A N 1
ATOM 9634 C CA . LYS A 1 687 ? 119.258 100.968 77.051 1.00 78.68 650 LYS A CA 1
ATOM 9635 C C . LYS A 1 687 ? 119.142 100.607 78.523 1.00 73.60 650 LYS A C 1
ATOM 9636 O O . LYS A 1 687 ? 118.310 99.780 78.909 1.00 72.37 650 LYS A O 1
ATOM 9655 N N . ALA A 1 688 ? 119.975 101.221 79.364 1.00 72.91 651 ALA A N 1
ATOM 9656 C CA . ALA A 1 688 ? 119.907 100.934 80.792 1.00 68.16 651 ALA A CA 1
ATOM 9657 C C . ALA A 1 688 ? 118.628 101.476 81.410 1.00 65.86 651 ALA A C 1
ATOM 9658 O O . ALA A 1 688 ? 118.110 100.894 82.368 1.00 67.18 651 ALA A O 1
ATOM 9665 N N . LEU A 1 689 ? 118.108 102.582 80.882 1.00 65.80 652 LEU A N 1
ATOM 9666 C CA . LEU A 1 689 ? 116.912 103.192 81.447 1.00 60.77 652 LEU A CA 1
ATOM 9667 C C . LEU A 1 689 ? 115.648 102.432 81.071 1.00 61.39 652 LEU A C 1
ATOM 9668 O O . LEU A 1 689 ? 114.691 102.412 81.849 1.00 62.43 652 LEU A O 1
ATOM 9684 N N . ALA A 1 690 ? 115.623 101.805 79.893 1.00 65.84 653 ALA A N 1
ATOM 9685 C CA . ALA A 1 690 ? 114.438 101.063 79.477 1.00 64.94 653 ALA A CA 1
ATOM 9686 C C . ALA A 1 690 ? 114.305 99.747 80.229 1.00 65.48 653 ALA A C 1
ATOM 9687 O O . ALA A 1 690 ? 113.187 99.259 80.424 1.00 66.38 653 ALA A O 1
ATOM 9694 N N . SER A 1 691 ? 115.424 99.156 80.649 1.00 68.52 654 SER A N 1
ATOM 9695 C CA . SER A 1 691 ? 115.382 97.909 81.401 1.00 67.75 654 SER A CA 1
ATOM 9696 C C . SER A 1 691 ? 114.865 98.094 82.820 1.00 65.90 654 SER A C 1
ATOM 9697 O O . SER A 1 691 ? 114.589 97.095 83.491 1.00 67.72 654 SER A O 1
ATOM 9705 N N . GLY A 1 692 ? 114.733 99.330 83.292 1.00 63.65 655 GLY A N 1
ATOM 9706 C CA . GLY A 1 692 ? 114.254 99.577 84.636 1.00 62.13 655 GLY A CA 1
ATOM 9707 C C . GLY A 1 692 ? 112.804 100.003 84.671 1.00 60.92 655 GLY A C 1
ATOM 9708 O O . GLY A 1 692 ? 112.058 99.617 85.574 1.00 59.89 655 GLY A O 1
ATOM 9712 N N . PHE A 1 693 ? 112.392 100.800 83.686 1.00 60.55 656 PHE A N 1
ATOM 9713 C CA . PHE A 1 693 ? 111.035 101.322 83.606 1.00 58.76 656 PHE A CA 1
ATOM 9714 C C . PHE A 1 693 ? 110.149 100.497 82.683 1.00 62.59 656 PHE A C 1
ATOM 9715 O O . PHE A 1 693 ? 109.133 101.001 82.194 1.00 65.32 656 PHE A O 1
ATOM 9732 N N . PHE A 1 694 ? 110.502 99.233 82.444 1.00 67.41 657 PHE A N 1
ATOM 9733 C CA . PHE A 1 694 ? 109.702 98.399 81.557 1.00 68.74 657 PHE A CA 1
ATOM 9734 C C . PHE A 1 694 ? 108.271 98.248 82.052 1.00 71.00 657 PHE A C 1
ATOM 9735 O O . PHE A 1 694 ? 107.383 97.924 81.257 1.00 68.23 657 PHE A O 1
ATOM 9752 N N . MET A 1 695 ? 108.028 98.469 83.344 1.00 69.63 658 MET A N 1
ATOM 9753 C CA . MET A 1 695 ? 106.681 98.364 83.887 1.00 69.79 658 MET A CA 1
ATOM 9754 C C . MET A 1 695 ? 105.774 99.506 83.451 1.00 65.45 658 MET A C 1
ATOM 9755 O O . MET A 1 695 ? 104.559 99.414 83.649 1.00 68.00 658 MET A O 1
ATOM 9769 N N . GLN A 1 696 ? 106.323 100.572 82.873 1.00 60.62 659 GLN A N 1
ATOM 9770 C CA . GLN A 1 696 ? 105.556 101.758 82.493 1.00 59.30 659 GLN A CA 1
ATOM 9771 C C . GLN A 1 696 ? 105.963 102.150 81.077 1.00 63.32 659 GLN A C 1
ATOM 9772 O O . GLN A 1 696 ? 106.898 102.929 80.884 1.00 65.97 659 GLN A O 1
ATOM 9786 N N . VAL A 1 697 ? 105.259 101.609 80.088 1.00 64.66 660 VAL A N 1
ATOM 9787 C CA . VAL A 1 697 ? 105.540 101.868 78.682 1.00 66.19 660 VAL A CA 1
ATOM 9788 C C . VAL A 1 697 ? 104.230 102.201 77.988 1.00 71.82 660 VAL A C 1
ATOM 9789 O O . VAL A 1 697 ? 103.227 101.507 78.184 1.00 76.75 660 VAL A O 1
ATOM 9802 N N . ALA A 1 698 ? 104.241 103.255 77.179 1.00 74.47 661 ALA A N 1
ATOM 9803 C CA . ALA A 1 698 ? 103.082 103.673 76.408 1.00 78.71 661 ALA A CA 1
ATOM 9804 C C . ALA A 1 698 ? 103.440 103.694 74.929 1.00 81.98 661 ALA A C 1
ATOM 9805 O O . ALA A 1 698 ? 104.579 103.985 74.555 1.00 81.26 661 ALA A O 1
ATOM 9812 N N . LYS A 1 699 ? 102.457 103.380 74.091 1.00 85.54 662 LYS A N 1
ATOM 9813 C CA . LYS A 1 699 ? 102.642 103.305 72.650 1.00 87.14 662 LYS A CA 1
ATOM 9814 C C . LYS A 1 699 ? 101.872 104.427 71.969 1.00 90.32 662 LYS A C 1
ATOM 9815 O O . LYS A 1 699 ? 100.772 104.788 72.398 1.00 89.64 662 LYS A O 1
ATOM 9834 N N . LYS A 1 700 ? 102.457 104.976 70.908 1.00 94.02 663 LYS A N 1
ATOM 9835 C CA . LYS A 1 700 ? 101.807 106.045 70.164 1.00 95.77 663 LYS A CA 1
ATOM 9836 C C . LYS A 1 700 ? 100.581 105.507 69.440 1.00 100.66 663 LYS A C 1
ATOM 9837 O O . LYS A 1 700 ? 100.669 104.538 68.680 1.00 101.88 663 LYS A O 1
ATOM 9856 N N . ARG A 1 701 ? 99.438 106.140 69.676 1.00 102.73 664 ARG A N 1
ATOM 9857 C CA . ARG A 1 701 ? 98.200 105.705 69.054 1.00 104.89 664 ARG A CA 1
ATOM 9858 C C . ARG A 1 701 ? 98.210 106.026 67.562 1.00 112.53 664 ARG A C 1
ATOM 9859 O O . ARG A 1 701 ? 98.940 106.901 67.089 1.00 110.90 664 ARG A O 1
ATOM 9880 N N . SER A 1 702 ? 97.386 105.289 66.815 1.00 119.73 665 SER A N 1
ATOM 9881 C CA . SER A 1 702 ? 97.277 105.532 65.381 1.00 120.17 665 SER A CA 1
ATOM 9882 C C . SER A 1 702 ? 96.743 106.931 65.100 1.00 123.86 665 SER A C 1
ATOM 9883 O O . SER A 1 702 ? 97.235 107.624 64.202 1.00 121.56 665 SER A O 1
ATOM 9891 N N . GLY A 1 703 ? 95.740 107.363 65.857 1.00 124.01 666 GLY A N 1
ATOM 9892 C CA . GLY A 1 703 ? 95.178 108.691 65.692 1.00 122.58 666 GLY A CA 1
ATOM 9893 C C . GLY A 1 703 ? 94.523 108.887 64.340 1.00 128.20 666 GLY A C 1
ATOM 9894 O O . GLY A 1 703 ? 93.912 109.924 64.082 1.00 133.09 666 GLY A O 1
ATOM 9898 N N . GLY A 1 706 ? 96.178 110.322 72.734 1.00 93.74 669 GLY A N 1
ATOM 9899 C CA . GLY A 1 706 ? 97.358 110.307 71.890 1.00 95.47 669 GLY A CA 1
ATOM 9900 C C . GLY A 1 706 ? 98.188 109.054 72.075 1.00 99.32 669 GLY A C 1
ATOM 9901 O O . GLY A 1 706 ? 98.684 108.482 71.104 1.00 101.53 669 GLY A O 1
ATOM 9904 N N . TYR A 1 707 ? 98.338 108.626 73.328 1.00 97.16 670 TYR A N 1
ATOM 9905 C CA . TYR A 1 707 ? 99.112 107.442 73.669 1.00 93.64 670 TYR A CA 1
ATOM 9906 C C . TYR A 1 707 ? 98.258 106.491 74.491 1.00 92.31 670 TYR A C 1
ATOM 9907 O O . TYR A 1 707 ? 97.365 106.913 75.230 1.00 93.66 670 TYR A O 1
ATOM 9925 N N . ILE A 1 708 ? 98.546 105.201 74.355 1.00 91.03 671 ILE A N 1
ATOM 9926 C CA . ILE A 1 708 ? 97.864 104.150 75.099 1.00 93.38 671 ILE A CA 1
ATOM 9927 C C . ILE A 1 708 ? 98.904 103.394 75.914 1.00 92.29 671 ILE A C 1
ATOM 9928 O O . ILE A 1 708 ? 99.925 102.954 75.376 1.00 90.95 671 ILE A O 1
ATOM 9944 N N . THR A 1 709 ? 98.651 103.266 77.213 1.00 90.10 672 THR A N 1
ATOM 9945 C CA . THR A 1 709 ? 99.582 102.595 78.107 1.00 85.80 672 THR A CA 1
ATOM 9946 C C . THR A 1 709 ? 99.532 101.087 77.899 1.00 87.01 672 THR A C 1
ATOM 9947 O O . THR A 1 709 ? 98.471 100.516 77.637 1.00 92.38 672 THR A O 1
ATOM 9958 N N . VAL A 1 710 ? 100.695 100.443 78.009 1.00 83.42 673 VAL A N 1
ATOM 9959 C CA . VAL A 1 710 ? 100.743 98.988 77.915 1.00 85.80 673 VAL A CA 1
ATOM 9960 C C . VAL A 1 710 ? 100.072 98.356 79.128 1.00 90.23 673 VAL A C 1
ATOM 9961 O O . VAL A 1 710 ? 99.402 97.322 79.015 1.00 90.44 673 VAL A O 1
ATOM 9974 N N . LYS A 1 711 ? 100.243 98.957 80.302 1.00 94.45 674 LYS A N 1
ATOM 9975 C CA . LYS A 1 711 ? 99.651 98.461 81.538 1.00 93.93 674 LYS A CA 1
ATOM 9976 C C . LYS A 1 711 ? 98.385 99.252 81.841 1.00 97.15 674 LYS A C 1
ATOM 9977 O O . LYS A 1 711 ? 98.426 100.483 81.941 1.00 96.06 674 LYS A O 1
ATOM 9996 N N . ASP A 1 712 ? 97.268 98.545 81.989 1.00 98.13 675 ASP A N 1
ATOM 9997 C CA . ASP A 1 712 ? 95.950 99.060 82.337 1.00 99.15 675 ASP A CA 1
ATOM 9998 C C . ASP A 1 712 ? 95.267 99.750 81.158 1.00 98.68 675 ASP A C 1
ATOM 9999 O O . ASP A 1 712 ? 94.101 100.126 81.283 1.00 95.08 675 ASP A O 1
ATOM 10008 N N . ASN A 1 713 ? 95.940 99.925 80.023 1.00 100.22 676 ASN A N 1
ATOM 10009 C CA . ASN A 1 713 ? 95.342 100.504 78.820 1.00 100.43 676 ASN A CA 1
ATOM 10010 C C . ASN A 1 713 ? 94.554 101.773 79.149 1.00 103.01 676 ASN A C 1
ATOM 10011 O O . ASN A 1 713 ? 93.339 101.854 78.965 1.00 104.13 676 ASN A O 1
ATOM 10022 N N . GLN A 1 714 ? 95.276 102.771 79.646 1.00 104.67 677 GLN A N 1
ATOM 10023 C CA . GLN A 1 714 ? 94.706 104.071 79.967 1.00 104.23 677 GLN A CA 1
ATOM 10024 C C . GLN A 1 714 ? 94.989 105.049 78.835 1.00 101.00 677 GLN A C 1
ATOM 10025 O O . GLN A 1 714 ? 96.105 105.099 78.310 1.00 99.89 677 GLN A O 1
ATOM 10039 N N . ASP A 1 715 ? 93.973 105.823 78.458 1.00 98.76 678 ASP A N 1
ATOM 10040 C CA . ASP A 1 715 ? 94.133 106.833 77.419 1.00 99.13 678 ASP A CA 1
ATOM 10041 C C . ASP A 1 715 ? 94.772 108.076 78.025 1.00 95.44 678 ASP A C 1
ATOM 10042 O O . ASP A 1 715 ? 94.201 108.697 78.928 1.00 96.49 678 ASP A O 1
ATOM 10051 N N . VAL A 1 716 ? 95.954 108.441 77.526 1.00 91.11 679 VAL A N 1
ATOM 10052 C CA . VAL A 1 716 ? 96.750 109.515 78.099 1.00 84.99 679 VAL A CA 1
ATOM 10053 C C . VAL A 1 716 ? 97.281 110.403 76.984 1.00 85.90 679 VAL A C 1
ATOM 10054 O O . VAL A 1 716 ? 97.340 110.013 75.816 1.00 90.55 679 VAL A O 1
ATOM 10067 N N . LEU A 1 717 ? 97.677 111.615 77.366 1.00 85.40 680 LEU A N 1
ATOM 10068 C CA . LEU A 1 717 ? 98.244 112.596 76.451 1.00 85.23 680 LEU A CA 1
ATOM 10069 C C . LEU A 1 717 ? 99.549 113.114 77.033 1.00 82.74 680 LEU A C 1
ATOM 10070 O O . LEU A 1 717 ? 99.608 113.455 78.217 1.00 82.11 680 LEU A O 1
ATOM 10086 N N . ILE A 1 718 ? 100.590 113.178 76.201 1.00 83.14 681 ILE A N 1
ATOM 10087 C CA . ILE A 1 718 ? 101.867 113.705 76.662 1.00 83.11 681 ILE A CA 1
ATOM 10088 C C . ILE A 1 718 ? 101.643 115.072 77.286 1.00 85.77 681 ILE A C 1
ATOM 10089 O O . ILE A 1 718 ? 100.880 115.895 76.769 1.00 91.31 681 ILE A O 1
ATOM 10105 N N . HIS A 1 719 ? 102.303 115.316 78.412 1.00 82.92 682 HIS A N 1
ATOM 10106 C CA . HIS A 1 719 ? 102.115 116.573 79.113 1.00 89.57 682 HIS A CA 1
ATOM 10107 C C . HIS A 1 719 ? 102.663 117.733 78.281 1.00 93.16 682 HIS A C 1
ATOM 10108 O O . HIS A 1 719 ? 103.644 117.573 77.551 1.00 96.37 682 HIS A O 1
ATOM 10122 N N . PRO A 1 720 ? 102.044 118.915 78.368 1.00 87.84 683 PRO A N 1
ATOM 10123 C CA . PRO A 1 720 ? 102.578 120.065 77.620 1.00 90.24 683 PRO A CA 1
ATOM 10124 C C . PRO A 1 720 ? 104.007 120.412 77.992 1.00 95.68 683 PRO A C 1
ATOM 10125 O O . PRO A 1 720 ? 104.756 120.907 77.141 1.00 93.95 683 PRO A O 1
ATOM 10136 N N . SER A 1 721 ? 104.406 120.180 79.243 1.00 97.31 684 SER A N 1
ATOM 10137 C CA . SER A 1 721 ? 105.776 120.435 79.688 1.00 94.47 684 SER A CA 1
ATOM 10138 C C . SER A 1 721 ? 106.623 119.214 79.349 1.00 90.88 684 SER A C 1
ATOM 10139 O O . SER A 1 721 ? 106.919 118.361 80.189 1.00 87.59 684 SER A O 1
ATOM 10147 N N . THR A 1 722 ? 107.016 119.132 78.081 1.00 90.90 685 THR A N 1
ATOM 10148 C CA . THR A 1 722 ? 107.805 118.016 77.585 1.00 90.69 685 THR A CA 1
ATOM 10149 C C . THR A 1 722 ? 108.817 118.529 76.575 1.00 89.43 685 THR A C 1
ATOM 10150 O O . THR A 1 722 ? 108.661 119.609 76.001 1.00 90.97 685 THR A O 1
ATOM 10161 N N . VAL A 1 723 ? 109.859 117.731 76.359 1.00 87.65 686 VAL A N 1
ATOM 10162 C CA . VAL A 1 723 ? 110.921 118.067 75.424 1.00 92.52 686 VAL A CA 1
ATOM 10163 C C . VAL A 1 723 ? 111.047 117.015 74.324 1.00 98.36 686 VAL A C 1
ATOM 10164 O O . VAL A 1 723 ? 112.099 116.881 73.712 1.00 102.47 686 VAL A O 1
ATOM 10177 N N . LEU A 1 724 ? 109.981 116.263 74.067 1.00 97.75 687 LEU A N 1
ATOM 10178 C CA . LEU A 1 724 ? 110.012 115.279 72.996 1.00 96.41 687 LEU A CA 1
ATOM 10179 C C . LEU A 1 724 ? 110.117 115.980 71.647 1.00 97.55 687 LEU A C 1
ATOM 10180 O O . LEU A 1 724 ? 109.415 116.959 71.380 1.00 95.12 687 LEU A O 1
ATOM 10196 N N . GLY A 1 725 ? 111.006 115.473 70.797 1.00 100.50 688 GLY A N 1
ATOM 10197 C CA . GLY A 1 725 ? 111.265 116.094 69.514 1.00 97.23 688 GLY A CA 1
ATOM 10198 C C . GLY A 1 725 ? 110.536 115.434 68.364 1.00 101.13 688 GLY A C 1
ATOM 10199 O O . GLY A 1 725 ? 109.934 116.119 67.532 1.00 99.28 688 GLY A O 1
ATOM 10203 N N . HIS A 1 726 ? 110.578 114.108 68.306 1.00 106.99 689 HIS A N 1
ATOM 10204 C CA . HIS A 1 726 ? 109.983 113.345 67.219 1.00 111.02 689 HIS A CA 1
ATOM 10205 C C . HIS A 1 726 ? 108.740 112.611 67.717 1.00 112.13 689 HIS A C 1
ATOM 10206 O O . HIS A 1 726 ? 108.311 112.762 68.864 1.00 106.67 689 HIS A O 1
ATOM 10220 N N . ASP A 1 727 ? 108.156 111.808 66.824 1.00 114.21 690 ASP A N 1
ATOM 10221 C CA . ASP A 1 727 ? 106.918 111.110 67.156 1.00 109.03 690 ASP A CA 1
ATOM 10222 C C . ASP A 1 727 ? 107.084 110.243 68.398 1.00 106.82 690 ASP A C 1
ATOM 10223 O O . ASP A 1 727 ? 106.188 110.188 69.248 1.00 101.28 690 ASP A O 1
ATOM 10232 N N . ALA A 1 728 ? 108.223 109.561 68.526 1.00 103.99 691 ALA A N 1
ATOM 10233 C CA . ALA A 1 728 ? 108.506 108.724 69.690 1.00 95.33 691 ALA A CA 1
ATOM 10234 C C . ALA A 1 728 ? 107.442 107.632 69.839 1.00 90.78 691 ALA A C 1
ATOM 10235 O O . ALA A 1 728 ? 106.636 107.620 70.770 1.00 87.46 691 ALA A O 1
ATOM 10242 N N . GLU A 1 729 ? 107.458 106.716 68.868 1.00 88.99 692 GLU A N 1
ATOM 10243 C CA . GLU A 1 729 ? 106.446 105.665 68.816 1.00 89.12 692 GLU A CA 1
ATOM 10244 C C . GLU A 1 729 ? 106.316 104.937 70.149 1.00 90.60 692 GLU A C 1
ATOM 10245 O O . GLU A 1 729 ? 105.203 104.618 70.582 1.00 93.55 692 GLU A O 1
ATOM 10257 N N . TRP A 1 730 ? 107.437 104.656 70.809 1.00 88.38 693 TRP A N 1
ATOM 10258 C CA . TRP A 1 730 ? 107.442 104.007 72.114 1.00 84.30 693 TRP A CA 1
ATOM 10259 C C . TRP A 1 730 ? 108.067 104.945 73.134 1.00 75.91 693 TRP A C 1
ATOM 10260 O O . TRP A 1 730 ? 109.198 105.404 72.947 1.00 77.30 693 TRP A O 1
ATOM 10281 N N . VAL A 1 731 ? 107.339 105.217 74.215 1.00 67.89 694 VAL A N 1
ATOM 10282 C CA . VAL A 1 731 ? 107.762 106.188 75.213 1.00 64.78 694 VAL A CA 1
ATOM 10283 C C . VAL A 1 731 ? 107.686 105.566 76.598 1.00 65.08 694 VAL A C 1
ATOM 10284 O O . VAL A 1 731 ? 106.888 104.659 76.853 1.00 70.97 694 VAL A O 1
ATOM 10297 N N . ILE A 1 732 ? 108.520 106.077 77.499 1.00 64.24 695 ILE A N 1
ATOM 10298 C CA . ILE A 1 732 ? 108.613 105.608 78.877 1.00 59.51 695 ILE A CA 1
ATOM 10299 C C . ILE A 1 732 ? 108.223 106.765 79.782 1.00 60.13 695 ILE A C 1
ATOM 10300 O O . ILE A 1 732 ? 108.856 107.827 79.741 1.00 69.96 695 ILE A O 1
ATOM 10316 N N . TYR A 1 733 ? 107.199 106.562 80.603 1.00 54.36 696 TYR A N 1
ATOM 10317 C CA . TYR A 1 733 ? 106.671 107.606 81.469 1.00 55.22 696 TYR A CA 1
ATOM 10318 C C . TYR A 1 733 ? 106.868 107.230 82.929 1.00 56.83 696 TYR A C 1
ATOM 10319 O O . TYR A 1 733 ? 106.713 106.065 83.306 1.00 63.38 696 TYR A O 1
ATOM 10337 N N . ASN A 1 734 ? 107.210 108.222 83.747 1.00 58.02 697 ASN A N 1
ATOM 10338 C CA . ASN A 1 734 ? 107.481 108.016 85.164 1.00 59.82 697 ASN A CA 1
ATOM 10339 C C . ASN A 1 734 ? 106.324 108.420 86.063 1.00 58.92 697 ASN A C 1
ATOM 10340 O O . ASN A 1 734 ? 106.068 107.753 87.068 1.00 63.93 697 ASN A O 1
ATOM 10351 N N . GLU A 1 735 ? 105.627 109.501 85.733 1.00 61.40 698 GLU A N 1
ATOM 10352 C CA . GLU A 1 735 ? 104.578 110.052 86.575 1.00 65.50 698 GLU A CA 1
ATOM 10353 C C . GLU A 1 735 ? 103.268 110.103 85.806 1.00 67.54 698 GLU A C 1
ATOM 10354 O O . GLU A 1 735 ? 103.250 110.280 84.586 1.00 72.28 698 GLU A O 1
ATOM 10366 N N . PHE A 1 736 ? 102.168 109.948 86.535 1.00 69.25 699 PHE A N 1
ATOM 10367 C CA . PHE A 1 736 ? 100.827 110.001 85.970 1.00 75.98 699 PHE A CA 1
ATOM 10368 C C . PHE A 1 736 ? 100.097 111.185 86.587 1.00 86.54 699 PHE A C 1
ATOM 10369 O O . PHE A 1 736 ? 100.012 111.292 87.815 1.00 90.70 699 PHE A O 1
ATOM 10386 N N . VAL A 1 737 ? 99.578 112.070 85.741 1.00 90.51 700 VAL A N 1
ATOM 10387 C CA . VAL A 1 737 ? 98.870 113.267 86.180 1.00 90.35 700 VAL A CA 1
ATOM 10388 C C . VAL A 1 737 ? 97.401 113.093 85.827 1.00 96.65 700 VAL A C 1
ATOM 10389 O O . VAL A 1 737 ? 97.058 112.879 84.658 1.00 97.56 700 VAL A O 1
ATOM 10402 N N . LEU A 1 738 ? 96.537 113.190 86.832 1.00 104.14 701 LEU A N 1
ATOM 10403 C CA . LEU A 1 738 ? 95.107 112.968 86.661 1.00 107.50 701 LEU A CA 1
ATOM 10404 C C . LEU A 1 738 ? 94.390 114.312 86.639 1.00 110.04 701 LEU A C 1
ATOM 10405 O O . LEU A 1 738 ? 94.403 115.046 87.633 1.00 108.38 701 LEU A O 1
ATOM 10421 N N . THR A 1 739 ? 93.771 114.627 85.508 1.00 113.09 702 THR A N 1
ATOM 10422 C CA . THR A 1 739 ? 92.935 115.814 85.367 1.00 117.00 702 THR A CA 1
ATOM 10423 C C . THR A 1 739 ? 91.746 115.418 84.500 1.00 117.85 702 THR A C 1
ATOM 10424 O O . THR A 1 739 ? 91.473 114.231 84.288 1.00 114.58 702 THR A O 1
ATOM 10435 N N . SER A 1 740 ? 91.016 116.414 83.993 1.00 119.93 703 SER A N 1
ATOM 10436 C CA . SER A 1 740 ? 89.926 116.121 83.069 1.00 118.16 703 SER A CA 1
ATOM 10437 C C . SER A 1 740 ? 90.418 115.272 81.905 1.00 116.54 703 SER A C 1
ATOM 10438 O O . SER A 1 740 ? 89.705 114.382 81.427 1.00 114.74 703 SER A O 1
ATOM 10446 N N . LYS A 1 741 ? 91.637 115.532 81.439 1.00 113.51 704 LYS A N 1
ATOM 10447 C CA . LYS A 1 741 ? 92.300 114.710 80.438 1.00 110.86 704 LYS A CA 1
ATOM 10448 C C . LYS A 1 741 ? 93.572 114.145 81.048 1.00 108.35 704 LYS A C 1
ATOM 10449 O O . LYS A 1 741 ? 94.400 114.897 81.572 1.00 108.43 704 LYS A O 1
ATOM 10468 N N . ASN A 1 742 ? 93.726 112.826 80.983 1.00 102.29 705 ASN A N 1
ATOM 10469 C CA . ASN A 1 742 ? 94.877 112.182 81.595 1.00 96.22 705 ASN A CA 1
ATOM 10470 C C . ASN A 1 742 ? 96.163 112.617 80.903 1.00 91.05 705 ASN A C 1
ATOM 10471 O O . ASN A 1 742 ? 96.191 112.877 79.698 1.00 95.86 705 ASN A O 1
ATOM 10482 N N . TYR A 1 743 ? 97.236 112.700 81.684 1.00 83.35 706 TYR A N 1
ATOM 10483 C CA . TYR A 1 743 ? 98.539 113.092 81.171 1.00 82.45 706 TYR A CA 1
ATOM 10484 C C . TYR A 1 743 ? 99.603 112.163 81.732 1.00 80.55 706 TYR A C 1
ATOM 10485 O O . TYR A 1 743 ? 99.406 111.523 82.766 1.00 84.57 706 TYR A O 1
ATOM 10503 N N . ILE A 1 744 ? 100.734 112.092 81.034 1.00 77.49 707 ILE A N 1
ATOM 10504 C CA . ILE A 1 744 ? 101.924 111.400 81.512 1.00 73.53 707 ILE A CA 1
ATOM 10505 C C . ILE A 1 744 ? 103.084 112.382 81.462 1.00 72.80 707 ILE A C 1
ATOM 10506 O O . ILE A 1 744 ? 103.271 113.077 80.457 1.00 78.85 707 ILE A O 1
ATOM 10522 N N . ARG A 1 745 ? 103.855 112.442 82.543 1.00 63.34 708 ARG A N 1
ATOM 10523 C CA . ARG A 1 745 ? 104.899 113.439 82.710 1.00 66.74 708 ARG A CA 1
ATOM 10524 C C . ARG A 1 745 ? 106.256 112.760 82.833 1.00 67.22 708 ARG A C 1
ATOM 10525 O O . ARG A 1 745 ? 106.352 111.598 83.233 1.00 72.33 708 ARG A O 1
ATOM 10546 N N . THR A 1 746 ? 107.308 113.499 82.482 1.00 67.65 709 THR A N 1
ATOM 10547 C CA . THR A 1 746 ? 108.675 112.984 82.504 1.00 69.22 709 THR A CA 1
ATOM 10548 C C . THR A 1 746 ? 108.818 111.797 81.550 1.00 68.86 709 THR A C 1
ATOM 10549 O O . THR A 1 746 ? 109.160 110.680 81.942 1.00 66.13 709 THR A O 1
ATOM 10560 N N . VAL A 1 747 ? 108.558 112.067 80.278 1.00 65.04 710 VAL A N 1
ATOM 10561 C CA . VAL A 1 747 ? 108.513 111.040 79.256 1.00 62.94 710 VAL A CA 1
ATOM 10562 C C . VAL A 1 747 ? 109.819 111.047 78.474 1.00 64.09 710 VAL A C 1
ATOM 10563 O O . VAL A 1 747 ? 110.524 112.056 78.391 1.00 66.17 710 VAL A O 1
ATOM 10576 N N . THR A 1 748 ? 110.150 109.896 77.891 1.00 65.13 711 THR A N 1
ATOM 10577 C CA . THR A 1 748 ? 111.328 109.763 77.048 1.00 64.95 711 THR A CA 1
ATOM 10578 C C . THR A 1 748 ? 111.084 108.653 76.037 1.00 67.54 711 THR A C 1
ATOM 10579 O O . THR A 1 748 ? 110.357 107.696 76.311 1.00 72.93 711 THR A O 1
ATOM 10590 N N . SER A 1 749 ? 111.707 108.785 74.872 1.00 68.98 712 SER A N 1
ATOM 10591 C CA . SER A 1 749 ? 111.518 107.817 73.806 1.00 71.70 712 SER A CA 1
ATOM 10592 C C . SER A 1 749 ? 112.397 106.590 74.029 1.00 74.49 712 SER A C 1
ATOM 10593 O O . SER A 1 749 ? 113.330 106.598 74.834 1.00 79.55 712 SER A O 1
ATOM 10601 N N . VAL A 1 750 ? 112.080 105.522 73.303 1.00 79.30 713 VAL A N 1
ATOM 10602 C CA . VAL A 1 750 ? 112.836 104.278 73.393 1.00 82.80 713 VAL A CA 1
ATOM 10603 C C . VAL A 1 750 ? 112.510 103.437 72.168 1.00 92.83 713 VAL A C 1
ATOM 10604 O O . VAL A 1 750 ? 111.365 103.401 71.710 1.00 91.73 713 VAL A O 1
ATOM 10617 N N . ARG A 1 751 ? 113.532 102.765 71.633 1.00 98.15 714 ARG A N 1
ATOM 10618 C CA . ARG A 1 751 ? 113.346 101.906 70.470 1.00 97.36 714 ARG A CA 1
ATOM 10619 C C . ARG A 1 751 ? 112.706 100.584 70.896 1.00 100.73 714 ARG A C 1
ATOM 10620 O O . ARG A 1 751 ? 112.999 100.078 71.982 1.00 100.51 714 ARG A O 1
ATOM 10641 N N . PRO A 1 752 ? 111.838 99.996 70.065 1.00 102.05 715 PRO A N 1
ATOM 10642 C CA . PRO A 1 752 ? 111.146 98.772 70.504 1.00 103.64 715 PRO A CA 1
ATOM 10643 C C . PRO A 1 752 ? 112.089 97.622 70.809 1.00 103.50 715 PRO A C 1
ATOM 10644 O O . PRO A 1 752 ? 111.832 96.842 71.735 1.00 98.74 715 PRO A O 1
ATOM 10655 N N . GLU A 1 753 ? 113.182 97.496 70.054 1.00 103.07 716 GLU A N 1
ATOM 10656 C CA . GLU A 1 753 ? 114.082 96.364 70.242 1.00 101.79 716 GLU A CA 1
ATOM 10657 C C . GLU A 1 753 ? 114.653 96.326 71.652 1.00 102.28 716 GLU A C 1
ATOM 10658 O O . GLU A 1 753 ? 114.962 95.246 72.167 1.00 102.45 716 GLU A O 1
ATOM 10670 N N . TRP A 1 754 ? 114.798 97.487 72.293 1.00 99.99 717 TRP A N 1
ATOM 10671 C CA . TRP A 1 754 ? 115.369 97.547 73.632 1.00 98.20 717 TRP A CA 1
ATOM 10672 C C . TRP A 1 754 ? 114.421 97.030 74.706 1.00 92.90 717 TRP A C 1
ATOM 10673 O O . TRP A 1 754 ? 114.860 96.820 75.842 1.00 87.12 717 TRP A O 1
ATOM 10694 N N . LEU A 1 755 ? 113.151 96.820 74.383 1.00 91.27 718 LEU A N 1
ATOM 10695 C CA . LEU A 1 755 ? 112.177 96.369 75.368 1.00 91.71 718 LEU A CA 1
ATOM 10696 C C . LEU A 1 755 ? 111.826 94.902 75.155 1.00 96.62 718 LEU A C 1
ATOM 10697 O O . LEU A 1 755 ? 111.020 94.565 74.288 1.00 100.69 718 LEU A O 1
ATOM 10713 N N . TRP B 2 353 ? 110.341 143.837 121.577 1.00 22.63 122 TRP B N 1
ATOM 10714 C CA . TRP B 2 353 ? 108.882 143.868 121.601 1.00 28.46 122 TRP B CA 1
ATOM 10715 C C . TRP B 2 353 ? 108.320 144.141 120.211 1.00 27.72 122 TRP B C 1
ATOM 10716 O O . TRP B 2 353 ? 109.069 144.334 119.255 1.00 26.61 122 TRP B O 1
ATOM 10720 N N . GLY B 2 354 ? 106.994 144.160 120.110 1.00 24.19 123 GLY B N 1
ATOM 10721 C CA . GLY B 2 354 ? 106.338 144.411 118.843 1.00 21.40 123 GLY B CA 1
ATOM 10722 C C . GLY B 2 354 ? 105.135 143.522 118.602 1.00 17.83 123 GLY B C 1
ATOM 10723 O O . GLY B 2 354 ? 104.470 143.641 117.569 1.00 16.28 123 GLY B O 1
ATOM 10727 N N . ILE B 2 355 ? 104.844 142.626 119.544 1.00 15.82 124 ILE B N 1
ATOM 10728 C CA . ILE B 2 355 ? 103.739 141.686 119.418 1.00 13.05 124 ILE B CA 1
ATOM 10729 C C . ILE B 2 355 ? 102.777 141.902 120.575 1.00 13.59 124 ILE B C 1
ATOM 10730 O O . ILE B 2 355 ? 103.185 142.042 121.732 1.00 13.38 124 ILE B O 1
ATOM 10746 N N . HIS B 2 356 ? 101.485 141.927 120.251 1.00 13.13 125 HIS B N 1
ATOM 10747 C CA . HIS B 2 356 ? 100.423 142.053 121.237 1.00 10.96 125 HIS B CA 1
ATOM 10748 C C . HIS B 2 356 ? 99.531 140.824 121.163 1.00 9.09 125 HIS B C 1
ATOM 10749 O O . HIS B 2 356 ? 99.301 140.270 120.085 1.00 9.73 125 HIS B O 1
ATOM 10753 N N . PHE B 2 357 ? 99.020 140.408 122.320 1.00 8.96 126 PHE B N 1
ATOM 10754 C CA . PHE B 2 357 ? 98.287 139.158 122.448 1.00 7.42 126 PHE B CA 1
ATOM 10755 C C . PHE B 2 357 ? 96.888 139.412 122.992 1.00 6.28 126 PHE B C 1
ATOM 10756 O O . PHE B 2 357 ? 96.635 140.396 123.690 1.00 9.49 126 PHE B O 1
ATOM 10773 N N . VAL B 2 358 ? 95.981 138.496 122.661 1.00 5.68 127 VAL B N 1
ATOM 10774 C CA . VAL B 2 358 ? 94.599 138.529 123.125 1.00 7.28 127 VAL B CA 1
ATOM 10775 C C . VAL B 2 358 ? 94.341 137.263 123.930 1.00 10.29 127 VAL B C 1
ATOM 10776 O O . VAL B 2 358 ? 94.608 136.154 123.454 1.00 11.47 127 VAL B O 1
ATOM 10789 N N . LYS B 2 359 ? 93.817 137.429 125.141 1.00 14.28 128 LYS B N 1
ATOM 10790 C CA . LYS B 2 359 ? 93.594 136.291 126.022 1.00 15.91 128 LYS B CA 1
ATOM 10791 C C . LYS B 2 359 ? 92.590 135.326 125.402 1.00 13.28 128 LYS B C 1
ATOM 10792 O O . LYS B 2 359 ? 91.716 135.716 124.624 1.00 14.67 128 LYS B O 1
ATOM 10811 N N . GLY B 2 360 ? 92.731 134.049 125.747 1.00 13.13 129 GLY B N 1
ATOM 10812 C CA . GLY B 2 360 ? 91.887 132.997 125.229 1.00 17.92 129 GLY B CA 1
ATOM 10813 C C . GLY B 2 360 ? 91.299 132.159 126.350 1.00 25.31 129 GLY B C 1
ATOM 10814 O O . GLY B 2 360 ? 91.089 132.630 127.470 1.00 26.58 129 GLY B O 1
ATOM 10818 N N . GLU B 2 361 ? 91.032 130.897 126.024 1.00 27.60 130 GLU B N 1
ATOM 10819 C CA . GLU B 2 361 ? 90.424 129.970 126.965 1.00 29.25 130 GLU B CA 1
ATOM 10820 C C . GLU B 2 361 ? 91.470 129.422 127.935 1.00 26.43 130 GLU B C 1
ATOM 10821 O O . GLU B 2 361 ? 92.680 129.537 127.725 1.00 21.73 130 GLU B O 1
ATOM 10833 N N . VAL B 2 362 ? 90.983 128.813 129.013 1.00 26.98 131 VAL B N 1
ATOM 10834 C CA . VAL B 2 362 ? 91.824 128.269 130.071 1.00 28.84 131 VAL B CA 1
ATOM 10835 C C . VAL B 2 362 ? 91.629 126.762 130.123 1.00 28.92 131 VAL B C 1
ATOM 10836 O O . VAL B 2 362 ? 90.499 126.269 130.033 1.00 26.70 131 VAL B O 1
ATOM 10849 N N . LEU B 2 363 ? 92.733 126.033 130.265 1.00 29.16 132 LEU B N 1
ATOM 10850 C CA . LEU B 2 363 ? 92.701 124.581 130.375 1.00 27.78 132 LEU B CA 1
ATOM 10851 C C . LEU B 2 363 ? 92.580 124.197 131.844 1.00 28.59 132 LEU B C 1
ATOM 10852 O O . LEU B 2 363 ? 93.484 124.473 132.640 1.00 29.88 132 LEU B O 1
ATOM 10868 N N . ALA B 2 364 ? 91.472 123.552 132.196 1.00 30.90 133 ALA B N 1
ATOM 10869 C CA . ALA B 2 364 ? 91.190 123.245 133.588 1.00 28.79 133 ALA B CA 1
ATOM 10870 C C . ALA B 2 364 ? 92.195 122.236 134.135 1.00 30.44 133 ALA B C 1
ATOM 10871 O O . ALA B 2 364 ? 92.852 121.500 133.394 1.00 31.89 133 ALA B O 1
ATOM 10878 N N . SER B 2 365 ? 92.312 122.219 135.460 1.00 30.73 134 SER B N 1
ATOM 10879 C CA . SER B 2 365 ? 93.215 121.288 136.120 1.00 35.33 134 SER B CA 1
ATOM 10880 C C . SER B 2 365 ? 92.732 119.857 135.933 1.00 33.73 134 SER B C 1
ATOM 10881 O O . SER B 2 365 ? 91.528 119.587 135.913 1.00 35.54 134 SER B O 1
ATOM 10889 N N . THR B 2 366 ? 93.683 118.937 135.796 1.00 32.26 135 THR B N 1
ATOM 10890 C CA . THR B 2 366 ? 93.380 117.525 135.608 1.00 34.57 135 THR B CA 1
ATOM 10891 C C . THR B 2 366 ? 93.321 116.751 136.918 1.00 35.22 135 THR B C 1
ATOM 10892 O O . THR B 2 366 ? 93.012 115.555 136.898 1.00 34.59 135 THR B O 1
ATOM 10903 N N . TRP B 2 367 ? 93.604 117.394 138.046 1.00 31.55 136 TRP B N 1
ATOM 10904 C CA . TRP B 2 367 ? 93.583 116.718 139.337 1.00 29.42 136 TRP B CA 1
ATOM 10905 C C . TRP B 2 367 ? 92.208 116.125 139.614 1.00 26.84 136 TRP B C 1
ATOM 10906 O O . TRP B 2 367 ? 91.534 116.516 140.567 1.00 20.92 136 TRP B O 1
#

Nearest PDB structures (foldseek):
  8rdy-assembly1_A  TM=1.002E+00  e=0.000E+00  Saccharomyces cerevisiae
  3kx2-assembly1_B  TM=7.564E-01  e=0.000E+00  Saccharomyces cerevisiae S288C
  5jpt-assembly1_A  TM=7.566E-01  e=0.000E+00  Saccharomyces cerevisiae S288C
  2xau-assembly2_B  TM=7.626E-01  e=0.000E+00  Saccharomyces cerevisiae
  5xdr-assembly1_A  TM=7.149E-01  e=9.648E-82  Homo sapiens

Solvent-accessible surface area: 31846 Å² total; per-residue (Å²): 120,110,102,84,47,116,16,50,12,125,56,8,62,174,60,7,98,28,150,102,6,49,27,48,48,117,117,27,62,107,124,8,91,82,16,11,165,112,8,71,148,52,17,2,14,81,32,3,76,77,1,10,136,31,3,47,111,56,58,22,3,0,2,0,0,30,12,16,6,13,19,21,26,0,0,0,4,2,0,1,25,0,1,25,0,76,113,64,120,25,7,0,0,0,5,0,21,66,64,3,0,0,5,10,12,0,58,90,0,6,75,4,11,23,9,132,32,4,56,12,0,0,29,4,11,110,179,58,102,94,30,55,130,119,7,15,0,19,0,0,22,10,18,33,0,15,89,46,0,45,156,64,84,55,4,75,99,4,4,0,0,0,4,7,8,0,37,55,32,32,36,18,7,1,4,1,0,3,12,1,30,77,0,15,150,134,32,120,81,0,25,1,0,0,0,1,12,52,99,121,7,123,75,14,49,153,25,6,108,118,6,36,64,6,46,1,85,10,97,13,72,49,4,48,5,38,6,3,93,90,156,30,201,62,45,29,56,2,0,8,74,0,0,15,35,4,7,46,102,37,139,50,10,15,0,3,0,0,2,10,14,72,114,36,0,58,58,0,23,152,85,0,46,126,72,5,97,95,19,47,218,122,114,28,3,0,37,24,27,22,18,16,0,24,39,83,7,59,56,134,52,3,53,87,2,77,77,119,39,39,118,58,143,67,81,102,48,14,1,3,0,0,0,0,20,44,8,2,18,13,13,11,42,10,109,27,10,4,10,0,0,0,3,6,68,7,94,52,53,54,53,32,86,124,24,53,11,92,34,103,88,65,25,63,6,7,54,49,24,0,70,44,0,0,17,18,0,0,83,75,107,87,0,50,0,10,0,6,28,32,67,122,18,9,90,162,122,25,94,127,128,55,159,16,33,7,91,60,11,20,20,8,47,7,0,2,41,0,24,27,8,49,25,113,79,9,109,148,16,66,8,16,40,86,21,54,87,118,45,14,136,153,10,45,84,40,0,61,111,13,56,0,2,47,142,144,24,79,41,26,113,53,0,117,50,2,29,63,9,68,11,16,2,2,16,0,26,8,2,15,36,3,78,119,40,96,3,2,52,14,0,1,3,0,0,1,4,15,22,9,54,66,3,47,79,93,59,127,172,34,75,156,154,8,53,70,14,30,92,125,18,26,37,95,22,0,8,0,0,1,14,4,53,0,17,103,33,12,112,44,117,99,1,176,141,92,25,48,115,106,17,2,152,82,44,44,7,42,72,164,6,0,36,36,0,25,97,42,40,59,78,1,65,169,31,2,104,176,70,139,28,100,48,41,79,29,94,154,148,36,136,108,19,60,42,16,0,21,58,3,3,0,65,7,0,90,18,26,6,0,76,74,104,119,110,36,13,44,1,91,73,105,109,81,70,3,82,31,22,90,20,44,16,38,58,96,100,4,96,56,0,2,19,9,8,57,23,144,63,113,114,40,36,0,63,18,1,2,5,9,118,72,131,39,91,103,60,20,76,50,72,135,29,124,80,46,84,61,75,171

Foldseek 3Di:
DADALDDALVVLVVQLPDQAQVLPGDGDDVLLVVLCVVPCPALVVVCLRVVSVQQSPDFEAEEEEAFPSCDLLPVLVSNCSNHVCVVPQAAEEEAAQAPLLLQVSQVVNCSNSVHDEQQAGYEDEVVDHSHDSNHRYYYYHLVVVLVVCLVPVLSVRHQEYEYEAVVQQALSSQLVVLSVLVSCVVPVRYGYYYYHNDQDDVLVCVLSVNHYYDYRDDQWDAAAEAEDPDADDDLLVVQLVVVVVCQPPPAFFAEEEADADDVSQVVSQVVNQVVQVVCCVPVVGWAEEEAEEDRPDDVVRSVVQQDDFDCGDRPGGGYYYYHYYVCCLRSDAHPGAQEYEPAFKYWDWAADVQLGAIDTDIDGAALVSVVSRSRSNTNPDHHYYYYYHDPVCSVPVHHHHDDRCCVGHDPLLSLLSSLSSVDDPPLPRDTSDDDDSVSNVVSQVVCCVLVQADPNRHGDPLVVQLSVAPADSLLSSLLLPLVVLQANLLSLLLRLLSNFPDFADQDPPPNVVLLVLLVVQDDQFFLSVSSSSVLVVQPDVVCVVVPNVVVCVNSRTDPVRSVSSVVSSVVVVVVCVVVVGDDHHDDPPDPCRVVSVQLSVCVRQVVWKWFDDPVRIFTPPPGDQEDEDPSINHDDNQRMKGFNGWDDDPGTYTYRIGHDDPVSD/DPDDDDDDDDDDDPD

GO terms:
  GO:0003724 RNA helicase activity (F, IDA)
  GO:0000390 spliceosomal complex disassembly (P, IDA)
  GO:0030490 maturation of SSU-rRNA (P, IGI)
  GO:0000390 spliceosomal complex disassembly (P, IGI)
  GO:0005739 mitochondrion (C, HDA)
  GO:0042273 ribosomal large subunit biogenesis (P, IMP)
  GO:0003724 RNA helicase activity (F, IMP)
  GO:0003729 mRNA binding (F, HDA)
  GO:0030686 90S preribosome (C, HDA)
  GO:0071014 post-mRNA release spliceosomal complex (C, IMP)
  GO:0006364 rRNA processing (P, IMP)
  GO:0000462 maturation of SSU-rRNA from tricistronic rRNA transcript (SSU-rRNA, 5.8S rRNA, LSU-rRNA) (P, IMP)
  GO:0000463 maturation of LSU-rRNA from tricistronic rRNA transcript (SSU-rRNA, 5.8S rRNA, LSU-rRNA) (P, IMP)
  GO:0000466 maturation of 5.8S rRNA from tricistronic rRNA transcript (SSU-rRNA, 5.8S rRNA, LSU-rRNA) (P, IMP)
  GO:0005515 protein binding (F, IPI)

B-factor: mean 76.55, std 21.99, range [4.81, 144.47]

Organism: Saccharomyces cerevisiae (strain ATCC 204508 / S288c) (NCBI:txid559292)

Secondary structure (DSSP, 8-state):
---TT---HHHHHHHHTSSB-TTT--BPPHHHHHHHHHHTTSHHHHHHHHHHHHHHS-SEEEEEE-TTSS-TTTHHHHHHHHH-GGGTT-EEEEEESSHHHHHHHHHHHHHHTT--TTTSEEEEETTEEE--TT--EEEEEHHHHHHHHHHSTT-TTEEEEEE--TTS--HHHHHHHHHHHHHHHH-SS-EEEEEES-S--HHHHHHTTS--EEEEPP----EEEEE-SS--S-HHHHHHHHHHHHHHHS-S-EEEEE-SSHHHHHHHHHHHHHHHHHHHHHH-PPPEEEEE--TT--HHHHGGGGSPPPPPSSSS--EEEEEESSSTTTT---TTEEEEEE--EEEEEEEETTTTEEEEEEEE--HHHHHHHHHTT-SSS-EEEEESS-HHIIIIIS-S-PPPGGGGS-HHHHHHHHHHTT---TTT---SSPPPHHHHHHHHHHHHHTTSB-TTS-B-HHHHHHHHSSS-HHHHHHHHHGGGGT-HHHHHHHHHHHTSS-SB---STTHHHHHHHHHHH-BTTBHHHHHHHHHHHHSSHHHHHH-HHHHHHHTTB-HHHHHHHHHHHHHHHHHHHHHT-------TTSTTHHHHHHHHHHTTSTTSEEEE----EEESSS--EEEE-SS----S--SEEEEEEEE-SSS-EEEEEEE--GGG-/-----EEEEEEPP--

InterPro domains:
  IPR001650 Helicase, C-terminal domain-like [PF00271] (292-431)
  IPR001650 Helicase, C-terminal domain-like [PS51194] (293-473)
  IPR001650 Helicase, C-terminal domain-like [SM00490] (314-432)
  IPR002464 DNA/RNA helicase, ATP-dependent, DEAH-box type, conserved site [PS00690] (210-219)
  IPR007502 Helicase-associated domain [SM00847] (493-583)
  IPR011545 DEAD/DEAH-box helicase domain [PF00270] (100-254)
  IPR011709 DEAD-box helicase, OB fold [PF07717] (648-725)
  IPR014001 Helicase superfamily 1/2, ATP-binding domain [PS51192] (103-268)
  IPR014001 Helicase superfamily 1/2, ATP-binding domain [SM00487] (90-277)
  IPR027417 P-loop containing nucleoside triphosphate hydrolase [G3DSA:3.40.50.300] (39-270)
  IPR027417 P-loop containing nucleoside triphosphate hydrolase [G3DSA:3.40.50.300] (271-453)
  IPR027417 P-loop containing nucleoside triphosphate hydrolase [SSF52540] (73-631)
  IPR044756 DHX15, DEXH-box helicase domain [cd17973] (81-267)
  IPR048333 Helicase associated domain (HA2), winged-helix domain [PF04408] (494-522)

Radius of gyration: 28.62 Å; Cα contacts (8 Å, |Δi|>4): 1187; chains: 2; bounding box: 44×68×87 Å

Sequence (680 aa):
GLQRHHTSAEEAQKLEDGKINPFTGREFTPKYVDILKIRRELPVHAQRDEFLKLYQNNQIMVFVGETGSGKTTQIPQFVLFDEMPHLENTQVACTQPRRVAAMSVAQRVAEEMDVKLGEEVGYSIRFENKTSNKTILKYMTDGMLLREAMEDHDLSRYSCIILDEAHERTLATDILMGLLKQVVKRRPDLKIIIMSATLDAEKFQRYFNDAPLLAVPGRRTYPVELYYTPEFQRDYLDSAIRTVLQIHATEEAGDILLFLTGEDEIEDAVRKISLEGDQLVREEGCGPLSVYPLYGSLPPHQQQRIFEPAPESHNGRPGRKVVISTNIAETSLTIDGIVYVVDPGFSKQKVYNPRIRVESLLVSPISKASAQQRAGRAGRRTRPGKCFRLYTEEAFQKELIEQSYPEILRSNLSSTVLELKKLGIDDLVHFDFMDPPAPETMMRALEELNYLACLDDEGNLTPLGRLASQFPLDPMLAVMLIGSFEFQCSQEILTIVAMLSVPNVFIRPTKDKKRADDAKNIFAHPDGDHITLLNVYHAFKSDEAYEYGIHKWCRDHYLNYRSLSAADNIRSQLERLMNRYNLELNTTDYESPKYFDNIRKALASGFFMQVAKKRSGGYITVKDNQDVLIHPSTVLGHDAEWVIYNEFVLTSKNYIRTVTSVRPEWLWGIHFVKGEVLASTW